Protein AF-0000000069709196 (afdb_homodimer)

Sequence (776 aa):
MPSKRAMETSPFSAMDVLERASEREGVVHMEVGEPDIEPPKAATEAAIASLRAGNVGYTSSRGKADLREAIARYYERTYGVDVPPDRIIVAPGSSPALLVTMLTTVDPGEEVVLTDPYYAPYPNFVRQAEGRVTTVTLDPENGFVPRVADFEEKVDQHTAAMMLNSPQNPTGAVMDGRTIEELVTLAERTDTRIISDEIYHGLAYDATEHSVLEYTDEAFVLDGVSKRYGMTGWRLGWAVVPPGEVRAFNNLVQNVLICAPNFVQDGARAALETEPSWLEDARDTYRERRDLLLDAARRWGLDMGYTPSGAYYLLLDVSDLPGDAFEVADVFLEEANVAMTPGPDFGSMAEDTLRASYATSTADIELAIDRLDELLVEFGPEAHLSRSMPSKRAMETSPFSAMDVLERASEREGVVHMEVGEPDIEPPKAATEAAIASLRAGNVGYTSSRGKADLREAIARYYERTYGVDVPPDRIIVAPGSSPALLVTMLTTVDPGEEVVLTDPYYAPYPNFVRQAEGRVTTVTLDPENGFVPRVADFEEKVDQHTAAMMLNSPQNPTGAVMDGRTIEELVTLAERTDTRIISDEIYHGLAYDATEHSVLEYTDEAFVLDGVSKRYGMTGWRLGWAVVPPGEVRAFNNLVQNVLICAPNFVQDGARAALETEPSWLEDARDTYRERRDLLLDAARRWGLDMGYTPSGAYYLLLDVSDLPGDAFEVADVFLEEANVAMTPGPDFGSMAEDTLRASYATSTADIELAIDRLDELLVEFGPEAHLSRS

Solvent-accessible surface area (backbone atoms only — not comparable to full-atom values): 38062 Å² total; per-residue (Å²): 124,66,10,67,59,24,70,67,35,66,64,60,59,37,56,56,44,46,55,59,45,67,77,46,82,84,50,36,71,15,32,56,95,50,52,74,50,75,47,52,67,59,15,57,50,37,21,47,52,30,53,74,70,62,43,35,46,74,50,48,37,46,34,52,68,70,37,29,45,46,52,25,49,45,41,31,73,74,64,69,29,89,49,62,42,83,30,36,36,33,24,57,13,37,45,45,37,49,43,53,47,35,41,26,48,33,41,72,70,31,32,35,36,35,48,20,50,28,49,56,47,54,64,49,45,40,38,66,27,43,32,37,82,44,72,34,80,38,44,43,88,64,43,43,41,77,53,65,71,57,46,60,76,73,55,38,75,72,24,38,30,36,55,44,54,38,29,19,53,56,54,2,20,58,52,48,62,66,58,50,44,51,47,51,52,52,23,64,75,26,67,25,39,43,38,34,42,34,42,31,49,82,31,48,65,78,56,68,85,61,64,68,61,72,72,40,68,68,37,38,36,34,29,49,42,25,52,61,40,22,29,47,6,57,28,43,13,24,28,38,38,21,76,94,43,33,66,42,48,46,24,48,37,42,53,41,51,41,33,26,36,30,24,54,44,44,12,50,35,38,46,68,66,47,62,73,70,71,43,51,62,56,32,51,49,42,48,52,40,46,51,55,52,51,53,48,28,50,75,70,68,19,52,60,73,58,72,55,28,14,53,48,32,39,56,31,40,43,69,88,44,82,63,55,26,61,54,41,32,48,46,37,31,74,76,46,31,30,36,38,16,46,16,55,60,25,29,79,74,23,38,44,14,32,35,38,26,48,38,47,53,66,69,46,50,51,49,44,49,54,35,45,52,58,54,51,60,67,53,34,86,69,58,69,64,65,82,105,124,68,10,66,58,23,70,67,36,67,65,59,61,36,55,55,46,47,56,58,44,68,76,45,81,83,51,36,72,15,32,58,94,48,53,74,48,75,47,52,67,59,14,57,50,38,21,46,52,30,52,72,71,63,44,35,47,73,51,49,37,46,34,52,67,70,37,30,45,46,52,23,49,45,42,30,74,75,65,69,29,87,52,61,40,84,30,36,36,32,23,56,13,40,44,46,36,48,45,52,48,36,42,27,47,33,40,71,71,30,32,35,37,35,47,20,49,28,51,55,48,54,64,49,45,38,37,65,27,43,32,36,82,45,70,33,81,38,45,43,88,60,42,43,40,77,55,63,70,57,45,61,74,73,56,39,76,69,25,39,31,37,55,44,56,38,29,19,54,55,53,2,19,58,53,48,62,67,57,50,44,51,47,50,51,51,24,62,76,26,66,26,38,42,38,34,41,36,43,32,50,82,32,49,64,78,54,69,83,61,63,66,63,73,69,42,69,67,37,36,36,33,28,49,44,25,54,61,40,23,30,46,7,58,28,42,12,24,30,39,38,22,77,92,42,34,66,43,48,47,25,46,37,42,53,42,52,41,34,26,37,30,24,54,45,44,12,50,36,38,46,68,66,46,62,73,71,71,44,51,61,57,31,53,50,41,47,51,41,46,52,54,51,51,52,49,27,49,75,71,67,18,52,60,75,57,71,55,31,14,54,47,32,40,54,31,41,43,68,87,44,82,62,55,26,61,52,40,32,47,47,36,31,75,76,46,29,30,36,38,16,46,15,54,61,25,30,79,73,23,37,43,13,33,34,37,26,48,39,47,54,66,68,46,51,52,49,43,49,53,34,44,52,58,52,51,61,66,54,36,83,70,56,68,63,68,82,102

InterPro domains:
  IPR004838 Aminotransferases, class-I, pyridoxal-phosphate-binding site [PS00105] (224-237)
  IPR004839 Aminotransferase, class I/classII, large domain [PF00155] (27-372)
  IPR015421 Pyridoxal phosphate-dependent transferase, major domain [G3DSA:3.40.640.10] (2-380)
  IPR015424 Pyridoxal phosphate-dependent transferase [SSF53383] (4-376)
  IPR050596 Aspartate/prephenate aminotransferase-like [PTHR46383] (3-376)

Nearest PDB structures (foldseek):
  1b5o-assembly1_B  TM=9.373E-01  e=1.428E-39  Thermus thermophilus HB8
  1b5p-assembly1_B  TM=9.359E-01  e=1.913E-39  Thermus thermophilus HB8
  1bkg-assembly1_B  TM=9.452E-01  e=4.087E-39  Thermus thermophilus HB8
  5bj3-assembly1_B  TM=9.460E-01  e=1.016E-37  Thermus aquaticus
  1gc3-assembly2_D  TM=9.481E-01  e=3.892E-37  Thermus thermophilus HB8

Radius of gyration: 27.08 Å; Cα contacts (8 Å, |Δi|>4): 1773; chains: 2; bounding box: 53×91×59 Å

Secondary structure (DSSP, 8-state):
---HHHHT----HHHHHHHHHHTSSS-EE-SS----SPPPHHHHHHHHHHHHTT--S---TT--HHHHHHHHHHHHHHH-----GGGEEEESSHHHHHHHHHHHH--TT-EEEEEES--TTHHHHHHHTT-EEEEEEPPGGGTTPPPHHHHHTT--TTEEEEEEESS-TTT-----HHHHHHHHHHHHHHTPEEEEE-TTTT-BSSS----GGGT-SSSEEEEESTTTTT-GGG--EEEE--GGGHHHHHHHHHHHT----HHHHHHHHHHHTS-GGGGHHHHHHHHHHHHHHHHHHHHHT---S----BTTEEEEE-TTSSS-HHHHHHHHHHHH-EE-EEGGGG-GGGTTEEEEE--S-HHHHHHHHHHHHHHHHHHSGGGGSTT-/---HHHHT----HHHHHHHHHHTSSS-EE-SS----SPPPHHHHHHHHHHHHTT--S---TT--HHHHHHHHHHHHHHH-----GGGEEEESSHHHHHHHHHHHH--TT-EEEEEES--TTHHHHHHHTT-EEEEEEPPGGGTTPPPHHHHHTT--TTEEEEEEESS-TTT-----HHHHHHHHHHHHHHTPEEEEE-TTTT-BSSS----GGGT-SSSEEEEESTTTTT-GGG--EEEE--GGGHHHHHHHHHHHT----HHHHHHHHHHHTS-GGGGHHHHHHHHHHHHHHHHHHHHHT---S----BTTEEEEE-TTSSS-HHHHHHHHHHHH-EE-EEGGGG-GGGTTEEEEE--S-HHHHHHHHHHHHHHHHHHSGGGGSTT-

pLDDT: mean 94.49, std 9.87, range [25.19, 98.94]

Structure (mmCIF, N/CA/C/O backbone):
data_AF-0000000069709196-model_v1
#
loop_
_entity.id
_entity.type
_entity.pdbx_description
1 polymer Aminotransferase
#
loop_
_atom_site.group_PDB
_atom_site.id
_atom_site.type_symbol
_atom_site.label_atom_id
_atom_site.label_alt_id
_atom_site.label_comp_id
_atom_site.label_asym_id
_atom_site.label_entity_id
_atom_site.label_seq_id
_atom_site.pdbx_PDB_ins_code
_atom_site.Cartn_x
_atom_site.Cartn_y
_atom_site.Cartn_z
_atom_site.occupancy
_atom_site.B_iso_or_equiv
_atom_site.auth_seq_id
_atom_site.auth_comp_id
_atom_site.auth_asym_id
_atom_site.auth_atom_id
_atom_site.pdbx_PDB_model_num
ATOM 1 N N . MET A 1 1 ? 14.969 6.633 -18.297 1 84.81 1 MET A N 1
ATOM 2 C CA . MET A 1 1 ? 14.516 7.727 -17.438 1 84.81 1 MET A CA 1
ATOM 3 C C . MET A 1 1 ? 13.188 7.387 -16.781 1 84.81 1 MET A C 1
ATOM 5 O O . MET A 1 1 ? 12.383 6.641 -17.344 1 84.81 1 MET A O 1
ATOM 9 N N . PRO A 1 2 ? 12.992 7.941 -15.539 1 88.94 2 PRO A N 1
ATOM 10 C CA . PRO A 1 2 ? 11.688 7.715 -14.914 1 88.94 2 PRO A CA 1
ATOM 11 C C . PRO A 1 2 ? 10.531 8.297 -15.727 1 88.94 2 PRO A C 1
ATOM 13 O O . PRO A 1 2 ? 10.758 9.133 -16.609 1 88.94 2 PRO A O 1
ATOM 16 N N . SER A 1 3 ? 9.391 7.809 -15.508 1 92.44 3 SER A N 1
ATOM 17 C CA . SER A 1 3 ? 8.188 8.344 -16.141 1 92.44 3 SER A CA 1
ATOM 18 C C . SER A 1 3 ? 8.016 9.828 -15.82 1 92.44 3 SER A C 1
ATOM 20 O O . SER A 1 3 ? 8.586 10.328 -14.852 1 92.44 3 SER A O 1
ATOM 22 N N . LYS A 1 4 ? 7.23 10.508 -16.641 1 90.56 4 LYS A N 1
ATOM 23 C CA . LYS A 1 4 ? 6.961 11.93 -16.438 1 90.56 4 LYS A CA 1
ATOM 24 C C . LYS A 1 4 ? 6.277 12.18 -15.102 1 90.56 4 LYS A C 1
ATOM 26 O O . LYS A 1 4 ? 6.645 13.109 -14.375 1 90.56 4 LYS A O 1
ATOM 31 N N . ARG A 1 5 ? 5.301 11.359 -14.734 1 89.62 5 ARG A N 1
ATOM 32 C CA . ARG A 1 5 ? 4.59 11.555 -13.477 1 89.62 5 ARG A CA 1
ATOM 33 C C . ARG A 1 5 ? 5.531 11.383 -12.281 1 89.62 5 ARG A C 1
ATOM 35 O O . ARG A 1 5 ? 5.422 12.117 -11.297 1 89.62 5 ARG A O 1
ATOM 42 N N . ALA A 1 6 ? 6.434 10.438 -12.398 1 89.94 6 ALA A N 1
ATOM 43 C CA . ALA A 1 6 ? 7.391 10.227 -11.32 1 89.94 6 ALA A CA 1
ATOM 44 C C . ALA A 1 6 ? 8.328 11.422 -11.172 1 89.94 6 ALA A C 1
ATOM 46 O O . ALA A 1 6 ? 8.617 11.859 -10.055 1 89.94 6 ALA A O 1
ATOM 47 N N . MET A 1 7 ? 8.742 11.953 -12.281 1 88.94 7 MET A N 1
ATOM 48 C CA . MET A 1 7 ? 9.648 13.094 -12.281 1 88.94 7 MET A CA 1
ATOM 49 C C . MET A 1 7 ? 8.953 14.344 -11.742 1 88.94 7 MET A C 1
ATOM 51 O O . MET A 1 7 ? 9.594 15.219 -11.164 1 88.94 7 MET A O 1
ATOM 55 N N . GLU A 1 8 ? 7.656 14.352 -11.891 1 89.38 8 GLU A N 1
ATOM 56 C CA . GLU A 1 8 ? 6.883 15.523 -11.477 1 89.38 8 GLU A CA 1
ATOM 57 C C . GLU A 1 8 ? 6.352 15.359 -10.055 1 89.38 8 GLU A C 1
ATOM 59 O O . GLU A 1 8 ? 5.699 16.266 -9.523 1 89.38 8 GLU A O 1
ATOM 64 N N . THR A 1 9 ? 6.641 14.227 -9.492 1 87.81 9 THR A N 1
ATOM 65 C CA . THR A 1 9 ? 6.234 14.023 -8.109 1 87.81 9 THR A CA 1
ATOM 66 C C . THR A 1 9 ? 7.223 14.688 -7.152 1 87.81 9 THR A C 1
ATOM 68 O O . THR A 1 9 ? 8.383 14.297 -7.078 1 87.81 9 THR A O 1
ATOM 71 N N . SER A 1 10 ? 6.754 15.695 -6.477 1 83.75 10 SER A N 1
ATOM 72 C CA . SER A 1 10 ? 7.586 16.422 -5.516 1 83.75 10 SER A CA 1
ATOM 73 C C . SER A 1 10 ? 7.73 15.641 -4.215 1 83.75 10 SER A C 1
ATOM 75 O O . SER A 1 10 ? 6.797 14.953 -3.787 1 83.75 10 SER A O 1
ATOM 77 N N . PRO A 1 11 ? 8.914 15.766 -3.676 1 82.12 11 PRO A N 1
ATOM 78 C CA . PRO A 1 11 ? 9.031 15.18 -2.338 1 82.12 11 PRO A CA 1
ATOM 79 C C . PRO A 1 11 ? 8.18 15.906 -1.3 1 82.12 11 PRO A C 1
ATOM 81 O O . PRO A 1 11 ? 7.766 17.047 -1.522 1 82.12 11 PRO A O 1
ATOM 84 N N . PHE A 1 12 ? 7.895 15.258 -0.327 1 77.19 12 PHE A N 1
ATOM 85 C CA . PHE A 1 12 ? 7.219 15.867 0.816 1 77.19 12 PHE A CA 1
ATOM 86 C C . PHE A 1 12 ? 8.219 16.594 1.709 1 77.19 12 PHE A C 1
ATOM 88 O O . PHE A 1 12 ? 9.008 15.953 2.414 1 77.19 12 PHE A O 1
ATOM 95 N N . SER A 1 13 ? 8.281 17.922 1.716 1 77.5 13 SER A N 1
ATOM 96 C CA . SER A 1 13 ? 9.273 18.734 2.412 1 77.5 13 SER A CA 1
ATOM 97 C C . SER A 1 13 ? 9.391 18.328 3.877 1 77.5 13 SER A C 1
ATOM 99 O O . SER A 1 13 ? 10.477 18.375 4.457 1 77.5 13 SER A O 1
ATOM 101 N N . ALA A 1 14 ? 8.227 17.984 4.422 1 74.5 14 ALA A N 1
ATOM 102 C CA . ALA A 1 14 ? 8.25 17.531 5.812 1 74.5 14 ALA A CA 1
ATOM 103 C C . ALA A 1 14 ? 9.25 16.391 6 1 74.5 14 ALA A C 1
ATOM 105 O O . ALA A 1 14 ? 9.945 16.328 7.012 1 74.5 14 ALA A O 1
ATOM 106 N N . MET A 1 15 ? 9.398 15.641 5.023 1 70.56 15 MET A N 1
ATOM 107 C CA . MET A 1 15 ? 10.289 14.492 5.113 1 70.56 15 MET A CA 1
ATOM 108 C C . MET A 1 15 ? 11.75 14.914 4.957 1 70.56 15 MET A C 1
ATOM 110 O O . MET A 1 15 ? 12.633 14.367 5.617 1 70.56 15 MET A O 1
ATOM 114 N N . ASP A 1 16 ? 11.953 15.891 4.156 1 74.12 16 ASP A N 1
ATOM 115 C CA . ASP A 1 16 ? 13.289 16.453 4.004 1 74.12 16 ASP A CA 1
ATOM 116 C C . ASP A 1 16 ? 13.75 17.125 5.289 1 74.12 16 ASP A C 1
ATOM 118 O O . ASP A 1 16 ? 14.891 16.969 5.715 1 74.12 16 ASP A O 1
ATOM 122 N N . VAL A 1 17 ? 12.859 17.812 5.891 1 78.06 17 VAL A N 1
ATOM 123 C CA . VAL A 1 17 ? 13.164 18.5 7.145 1 78.06 17 VAL A CA 1
ATOM 124 C C . VAL A 1 17 ? 13.422 17.469 8.242 1 78.06 17 VAL A C 1
ATOM 126 O O . VAL A 1 17 ? 14.336 17.625 9.055 1 78.06 17 VAL A O 1
ATOM 129 N N . LEU A 1 18 ? 12.578 16.422 8.133 1 75.69 18 LEU A N 1
ATOM 130 C CA . LEU A 1 18 ? 12.742 15.352 9.117 1 75.69 18 LEU A CA 1
ATOM 131 C C . LEU A 1 18 ? 14.125 14.719 9 1 75.69 18 LEU A C 1
ATOM 133 O O . LEU A 1 18 ? 14.781 14.453 10.008 1 75.69 18 LEU A O 1
ATOM 137 N N . GLU A 1 19 ? 14.547 14.523 7.84 1 72.44 19 GLU A N 1
ATOM 138 C CA . GLU A 1 19 ? 15.859 13.93 7.617 1 72.44 19 GLU A CA 1
ATOM 139 C C . GLU A 1 19 ? 16.969 14.828 8.148 1 72.44 19 GLU A C 1
ATOM 141 O O . GLU A 1 19 ? 17.875 14.367 8.844 1 72.44 19 GLU A O 1
ATOM 146 N N . ARG A 1 20 ? 16.859 16.047 7.906 1 78.75 20 ARG A N 1
ATOM 147 C CA . ARG A 1 20 ? 17.859 17.016 8.367 1 78.75 20 ARG A CA 1
ATOM 148 C C . ARG A 1 20 ? 17.828 17.156 9.883 1 78.75 20 ARG A C 1
ATOM 150 O O . ARG A 1 20 ? 18.859 17.25 10.531 1 78.75 20 ARG A O 1
ATOM 157 N N . ALA A 1 21 ? 16.672 17.156 10.391 1 83.06 21 ALA A N 1
ATOM 158 C CA . ALA A 1 21 ? 16.469 17.328 11.828 1 83.06 21 ALA A CA 1
ATOM 159 C C . ALA A 1 21 ? 16.984 16.109 12.594 1 83.06 21 ALA A C 1
ATOM 161 O O . ALA A 1 21 ? 17.5 16.234 13.703 1 83.06 21 ALA A O 1
ATOM 162 N N . SER A 1 22 ? 16.812 14.961 11.992 1 77.69 22 SER A N 1
ATOM 163 C CA . SER A 1 22 ? 17.203 13.719 12.648 1 77.69 22 SER A CA 1
ATOM 164 C C . SER A 1 22 ? 18.719 13.617 12.773 1 77.69 22 SER A C 1
ATOM 166 O O . SER A 1 22 ? 19.234 12.859 13.602 1 77.69 22 SER A O 1
ATOM 168 N N . GLU A 1 23 ? 19.422 14.328 12.023 1 79.19 23 GLU A N 1
ATOM 169 C CA . GLU A 1 23 ? 20.875 14.336 12.07 1 79.19 23 GLU A CA 1
ATOM 170 C C . GLU A 1 23 ? 21.391 15.258 13.172 1 79.19 23 GLU A C 1
ATOM 172 O O . GLU A 1 23 ? 22.578 15.25 13.484 1 79.19 23 GLU A O 1
ATOM 177 N N . ARG A 1 24 ? 20.469 15.93 13.82 1 86.56 24 ARG A N 1
ATOM 178 C CA . ARG A 1 24 ? 20.844 16.906 14.844 1 86.56 24 ARG A CA 1
ATOM 179 C C . ARG A 1 24 ? 20.359 16.453 16.219 1 86.56 24 ARG A C 1
ATOM 181 O O . ARG A 1 24 ? 19.344 15.773 16.344 1 86.56 24 ARG A O 1
ATOM 188 N N . GLU A 1 25 ? 21.109 16.844 17.156 1 88.25 25 GLU A N 1
ATOM 189 C CA . GLU A 1 25 ? 20.734 16.531 18.531 1 88.25 25 GLU A CA 1
ATOM 190 C C . GLU A 1 25 ? 19.938 17.656 19.156 1 88.25 25 GLU A C 1
ATOM 192 O O . GLU A 1 25 ? 20.172 18.828 18.875 1 88.25 25 GLU A O 1
ATOM 197 N N . GLY A 1 26 ? 18.969 17.281 19.906 1 92.75 26 GLY A N 1
ATOM 198 C CA . GLY A 1 26 ? 18.25 18.25 20.719 1 92.75 26 GLY A CA 1
ATOM 199 C C . GLY A 1 26 ? 17.203 19.016 19.938 1 92.75 26 GLY A C 1
ATOM 200 O O . GLY A 1 26 ? 16.734 20.078 20.375 1 92.75 26 GLY A O 1
ATOM 201 N N . VAL A 1 27 ? 16.844 18.531 18.781 1 96.38 27 VAL A N 1
ATOM 202 C CA . VAL A 1 27 ? 15.859 19.219 17.953 1 96.38 27 VAL A CA 1
ATOM 203 C C . VAL A 1 27 ? 14.461 18.938 18.5 1 96.38 27 VAL A C 1
ATOM 205 O O . VAL A 1 27 ? 14.141 17.812 18.891 1 96.38 27 VAL A O 1
ATOM 208 N N . VAL A 1 28 ? 13.68 20.031 18.656 1 97.19 28 VAL A N 1
ATOM 209 C CA . VAL A 1 28 ? 12.242 19.859 18.891 1 97.19 28 VAL A CA 1
ATOM 210 C C . VAL A 1 28 ? 11.531 19.625 17.562 1 97.19 28 VAL A C 1
ATOM 212 O O . VAL A 1 28 ? 11.578 20.469 16.672 1 97.19 28 VAL A O 1
ATOM 215 N N . HIS A 1 29 ? 10.898 18.484 17.422 1 95.06 29 HIS A N 1
ATOM 216 C CA . HIS A 1 29 ? 10.273 18.078 16.172 1 95.06 29 HIS A CA 1
ATOM 217 C C . HIS A 1 29 ? 8.828 18.547 16.094 1 95.06 29 HIS A C 1
ATOM 219 O O . HIS A 1 29 ? 7.969 18.062 16.828 1 95.06 29 HIS A O 1
ATOM 225 N N . MET A 1 30 ? 8.578 19.469 15.227 1 96.69 30 MET A N 1
ATOM 226 C CA . MET A 1 30 ? 7.227 19.969 14.977 1 96.69 30 MET A CA 1
ATOM 227 C C . MET A 1 30 ? 6.906 19.938 13.484 1 96.69 30 MET A C 1
ATOM 229 O O . MET A 1 30 ? 6.016 20.656 13.023 1 96.69 30 MET A O 1
ATOM 233 N N . GLU A 1 31 ? 7.77 19.125 12.734 1 93.31 31 GLU A N 1
ATOM 234 C CA . GLU A 1 31 ? 7.633 19.109 11.281 1 93.31 31 GLU A CA 1
ATOM 235 C C . GLU A 1 31 ? 6.738 17.969 10.82 1 93.31 31 GLU A C 1
ATOM 237 O O . GLU A 1 31 ? 6.262 17.969 9.68 1 93.31 31 GLU A O 1
ATOM 242 N N . VAL A 1 32 ? 6.453 16.969 11.648 1 87.5 32 VAL A N 1
ATOM 243 C CA . VAL A 1 32 ? 5.723 15.789 11.203 1 87.5 32 VAL A CA 1
ATOM 244 C C . VAL A 1 32 ? 4.367 15.719 11.906 1 87.5 32 VAL A C 1
ATOM 246 O O . VAL A 1 32 ? 4.262 16.047 13.086 1 87.5 32 VAL A O 1
ATOM 249 N N . GLY A 1 33 ? 3.412 15.305 11.156 1 90.31 33 GLY A N 1
ATOM 250 C CA . GLY A 1 33 ? 2.072 15.117 11.688 1 90.31 33 GLY A CA 1
ATOM 251 C C . GLY A 1 33 ? 1.843 13.727 12.25 1 90.31 33 GLY A C 1
ATOM 252 O O . GLY A 1 33 ? 1.016 12.977 11.734 1 90.31 33 GLY A O 1
ATOM 253 N N . GLU A 1 34 ? 2.504 13.406 13.32 1 92 34 GLU A N 1
ATOM 254 C CA . GLU A 1 34 ? 2.355 12.141 14.023 1 92 34 GLU A CA 1
ATOM 255 C C . GLU A 1 34 ? 1.969 12.359 15.484 1 92 34 GLU A C 1
ATOM 257 O O . GLU A 1 34 ? 2.641 13.102 16.203 1 92 34 GLU A O 1
ATOM 262 N N . PRO A 1 35 ? 0.883 11.719 15.883 1 94.31 35 PRO A N 1
ATOM 263 C CA . PRO A 1 35 ? 0.46 11.875 17.281 1 94.31 35 PRO A CA 1
ATOM 264 C C . PRO A 1 35 ? 1.521 11.414 18.281 1 94.31 35 PRO A C 1
ATOM 266 O O . PRO A 1 35 ? 2.238 10.445 18.016 1 94.31 35 PRO A O 1
ATOM 269 N N . ASP A 1 36 ? 1.606 12.078 19.375 1 92.06 36 ASP A N 1
ATOM 270 C CA . ASP A 1 36 ? 2.545 11.68 20.422 1 92.06 36 ASP A CA 1
ATOM 271 C C . ASP A 1 36 ? 1.845 10.875 21.516 1 92.06 36 ASP A C 1
ATOM 273 O O . ASP A 1 36 ? 2.158 11.008 22.703 1 92.06 36 ASP A O 1
ATOM 277 N N . ILE A 1 37 ? 0.809 10.188 21.188 1 91.75 37 ILE A N 1
ATOM 278 C CA . ILE A 1 37 ? 0.108 9.305 22.125 1 91.75 37 ILE A CA 1
ATOM 279 C C . ILE A 1 37 ? 0.445 7.848 21.797 1 91.75 37 ILE A C 1
ATOM 281 O O . ILE A 1 37 ? 0.726 7.508 20.641 1 91.75 37 ILE A O 1
ATOM 285 N N . GLU A 1 38 ? 0.431 7.035 22.844 1 93 38 GLU A N 1
ATOM 286 C CA . GLU A 1 38 ? 0.596 5.598 22.625 1 93 38 GLU A CA 1
ATOM 287 C C . GLU A 1 38 ? -0.723 4.945 22.234 1 93 38 GLU A C 1
ATOM 289 O O . GLU A 1 38 ? -1.787 5.328 22.719 1 93 38 GLU A O 1
ATOM 294 N N . PRO A 1 39 ? -0.665 3.996 21.359 1 96.44 39 PRO A N 1
ATOM 295 C CA . PRO A 1 39 ? -1.899 3.275 21.031 1 96.44 39 PRO A CA 1
ATOM 296 C C . PRO A 1 39 ? -2.564 2.666 22.266 1 96.44 39 PRO A C 1
ATOM 298 O O . PRO A 1 39 ? -1.895 2.404 23.266 1 96.44 39 PRO A O 1
ATOM 301 N N . PRO A 1 40 ? -3.883 2.424 22.172 1 96.62 40 PRO A N 1
ATOM 302 C CA . PRO A 1 40 ? -4.508 1.669 23.266 1 96.62 40 PRO A CA 1
ATOM 303 C C . PRO A 1 40 ? -3.812 0.338 23.531 1 96.62 40 PRO A C 1
ATOM 305 O O . PRO A 1 40 ? -3.465 -0.384 22.594 1 96.62 40 PRO A O 1
ATOM 308 N N . LYS A 1 41 ? -3.617 0.039 24.812 1 96.44 41 LYS A N 1
ATOM 309 C CA . LYS A 1 41 ? -2.969 -1.21 25.188 1 96.44 41 LYS A CA 1
ATOM 310 C C . LYS A 1 41 ? -3.686 -2.412 24.578 1 96.44 41 LYS A C 1
ATOM 312 O O . LYS A 1 41 ? -3.047 -3.387 24.188 1 96.44 41 LYS A O 1
ATOM 317 N N . ALA A 1 42 ? -5.008 -2.307 24.516 1 97.62 42 ALA A N 1
ATOM 318 C CA . ALA A 1 42 ? -5.824 -3.393 23.984 1 97.62 42 ALA A CA 1
ATOM 319 C C . ALA A 1 42 ? -5.461 -3.676 22.531 1 97.62 42 ALA A C 1
ATOM 321 O O . ALA A 1 42 ? -5.512 -4.824 22.078 1 97.62 42 ALA A O 1
ATOM 322 N N . ALA A 1 43 ? -5.129 -2.684 21.734 1 98.38 43 ALA A N 1
ATOM 323 C CA . ALA A 1 43 ? -4.738 -2.861 20.328 1 98.38 43 ALA A CA 1
ATOM 324 C C . ALA A 1 43 ? -3.443 -3.662 20.219 1 98.38 43 ALA A C 1
ATOM 326 O O . ALA A 1 43 ? -3.359 -4.613 19.453 1 98.38 43 ALA A O 1
ATOM 327 N N . THR A 1 44 ? -2.404 -3.262 21.031 1 98.56 44 THR A N 1
ATOM 328 C CA . THR A 1 44 ? -1.112 -3.939 21.031 1 98.56 44 THR A CA 1
ATOM 329 C C . THR A 1 44 ? -1.264 -5.395 21.453 1 98.56 44 THR A C 1
ATOM 331 O O . THR A 1 44 ? -0.732 -6.297 20.797 1 98.56 44 THR A O 1
ATOM 334 N N . GLU A 1 45 ? -2.043 -5.625 22.469 1 98.56 45 GLU A N 1
ATOM 335 C CA . GLU A 1 45 ? -2.225 -6.98 22.984 1 98.56 45 GLU A CA 1
ATOM 336 C C . GLU A 1 45 ? -2.996 -7.848 22 1 98.56 45 GLU A C 1
ATOM 338 O O . GLU A 1 45 ? -2.713 -9.039 21.859 1 98.56 45 GLU A O 1
ATOM 343 N N . ALA A 1 46 ? -3.988 -7.273 21.328 1 98.88 46 ALA A N 1
ATOM 344 C CA . ALA A 1 46 ? -4.754 -8.016 20.328 1 98.88 46 ALA A CA 1
ATOM 345 C C . ALA A 1 46 ? -3.871 -8.438 19.172 1 98.88 46 ALA A C 1
ATOM 347 O O . ALA A 1 46 ? -3.992 -9.555 18.656 1 98.88 46 ALA A O 1
ATOM 348 N N . ALA A 1 47 ? -3.018 -7.574 18.719 1 98.88 47 ALA A N 1
ATOM 349 C CA . ALA A 1 47 ? -2.102 -7.902 17.641 1 98.88 47 ALA A CA 1
ATOM 350 C C . ALA A 1 47 ? -1.134 -9.008 18.047 1 98.88 47 ALA A C 1
ATOM 352 O O . ALA A 1 47 ? -0.874 -9.938 17.281 1 98.88 47 ALA A O 1
ATOM 353 N N . ILE A 1 48 ? -0.593 -8.898 19.297 1 98.88 48 ILE A N 1
ATOM 354 C CA . ILE A 1 48 ? 0.35 -9.891 19.797 1 98.88 48 ILE A CA 1
ATOM 355 C C . ILE A 1 48 ? -0.34 -11.242 19.922 1 98.88 48 ILE A C 1
ATOM 357 O O . ILE A 1 48 ? 0.215 -12.266 19.5 1 98.88 48 ILE A O 1
ATOM 361 N N . ALA A 1 49 ? -1.567 -11.242 20.453 1 98.81 49 ALA A N 1
ATOM 362 C CA . ALA A 1 49 ? -2.328 -12.484 20.562 1 98.81 49 ALA A CA 1
ATOM 363 C C . ALA A 1 49 ? -2.576 -13.102 19.188 1 98.81 49 ALA A C 1
ATOM 365 O O . ALA A 1 49 ? -2.516 -14.328 19.031 1 98.81 49 ALA A O 1
ATOM 366 N N . SER A 1 50 ? -2.869 -12.281 18.25 1 98.75 50 SER A N 1
ATOM 367 C CA . SER A 1 50 ? -3.117 -12.742 16.875 1 98.75 50 SER A CA 1
ATOM 368 C C . SER A 1 50 ? -1.862 -13.359 16.266 1 98.75 50 SER A C 1
ATOM 370 O O . SER A 1 50 ? -1.929 -14.414 15.633 1 98.75 50 SER A O 1
ATOM 372 N N . LEU A 1 51 ? -0.718 -12.711 16.438 1 98.5 51 LEU A N 1
ATOM 373 C CA . LEU A 1 51 ? 0.561 -13.242 15.984 1 98.5 51 LEU A CA 1
ATOM 374 C C . LEU A 1 51 ? 0.831 -14.609 16.609 1 98.5 51 LEU A C 1
ATOM 376 O O . LEU A 1 51 ? 1.225 -15.547 15.914 1 98.5 51 LEU A O 1
ATOM 380 N N . ARG A 1 52 ? 0.564 -14.734 17.859 1 97.88 52 ARG A N 1
ATOM 381 C CA . ARG A 1 52 ? 0.822 -15.969 18.578 1 97.88 52 ARG A CA 1
ATOM 382 C C . ARG A 1 52 ? -0.129 -17.078 18.141 1 97.88 52 ARG A C 1
ATOM 384 O O . ARG A 1 52 ? 0.238 -18.25 18.125 1 97.88 52 ARG A O 1
ATOM 391 N N . ALA A 1 53 ? -1.295 -16.656 17.703 1 97.81 53 ALA A N 1
ATOM 392 C CA . ALA A 1 53 ? -2.301 -17.625 17.25 1 97.81 53 ALA A CA 1
ATOM 393 C C . ALA A 1 53 ? -2.027 -18.062 15.82 1 97.81 53 ALA A C 1
ATOM 395 O O . ALA A 1 53 ? -2.73 -18.938 15.289 1 97.81 53 ALA A O 1
ATOM 396 N N . GLY A 1 54 ? -1.062 -17.484 15.125 1 96.88 54 GLY A N 1
ATOM 397 C CA . GLY A 1 54 ? -0.687 -17.891 13.781 1 96.88 54 GLY A CA 1
ATOM 398 C C . GLY A 1 54 ? -1.492 -17.203 12.703 1 96.88 54 GLY A C 1
ATOM 399 O O . GLY A 1 54 ? -1.608 -17.703 11.586 1 96.88 54 GLY A O 1
ATOM 400 N N . ASN A 1 55 ? -2.156 -16.047 13.008 1 97.06 55 ASN A N 1
ATOM 401 C CA . ASN A 1 55 ? -2.889 -15.273 12.016 1 97.06 55 ASN A CA 1
ATOM 402 C C . ASN A 1 55 ? -1.951 -14.406 11.18 1 97.06 55 ASN A C 1
ATOM 404 O O . ASN A 1 55 ? -1.979 -13.18 11.273 1 97.06 55 ASN A O 1
ATOM 408 N N . VAL A 1 56 ? -1.158 -15.055 10.281 1 96.94 56 VAL A N 1
ATOM 409 C CA . VAL A 1 56 ? -0.056 -14.391 9.594 1 96.94 56 VAL A CA 1
ATOM 410 C C . VAL A 1 56 ? -0.201 -14.578 8.086 1 96.94 56 VAL A C 1
ATOM 412 O O . VAL A 1 56 ? 0.655 -14.141 7.312 1 96.94 56 VAL A O 1
ATOM 415 N N . GLY A 1 57 ? -1.272 -15.234 7.605 1 95.56 57 GLY A N 1
ATOM 416 C CA . GLY A 1 57 ? -1.526 -15.43 6.188 1 95.56 57 GLY A CA 1
ATOM 417 C C . GLY A 1 57 ? -2.355 -14.312 5.57 1 95.56 57 GLY A C 1
ATOM 418 O O . GLY A 1 57 ? -2.73 -13.359 6.254 1 95.56 57 GLY A O 1
ATOM 419 N N . TYR A 1 58 ? -2.609 -14.406 4.289 1 93.5 58 TYR A N 1
ATOM 420 C CA . TYR A 1 58 ? -3.461 -13.445 3.598 1 93.5 58 TYR A CA 1
ATOM 421 C C . TYR A 1 58 ? -4.84 -13.375 4.246 1 93.5 58 TYR A C 1
ATOM 423 O O . TYR A 1 58 ? -5.305 -14.344 4.84 1 93.5 58 TYR A O 1
ATOM 431 N N . THR A 1 59 ? -5.449 -12.281 4.172 1 93.69 59 THR A N 1
ATOM 432 C CA . THR A 1 59 ? -6.863 -12.094 4.477 1 93.69 59 THR A CA 1
ATOM 433 C C . THR A 1 59 ? -7.648 -11.75 3.217 1 93.69 59 THR A C 1
ATOM 435 O O . THR A 1 59 ? -7.09 -11.711 2.121 1 93.69 59 THR A O 1
ATOM 438 N N . SER A 1 60 ? -8.914 -11.602 3.377 1 91.75 60 SER A N 1
ATOM 439 C CA . SER A 1 60 ? -9.695 -11.047 2.275 1 91.75 60 SER A CA 1
ATOM 440 C C . SER A 1 60 ? -9.141 -9.695 1.832 1 91.75 60 SER A C 1
ATOM 442 O O . SER A 1 60 ? -8.688 -8.906 2.66 1 91.75 60 SER A O 1
ATOM 444 N N . SER A 1 61 ? -9.203 -9.469 0.558 1 93.19 61 SER A N 1
ATOM 445 C CA . SER A 1 61 ? -8.758 -8.18 0.037 1 93.19 61 SER A CA 1
ATOM 446 C C . SER A 1 61 ? -9.586 -7.031 0.62 1 93.19 61 SER A C 1
ATOM 448 O O . SER A 1 61 ? -9.117 -5.895 0.677 1 93.19 61 SER A O 1
ATOM 450 N N . ARG A 1 62 ? -10.797 -7.324 1.058 1 95.19 62 ARG A N 1
ATOM 451 C CA . ARG A 1 62 ? -11.656 -6.309 1.647 1 95.19 62 ARG A CA 1
ATOM 452 C C . ARG A 1 62 ? -11.273 -6.031 3.096 1 95.19 62 ARG A C 1
ATOM 454 O O . ARG A 1 62 ? -11.656 -5.008 3.662 1 95.19 62 ARG A O 1
ATOM 461 N N . GLY A 1 63 ? -10.531 -6.902 3.689 1 96.88 63 GLY A N 1
ATOM 462 C CA . GLY A 1 63 ? -10.273 -6.898 5.121 1 96.88 63 GLY A CA 1
ATOM 463 C C . GLY A 1 63 ? -11.062 -7.953 5.875 1 96.88 63 GLY A C 1
ATOM 464 O O . GLY A 1 63 ? -12.008 -8.531 5.34 1 96.88 63 GLY A O 1
ATOM 465 N N . LYS A 1 64 ? -10.641 -8.25 7.047 1 97.62 64 LYS A N 1
ATOM 466 C CA . LYS A 1 64 ? -11.32 -9.219 7.895 1 97.62 64 LYS A CA 1
ATOM 467 C C . LYS A 1 64 ? -12.75 -8.789 8.195 1 97.62 64 LYS A C 1
ATOM 469 O O . LYS A 1 64 ? -13.016 -7.605 8.406 1 97.62 64 LYS A O 1
ATOM 474 N N . ALA A 1 65 ? -13.664 -9.75 8.195 1 97.12 65 ALA A N 1
ATOM 475 C CA . ALA A 1 65 ? -15.086 -9.469 8.367 1 97.12 65 ALA A CA 1
ATOM 476 C C . ALA A 1 65 ? -15.344 -8.773 9.703 1 97.12 65 ALA A C 1
ATOM 478 O O . ALA A 1 65 ? -16.125 -7.82 9.766 1 97.12 65 ALA A O 1
ATOM 479 N N . ASP A 1 66 ? -14.719 -9.234 10.758 1 98.38 66 ASP A N 1
ATOM 480 C CA . ASP A 1 66 ? -14.953 -8.672 12.086 1 98.38 66 ASP A CA 1
ATOM 481 C C . ASP A 1 66 ? -14.438 -7.238 12.172 1 98.38 66 ASP A C 1
ATOM 483 O O . ASP A 1 66 ? -15.031 -6.402 12.852 1 98.38 66 ASP A O 1
ATOM 487 N N . LEU A 1 67 ? -13.328 -6.906 11.484 1 98.81 67 LEU A N 1
ATOM 488 C CA . LEU A 1 67 ? -12.859 -5.523 11.445 1 98.81 67 LEU A CA 1
ATOM 489 C C . LEU A 1 67 ? -13.836 -4.641 10.68 1 98.81 67 LEU A C 1
ATOM 491 O O . LEU A 1 67 ? -14.164 -3.535 11.125 1 98.81 67 LEU A O 1
ATOM 495 N N . ARG A 1 68 ? -14.289 -5.07 9.508 1 98.81 68 ARG A N 1
ATOM 496 C CA . ARG A 1 68 ? -15.234 -4.289 8.719 1 98.81 68 ARG A CA 1
ATOM 497 C C . ARG A 1 68 ? -16.516 -4.031 9.5 1 98.81 68 ARG A C 1
ATOM 499 O O . ARG A 1 68 ? -17.094 -2.943 9.422 1 98.81 68 ARG A O 1
ATOM 506 N N . GLU A 1 69 ? -16.953 -5.02 10.289 1 98.81 69 GLU A N 1
ATOM 507 C CA . GLU A 1 69 ? -18.109 -4.836 11.156 1 98.81 69 GLU A CA 1
ATOM 508 C C . GLU A 1 69 ? -17.828 -3.803 12.242 1 98.81 69 GLU A C 1
ATOM 510 O O . GLU A 1 69 ? -18.688 -2.982 12.562 1 98.81 69 GLU A O 1
ATOM 515 N N . ALA A 1 70 ? -16.656 -3.869 12.844 1 98.81 70 ALA A N 1
ATOM 516 C CA . ALA A 1 70 ? -16.281 -2.904 13.875 1 98.81 70 ALA A CA 1
ATOM 517 C C . ALA A 1 70 ? -16.25 -1.486 13.312 1 98.81 70 ALA A C 1
ATOM 519 O O . ALA A 1 70 ? -16.656 -0.536 13.977 1 98.81 70 ALA A O 1
ATOM 520 N N . ILE A 1 71 ? -15.781 -1.346 12.07 1 98.88 71 ILE A N 1
ATOM 521 C CA . ILE A 1 71 ? -15.75 -0.043 11.414 1 98.88 71 ILE A CA 1
ATOM 522 C C . ILE A 1 71 ? -17.172 0.447 11.164 1 98.88 71 ILE A C 1
ATOM 524 O O . ILE A 1 71 ? -17.484 1.617 11.398 1 98.88 71 ILE A O 1
ATOM 528 N N . ALA A 1 72 ? -18 -0.474 10.68 1 98.88 72 ALA A N 1
ATOM 529 C CA . ALA A 1 72 ? -19.406 -0.124 10.477 1 98.88 72 ALA A CA 1
ATOM 530 C C . ALA A 1 72 ? -20.047 0.368 11.773 1 98.88 72 ALA A C 1
ATOM 532 O O . ALA A 1 72 ? -20.734 1.386 11.781 1 98.88 72 ALA A O 1
ATOM 533 N N . ARG A 1 73 ? -19.797 -0.314 12.883 1 98.38 73 ARG A N 1
ATOM 534 C CA . ARG A 1 73 ? -20.328 0.062 14.188 1 98.38 73 ARG A CA 1
ATOM 535 C C . ARG A 1 73 ? -19.781 1.413 14.641 1 98.38 73 ARG A C 1
ATOM 537 O O . ARG A 1 73 ? -20.5 2.195 15.273 1 98.38 73 ARG A O 1
ATOM 544 N N . TYR A 1 74 ? -18.578 1.657 14.352 1 97.56 74 TYR A N 1
ATOM 545 C CA . TYR A 1 74 ? -17.984 2.949 14.664 1 97.56 74 TYR A CA 1
ATOM 546 C C . TYR A 1 74 ? -18.766 4.086 14.008 1 97.56 74 TYR A C 1
ATOM 548 O O . TYR A 1 74 ? -19.094 5.074 14.664 1 97.56 74 TYR A O 1
ATOM 556 N N . TYR A 1 75 ? -19.078 3.969 12.664 1 98.44 75 TYR A N 1
ATOM 557 C CA . TYR A 1 75 ? -19.797 5.012 11.961 1 98.44 75 TYR A CA 1
ATOM 558 C C . TYR A 1 75 ? -21.219 5.16 12.516 1 98.44 75 TYR A C 1
ATOM 560 O O . TYR A 1 75 ? -21.75 6.27 12.602 1 98.44 75 TYR A O 1
ATOM 568 N N . GLU A 1 76 ? -21.812 4.039 12.891 1 98.31 76 GLU A N 1
ATOM 569 C CA . GLU A 1 76 ? -23.141 4.074 13.5 1 98.31 76 GLU A CA 1
ATOM 570 C C . GLU A 1 76 ? -23.109 4.793 14.844 1 98.31 76 GLU A C 1
ATOM 572 O O . GLU A 1 76 ? -23.922 5.688 15.094 1 98.31 76 GLU A O 1
ATOM 577 N N . ARG A 1 77 ? -22.188 4.441 15.695 1 96.44 77 ARG A N 1
ATOM 578 C CA . ARG A 1 77 ? -22.078 4.984 17.047 1 96.44 77 ARG A CA 1
ATOM 579 C C . ARG A 1 77 ? -21.719 6.465 17.016 1 96.44 77 ARG A C 1
ATOM 581 O O . ARG A 1 77 ? -22.219 7.254 17.812 1 96.44 77 ARG A O 1
ATOM 588 N N . THR A 1 78 ? -20.875 6.855 16.141 1 95.88 78 THR A N 1
ATOM 589 C CA . THR A 1 78 ? -20.281 8.188 16.156 1 95.88 78 THR A CA 1
ATOM 590 C C . THR A 1 78 ? -21.156 9.18 15.383 1 95.88 78 THR A C 1
ATOM 592 O O . THR A 1 78 ? -21.297 10.336 15.781 1 95.88 78 THR A O 1
ATOM 595 N N . TYR A 1 79 ? -21.766 8.688 14.219 1 97.62 79 TYR A N 1
ATOM 596 C CA . TYR A 1 79 ? -22.422 9.641 13.32 1 97.62 79 TYR A CA 1
ATOM 597 C C . TYR A 1 79 ? -23.875 9.25 13.078 1 97.62 79 TYR A C 1
ATOM 599 O O . TYR A 1 79 ? -24.609 9.969 12.398 1 97.62 79 TYR A O 1
ATOM 607 N N . GLY A 1 80 ? -24.266 8.094 13.57 1 97.81 80 GLY A N 1
ATOM 608 C CA . GLY A 1 80 ? -25.609 7.617 13.344 1 97.81 80 GLY A CA 1
ATOM 609 C C . GLY A 1 80 ? -25.859 7.164 11.914 1 97.81 80 GLY A C 1
ATOM 610 O O . GLY A 1 80 ? -26.984 7.246 11.414 1 97.81 80 GLY A O 1
ATOM 611 N N . VAL A 1 81 ? -24.797 6.762 11.25 1 98.12 81 VAL A N 1
ATOM 612 C CA . VAL A 1 81 ? -24.891 6.355 9.852 1 98.12 81 VAL A CA 1
ATOM 613 C C . VAL A 1 81 ? -24.781 4.836 9.742 1 98.12 81 VAL A C 1
ATOM 615 O O . VAL A 1 81 ? -23.953 4.223 10.43 1 98.12 81 VAL A O 1
ATOM 618 N N . ASP A 1 82 ? -25.609 4.234 8.961 1 98.12 82 ASP A N 1
ATOM 619 C CA . ASP A 1 82 ? -25.547 2.801 8.688 1 98.12 82 ASP A CA 1
ATOM 620 C C . ASP A 1 82 ? -24.703 2.514 7.445 1 98.12 82 ASP A C 1
ATOM 622 O O . ASP A 1 82 ? -25.172 2.654 6.316 1 98.12 82 ASP A O 1
ATOM 626 N N . VAL A 1 83 ? -23.516 2.125 7.613 1 98.5 83 VAL A N 1
ATOM 627 C CA . VAL A 1 83 ? -22.625 1.747 6.527 1 98.5 83 VAL A CA 1
ATOM 628 C C . VAL A 1 83 ? -22.516 0.225 6.449 1 98.5 83 VAL A C 1
ATOM 630 O O . VAL A 1 83 ? -21.906 -0.408 7.312 1 98.5 83 VAL A O 1
ATOM 633 N N . PRO A 1 84 ? -23.109 -0.416 5.449 1 98.56 84 PRO A N 1
ATOM 634 C CA . PRO A 1 84 ? -22.906 -1.856 5.289 1 98.56 84 PRO A CA 1
ATOM 635 C C . PRO A 1 84 ? -21.422 -2.23 5.223 1 98.56 84 PRO A C 1
ATOM 637 O O . PRO A 1 84 ? -20.641 -1.571 4.527 1 98.56 84 PRO A O 1
ATOM 640 N N . PRO A 1 85 ? -21 -3.281 5.938 1 98.5 85 PRO A N 1
ATOM 641 C CA . PRO A 1 85 ? -19.594 -3.695 5.938 1 98.5 85 PRO A CA 1
ATOM 642 C C . PRO A 1 85 ? -19.062 -3.963 4.535 1 98.5 85 PRO A C 1
ATOM 644 O O . PRO A 1 85 ? -17.859 -3.805 4.285 1 98.5 85 PRO A O 1
ATOM 647 N N . ASP A 1 86 ? -19.922 -4.309 3.611 1 96.81 86 ASP A N 1
ATOM 648 C CA . ASP A 1 86 ? -19.5 -4.629 2.248 1 96.81 86 ASP A CA 1
ATOM 649 C C . ASP A 1 86 ? -18.953 -3.395 1.537 1 96.81 86 ASP A C 1
ATOM 651 O O . ASP A 1 86 ? -18.25 -3.51 0.529 1 96.81 86 ASP A O 1
ATOM 655 N N . ARG A 1 87 ? -19.266 -2.182 2.023 1 98.56 87 ARG A N 1
ATOM 656 C CA . ARG A 1 87 ? -18.781 -0.938 1.432 1 98.56 87 ARG A CA 1
ATOM 657 C C . ARG A 1 87 ? -17.438 -0.543 2.012 1 98.56 87 ARG A C 1
ATOM 659 O O . ARG A 1 87 ? -16.812 0.418 1.554 1 98.56 87 ARG A O 1
ATOM 666 N N . ILE A 1 88 ? -17.016 -1.3 3.041 1 98.88 88 ILE A N 1
ATOM 667 C CA . ILE A 1 88 ? -15.781 -0.972 3.738 1 98.88 88 ILE A CA 1
ATOM 668 C C . ILE A 1 88 ? -14.648 -1.845 3.211 1 98.88 88 ILE A C 1
ATOM 670 O O . ILE A 1 88 ? -14.719 -3.074 3.275 1 98.88 88 ILE A O 1
ATOM 674 N N . ILE A 1 89 ? -13.625 -1.219 2.666 1 98.75 89 ILE A N 1
ATOM 675 C CA . ILE A 1 89 ? -12.438 -1.912 2.18 1 98.75 89 ILE A CA 1
ATOM 676 C C . ILE A 1 89 ? -11.211 -1.433 2.951 1 98.75 89 ILE A C 1
ATOM 678 O O . ILE A 1 89 ? -10.883 -0.244 2.936 1 98.75 89 ILE A O 1
ATOM 682 N N . VAL A 1 90 ? -10.547 -2.377 3.617 1 98.81 90 VAL A N 1
ATOM 683 C CA . VAL A 1 90 ? -9.391 -2.09 4.457 1 98.81 90 VAL A CA 1
ATOM 684 C C . VAL A 1 90 ? -8.117 -2.115 3.609 1 98.81 90 VAL A C 1
ATOM 686 O O . VAL A 1 90 ? -8 -2.914 2.678 1 98.81 90 VAL A O 1
ATOM 689 N N . ALA A 1 91 ? -7.203 -1.218 3.883 1 98.56 91 ALA A N 1
ATOM 690 C CA . ALA A 1 91 ? -5.957 -1.08 3.131 1 98.56 91 ALA A CA 1
ATOM 691 C C . ALA A 1 91 ? -4.766 -0.918 4.07 1 98.56 91 ALA A C 1
ATOM 693 O O . ALA A 1 91 ? -4.938 -0.613 5.254 1 98.56 91 ALA A O 1
ATOM 694 N N . PRO A 1 92 ? -3.553 -1.138 3.6 1 98.44 92 PRO A N 1
ATOM 695 C CA . PRO A 1 92 ? -2.357 -0.895 4.414 1 98.44 92 PRO A CA 1
ATOM 696 C C . PRO A 1 92 ? -2.057 0.592 4.586 1 98.44 92 PRO A C 1
ATOM 698 O O . PRO A 1 92 ? -0.946 1.039 4.289 1 98.44 92 PRO A O 1
ATOM 701 N N . GLY A 1 93 ? -2.982 1.286 5.098 1 98.12 93 GLY A N 1
ATOM 702 C CA . GLY A 1 93 ? -2.932 2.725 5.309 1 98.12 93 GLY A CA 1
ATOM 703 C C . GLY A 1 93 ? -3.982 3.48 4.512 1 98.12 93 GLY A C 1
ATOM 704 O O . GLY A 1 93 ? -4.5 2.971 3.518 1 98.12 93 GLY A O 1
ATOM 705 N N . SER A 1 94 ? -4.242 4.703 4.926 1 98.25 94 SER A N 1
ATOM 706 C CA . SER A 1 94 ? -5.219 5.52 4.211 1 98.25 94 SER A CA 1
ATOM 707 C C . SER A 1 94 ? -4.645 6.047 2.9 1 98.25 94 SER A C 1
ATOM 709 O O . SER A 1 94 ? -5.387 6.301 1.947 1 98.25 94 SER A O 1
ATOM 711 N N . SER A 1 95 ? -3.322 6.184 2.789 1 98.12 95 SER A N 1
ATOM 712 C CA . SER A 1 95 ? -2.697 6.711 1.58 1 98.12 95 SER A CA 1
ATOM 713 C C . SER A 1 95 ? -2.863 5.746 0.409 1 98.12 95 SER A C 1
ATOM 715 O O . SER A 1 95 ? -3.283 6.152 -0.678 1 98.12 95 SER A O 1
ATOM 717 N N . PRO A 1 96 ? -2.582 4.43 0.636 1 98.69 96 PRO A N 1
ATOM 718 C CA . PRO A 1 96 ? -2.881 3.5 -0.456 1 98.69 96 PRO A CA 1
ATOM 719 C C . PRO A 1 96 ? -4.363 3.482 -0.826 1 98.69 96 PRO A C 1
ATOM 721 O O . PRO A 1 96 ? -4.707 3.359 -2.004 1 98.69 96 PRO A O 1
ATOM 724 N N . ALA A 1 97 ? -5.246 3.584 0.153 1 98.81 97 ALA A N 1
ATOM 725 C CA . ALA A 1 97 ? -6.676 3.676 -0.137 1 98.81 97 ALA A CA 1
ATOM 726 C C . ALA A 1 97 ? -6.984 4.898 -0.997 1 98.81 97 ALA A C 1
ATOM 728 O O . ALA A 1 97 ? -7.809 4.832 -1.91 1 98.81 97 ALA A O 1
ATOM 729 N N . LEU A 1 98 ? -6.32 6.004 -0.693 1 98.88 98 LEU A N 1
ATOM 730 C CA . LEU A 1 98 ? -6.504 7.227 -1.469 1 98.88 98 LEU A CA 1
ATOM 731 C C . LEU A 1 98 ? -6.004 7.039 -2.898 1 98.88 98 LEU A C 1
ATOM 733 O O . LEU A 1 98 ? -6.629 7.523 -3.846 1 98.88 98 LEU A O 1
ATOM 737 N N . LEU A 1 99 ? -4.879 6.398 -3.051 1 98.69 99 LEU A N 1
ATOM 738 C CA . LEU A 1 99 ? -4.367 6.133 -4.391 1 98.69 99 LEU A CA 1
ATOM 739 C C . LEU A 1 99 ? -5.375 5.332 -5.211 1 98.69 99 LEU A C 1
ATOM 741 O O . LEU A 1 99 ? -5.684 5.699 -6.348 1 98.69 99 LEU A O 1
ATOM 745 N N . VAL A 1 100 ? -5.887 4.219 -4.629 1 98.62 100 VAL A N 1
ATOM 746 C CA . VAL A 1 100 ? -6.855 3.387 -5.332 1 98.62 100 VAL A CA 1
ATOM 747 C C . VAL A 1 100 ? -8.117 4.195 -5.613 1 98.62 100 VAL A C 1
ATOM 749 O O . VAL A 1 100 ? -8.742 4.043 -6.672 1 98.62 100 VAL A O 1
ATOM 752 N N . THR A 1 101 ? -8.516 5.09 -4.68 1 98.81 101 THR A N 1
ATOM 753 C CA . THR A 1 101 ? -9.664 5.961 -4.898 1 98.81 101 THR A CA 1
ATOM 754 C C . THR A 1 101 ? -9.445 6.848 -6.121 1 98.81 101 THR A C 1
ATOM 756 O O . THR A 1 101 ? -10.328 6.984 -6.965 1 98.81 101 THR A O 1
ATOM 759 N N . MET A 1 102 ? -8.266 7.43 -6.234 1 98.44 102 MET A N 1
ATOM 760 C CA . MET A 1 102 ? -7.941 8.289 -7.371 1 98.44 102 MET A CA 1
ATOM 761 C C . MET A 1 102 ? -7.965 7.496 -8.672 1 98.44 102 MET A C 1
ATOM 763 O O . MET A 1 102 ? -8.539 7.945 -9.664 1 98.44 102 MET A O 1
ATOM 767 N N . LEU A 1 103 ? -7.391 6.273 -8.648 1 98 103 LEU A N 1
ATOM 768 C CA . LEU A 1 103 ? -7.316 5.426 -9.836 1 98 103 LEU A CA 1
ATOM 769 C C . LEU A 1 103 ? -8.703 4.934 -10.234 1 98 103 LEU A C 1
ATOM 771 O O . LEU A 1 103 ? -8.961 4.699 -11.422 1 98 103 LEU A O 1
ATOM 775 N N . THR A 1 104 ? -9.609 4.805 -9.281 1 97.88 104 THR A N 1
ATOM 776 C CA . THR A 1 104 ? -10.969 4.336 -9.523 1 97.88 104 THR A CA 1
ATOM 777 C C . THR A 1 104 ? -11.852 5.473 -10.039 1 97.88 104 THR A C 1
ATOM 779 O O . THR A 1 104 ? -12.82 5.234 -10.766 1 97.88 104 THR A O 1
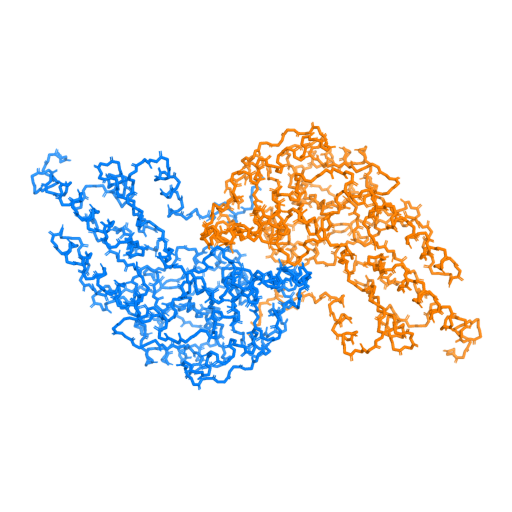ATOM 782 N N . THR A 1 105 ? -11.484 6.734 -9.734 1 97.38 105 THR A N 1
ATOM 783 C CA . THR A 1 105 ? -12.422 7.84 -9.898 1 97.38 105 THR A CA 1
ATOM 784 C C . THR A 1 105 ? -12.016 8.719 -11.078 1 97.38 105 THR A C 1
ATOM 786 O O . THR A 1 105 ? -12.875 9.305 -11.742 1 97.38 105 THR A O 1
ATOM 789 N N . VAL A 1 106 ? -10.727 8.797 -11.398 1 97.5 106 VAL A N 1
ATOM 790 C CA . VAL A 1 106 ? -10.227 9.844 -12.281 1 97.5 106 VAL A CA 1
ATOM 791 C C . VAL A 1 106 ? -9.68 9.219 -13.562 1 97.5 106 VAL A C 1
ATOM 793 O O . VAL A 1 106 ? -8.797 8.359 -13.508 1 97.5 106 VAL A O 1
ATOM 796 N N . ASP A 1 107 ? -10.18 9.586 -14.688 1 96.5 107 ASP A N 1
ATOM 797 C CA . ASP A 1 107 ? -9.586 9.258 -15.984 1 96.5 107 ASP A CA 1
ATOM 798 C C . ASP A 1 107 ? -8.539 10.297 -16.391 1 96.5 107 ASP A C 1
ATOM 800 O O . ASP A 1 107 ? -8.578 11.438 -15.914 1 96.5 107 ASP A O 1
ATOM 804 N N . PRO A 1 108 ? -7.602 9.898 -17.219 1 95.12 108 PRO A N 1
ATOM 805 C CA . PRO A 1 108 ? -6.594 10.852 -17.672 1 95.12 108 PRO A CA 1
ATOM 806 C C . PRO A 1 108 ? -7.203 12.141 -18.219 1 95.12 108 PRO A C 1
ATOM 808 O O . PRO A 1 108 ? -8.148 12.094 -19.016 1 95.12 108 PRO A O 1
ATOM 811 N N . GLY A 1 109 ? -6.691 13.273 -17.703 1 95.75 109 GLY A N 1
ATOM 812 C CA . GLY A 1 109 ? -7.125 14.57 -18.203 1 95.75 109 GLY A CA 1
ATOM 813 C C . GLY A 1 109 ? -8.273 15.156 -17.391 1 95.75 109 GLY A C 1
ATOM 814 O O . GLY A 1 109 ? -8.555 16.359 -17.5 1 95.75 109 GLY A O 1
ATOM 815 N N . GLU A 1 110 ? -8.945 14.398 -16.562 1 97.44 110 GLU A N 1
ATOM 816 C CA . GLU A 1 110 ? -10.07 14.898 -15.781 1 97.44 110 GLU A CA 1
ATOM 817 C C . GLU A 1 110 ? -9.594 15.742 -14.602 1 97.44 110 GLU A C 1
ATOM 819 O O . GLU A 1 110 ? -8.453 15.594 -14.148 1 97.44 110 GLU A O 1
ATOM 824 N N . GLU A 1 111 ? -10.477 16.547 -14.164 1 98.06 111 GLU A N 1
ATOM 825 C CA . GLU A 1 111 ? -10.117 17.547 -13.172 1 98.06 111 GLU A CA 1
ATOM 826 C C . GLU A 1 111 ? -10.523 17.109 -11.766 1 98.06 111 GLU A C 1
ATOM 828 O O . GLU A 1 111 ? -11.609 16.562 -11.57 1 98.06 111 GLU A O 1
ATOM 833 N N . VAL A 1 112 ? -9.625 17.312 -10.844 1 98.75 112 VAL A N 1
ATOM 834 C CA . VAL A 1 112 ? -9.883 17.141 -9.422 1 98.75 112 VAL A CA 1
ATOM 835 C C . VAL A 1 112 ? -9.719 18.484 -8.703 1 98.75 112 VAL A C 1
ATOM 837 O O . VAL A 1 112 ? -8.688 19.141 -8.836 1 98.75 112 VAL A O 1
ATOM 840 N N . VAL A 1 113 ? -10.742 18.891 -7.977 1 98.88 113 VAL A N 1
ATOM 841 C CA . VAL A 1 113 ? -10.727 20.156 -7.258 1 98.88 113 VAL A CA 1
ATOM 842 C C . VAL A 1 113 ? -10.258 19.938 -5.824 1 98.88 113 VAL A C 1
ATOM 844 O O . VAL A 1 113 ? -10.867 19.172 -5.078 1 98.88 113 VAL A O 1
ATOM 847 N N . LEU A 1 114 ? -9.172 20.547 -5.457 1 98.69 114 LEU A N 1
ATOM 848 C CA . LEU A 1 114 ? -8.617 20.547 -4.105 1 98.69 114 LEU A CA 1
ATOM 849 C C . LEU A 1 114 ? -8.82 21.906 -3.439 1 98.69 114 LEU A C 1
ATOM 851 O O . LEU A 1 114 ? -9.164 22.891 -4.105 1 98.69 114 LEU A O 1
ATOM 855 N N . THR A 1 115 ? -8.664 21.922 -2.174 1 98.62 115 THR A N 1
ATOM 856 C CA . THR A 1 115 ? -8.555 23.203 -1.483 1 98.62 115 THR A CA 1
ATOM 857 C C . THR A 1 115 ? -7.125 23.734 -1.548 1 98.62 115 THR A C 1
ATOM 859 O O . THR A 1 115 ? -6.203 23 -1.902 1 98.62 115 THR A O 1
ATOM 862 N N . ASP A 1 116 ? -7 24.953 -1.299 1 98.44 116 ASP A N 1
ATOM 863 C CA . ASP A 1 116 ? -5.719 25.625 -1.121 1 98.44 116 ASP A CA 1
ATOM 864 C C . ASP A 1 116 ? -5.723 26.5 0.136 1 98.44 116 ASP A C 1
ATOM 866 O O . ASP A 1 116 ? -6.332 27.562 0.158 1 98.44 116 ASP A O 1
ATOM 870 N N . PRO A 1 117 ? -5.086 26.125 1.195 1 98.06 117 PRO A N 1
ATOM 871 C CA . PRO A 1 117 ? -4.086 25.062 1.261 1 98.06 117 PRO A CA 1
ATOM 872 C C . PRO A 1 117 ? -4.711 23.672 1.251 1 98.06 117 PRO A C 1
ATOM 874 O O . PRO A 1 117 ? -5.926 23.531 1.408 1 98.06 117 PRO A O 1
ATOM 877 N N . TYR A 1 118 ? -3.912 22.656 0.912 1 98.12 118 TYR A N 1
ATOM 878 C CA . TYR A 1 118 ? -4.258 21.234 0.904 1 98.12 118 TYR A CA 1
ATOM 879 C C . TYR A 1 118 ? -3.143 20.391 1.521 1 98.12 118 TYR A C 1
ATOM 881 O O . TYR A 1 118 ? -2.043 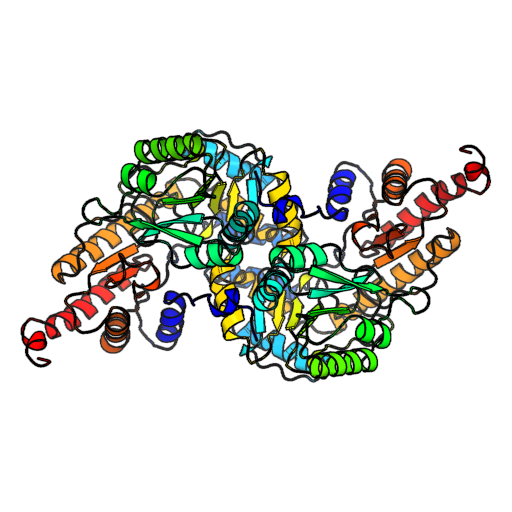20.891 1.76 1 98.12 118 TYR A O 1
ATOM 889 N N . TYR A 1 119 ? -3.449 19.188 1.931 1 97.19 119 TYR A N 1
ATOM 890 C CA . TYR A 1 119 ? -2.426 18.219 2.307 1 97.19 119 TYR A CA 1
ATOM 891 C C . TYR A 1 119 ? -1.426 18.016 1.176 1 97.19 119 TYR A C 1
ATOM 893 O O . TYR A 1 119 ? -1.813 17.75 0.036 1 97.19 119 TYR A O 1
ATOM 901 N N . ALA A 1 120 ? -0.213 18.094 1.412 1 95.38 120 ALA A N 1
ATOM 902 C CA . ALA A 1 120 ? 0.886 18.234 0.461 1 95.38 120 ALA A CA 1
ATOM 903 C C . ALA A 1 120 ? 0.854 17.141 -0.593 1 95.38 120 ALA A C 1
ATOM 905 O O . ALA A 1 120 ? 1.061 17.406 -1.78 1 95.38 120 ALA A O 1
ATOM 906 N N . PRO A 1 121 ? 0.472 15.891 -0.282 1 95.5 121 PRO A N 1
ATOM 907 C CA . PRO A 1 121 ? 0.544 14.805 -1.261 1 95.5 121 PRO A CA 1
ATOM 908 C C . PRO A 1 121 ? -0.641 14.797 -2.223 1 95.5 121 PRO A C 1
ATOM 910 O O . PRO A 1 121 ? -0.621 14.078 -3.229 1 95.5 121 PRO A O 1
ATOM 913 N N . TYR A 1 122 ? -1.699 15.539 -1.98 1 98.06 122 TYR A N 1
ATOM 914 C CA . TYR A 1 122 ? -2.932 15.422 -2.752 1 98.06 122 TYR A CA 1
ATOM 915 C C . TYR A 1 122 ? -2.666 15.625 -4.238 1 98.06 122 TYR A C 1
ATOM 917 O O . TYR A 1 122 ? -3.08 14.805 -5.066 1 98.06 122 TYR A O 1
ATOM 925 N N . PRO A 1 123 ? -1.888 16.719 -4.641 1 97.56 123 PRO A N 1
ATOM 926 C CA . PRO A 1 123 ? -1.639 16.875 -6.074 1 97.56 123 PRO A CA 1
ATOM 927 C C . PRO A 1 123 ? -0.909 15.68 -6.684 1 97.56 123 PRO A C 1
ATOM 929 O O . PRO A 1 123 ? -1.139 15.344 -7.848 1 97.56 123 PRO A O 1
ATOM 932 N N . ASN A 1 124 ? -0.054 15.102 -5.91 1 96.69 124 ASN A N 1
ATOM 933 C CA . ASN A 1 124 ? 0.706 13.961 -6.398 1 96.69 124 ASN A CA 1
ATOM 934 C C . ASN A 1 124 ? -0.193 12.75 -6.633 1 96.69 124 ASN A C 1
ATOM 936 O O . ASN A 1 124 ? 0.021 11.984 -7.578 1 96.69 124 ASN A O 1
ATOM 940 N N . PHE A 1 125 ? -1.212 12.516 -5.777 1 98 125 PHE A N 1
ATOM 941 C CA . PHE A 1 125 ? -2.186 11.461 -6.016 1 98 125 PHE A CA 1
ATOM 942 C C . PHE A 1 125 ? -2.928 11.688 -7.328 1 98 125 PHE A C 1
ATOM 944 O O . PHE A 1 125 ? -3.111 10.766 -8.117 1 98 125 PHE A O 1
ATOM 951 N N . VAL A 1 126 ? -3.365 12.938 -7.566 1 98 126 VAL A N 1
ATOM 952 C CA . VAL A 1 126 ? -4.086 13.297 -8.781 1 98 126 VAL A CA 1
ATOM 953 C C . VAL A 1 126 ? -3.207 13.016 -10 1 98 126 VAL A C 1
ATOM 955 O O . VAL A 1 126 ? -3.676 12.477 -11 1 98 126 VAL A O 1
ATOM 958 N N . ARG A 1 127 ? -1.939 13.328 -9.867 1 96.19 127 ARG A N 1
ATOM 959 C CA . ARG A 1 127 ? -0.983 13.148 -10.953 1 96.19 127 ARG A CA 1
ATOM 960 C C . ARG A 1 127 ? -0.798 11.672 -11.289 1 96.19 127 ARG A C 1
ATOM 962 O O . ARG A 1 127 ? -0.632 11.312 -12.453 1 96.19 127 ARG A O 1
ATOM 969 N N . GLN A 1 128 ? -0.824 10.781 -10.312 1 96.81 128 GLN A N 1
ATOM 970 C CA . GLN A 1 128 ? -0.653 9.359 -10.562 1 96.81 128 GLN A CA 1
ATOM 971 C C . GLN A 1 128 ? -1.805 8.805 -11.391 1 96.81 128 GLN A C 1
ATOM 973 O O . GLN A 1 128 ? -1.648 7.793 -12.086 1 96.81 128 GLN A O 1
ATOM 978 N N . ALA A 1 129 ? -2.959 9.461 -11.359 1 96.69 129 ALA A N 1
ATOM 979 C CA . ALA A 1 129 ? -4.094 9.078 -12.195 1 96.69 129 ALA A CA 1
ATOM 980 C C . ALA A 1 129 ? -4.121 9.883 -13.492 1 96.69 129 ALA A C 1
ATOM 982 O O . ALA A 1 129 ? -5.098 9.828 -14.242 1 96.69 129 ALA A O 1
ATOM 983 N N . GLU A 1 130 ? -3.049 10.742 -13.695 1 96.19 130 GLU A N 1
ATOM 984 C CA . GLU A 1 130 ? -2.947 11.602 -14.875 1 96.19 130 GLU A CA 1
ATOM 985 C C . GLU A 1 130 ? -4.066 12.641 -14.898 1 96.19 130 GLU A C 1
ATOM 987 O O . GLU A 1 130 ? -4.559 13 -15.969 1 96.19 130 GLU A O 1
ATOM 992 N N . GLY A 1 131 ? -4.582 12.984 -13.727 1 96.81 131 GLY A N 1
ATOM 993 C CA . GLY A 1 131 ? -5.59 14.031 -13.609 1 96.81 131 GLY A CA 1
ATOM 994 C C . GLY A 1 131 ? -4.996 15.43 -13.586 1 96.81 131 GLY A C 1
ATOM 995 O O . GLY A 1 131 ? -3.775 15.586 -13.586 1 96.81 131 GLY A O 1
ATOM 996 N N . ARG A 1 132 ? -5.875 16.406 -13.594 1 97.5 132 ARG A N 1
ATOM 997 C CA . ARG A 1 132 ? -5.5 17.812 -13.5 1 97.5 132 ARG A CA 1
ATOM 998 C C . ARG A 1 132 ? -5.996 18.422 -12.195 1 97.5 132 ARG A C 1
ATOM 1000 O O . ARG A 1 132 ? -7.125 18.156 -11.766 1 97.5 132 ARG A O 1
ATOM 1007 N N . VAL A 1 133 ? -5.211 19.281 -11.57 1 97.75 133 VAL A N 1
ATOM 1008 C CA . VAL A 1 133 ? -5.539 19.875 -10.281 1 97.75 133 VAL A CA 1
ATOM 1009 C C . VAL A 1 133 ? -6.109 21.281 -10.492 1 97.75 133 VAL A C 1
ATOM 1011 O O . VAL A 1 133 ? -5.543 22.078 -11.242 1 97.75 133 VAL A O 1
ATOM 1014 N N . THR A 1 134 ? -7.199 21.531 -10 1 98 134 THR A N 1
ATOM 1015 C CA . THR A 1 134 ? -7.762 22.859 -9.781 1 98 134 THR A CA 1
ATOM 1016 C C . THR A 1 134 ? -8 23.125 -8.297 1 98 134 THR A C 1
ATOM 1018 O O . THR A 1 134 ? -8.234 22.188 -7.535 1 98 134 THR A O 1
ATOM 1021 N N . THR A 1 135 ? -7.91 24.406 -7.84 1 98.31 135 THR A N 1
ATOM 1022 C CA . THR A 1 135 ? -8 24.641 -6.402 1 98.31 135 THR A CA 1
ATOM 1023 C C . THR A 1 135 ? -9.07 25.688 -6.086 1 98.31 135 THR A C 1
ATOM 1025 O O . THR A 1 135 ? -9.383 26.531 -6.926 1 98.31 135 THR A O 1
ATOM 1028 N N . VAL A 1 136 ? -9.633 25.531 -4.941 1 98.31 136 VAL A N 1
ATOM 1029 C CA . VAL A 1 136 ? -10.469 26.531 -4.281 1 98.31 136 VAL A CA 1
ATOM 1030 C C . VAL A 1 136 ? -9.727 27.125 -3.09 1 98.31 136 VAL A C 1
ATOM 1032 O O . VAL A 1 136 ? -9.258 26.391 -2.213 1 98.31 136 VAL A O 1
ATOM 1035 N N . THR A 1 137 ? -9.656 28.406 -3.041 1 97.56 137 THR A N 1
ATOM 1036 C CA . THR A 1 137 ? -8.883 29.078 -2.004 1 97.56 137 THR A CA 1
ATOM 1037 C C . THR A 1 137 ? -9.641 29.078 -0.679 1 97.56 137 THR A C 1
ATOM 1039 O O . THR A 1 137 ? -10.836 29.375 -0.642 1 97.56 137 THR A O 1
ATOM 1042 N N . LEU A 1 138 ? -8.945 28.703 0.366 1 97.44 138 LEU A N 1
ATOM 1043 C CA . LEU A 1 138 ? -9.445 28.875 1.729 1 97.44 138 LEU A CA 1
ATOM 1044 C C . LEU A 1 138 ? -8.859 30.125 2.373 1 97.44 138 LEU A C 1
ATOM 1046 O O . LEU A 1 138 ? -7.645 30.328 2.338 1 97.44 138 LEU A O 1
ATOM 1050 N N . ASP A 1 139 ? -9.695 30.891 2.979 1 95.56 139 ASP A N 1
ATOM 1051 C CA . ASP A 1 139 ? -9.305 32.188 3.539 1 95.56 139 ASP A CA 1
ATOM 1052 C C . ASP A 1 139 ? -9.094 32.094 5.047 1 95.56 139 ASP A C 1
ATOM 1054 O O . ASP A 1 139 ? -9.984 31.656 5.781 1 95.56 139 ASP A O 1
ATOM 1058 N N . PRO A 1 140 ? -7.93 32.531 5.516 1 95.31 140 PRO A N 1
ATOM 1059 C CA . PRO A 1 140 ? -7.715 32.531 6.965 1 95.31 140 PRO A CA 1
ATOM 1060 C C . PRO A 1 140 ? -8.727 33.375 7.715 1 95.31 140 PRO A C 1
ATOM 1062 O O . PRO A 1 140 ? -9.047 33.094 8.867 1 95.31 140 PRO A O 1
ATOM 1065 N N . GLU A 1 141 ? -9.234 34.375 7.129 1 94.5 141 GLU A N 1
ATOM 1066 C CA . GLU A 1 141 ? -10.195 35.281 7.766 1 94.5 141 GLU A CA 1
ATOM 1067 C C . GLU A 1 141 ? -11.477 34.562 8.141 1 94.5 141 GLU A C 1
ATOM 1069 O O . GLU A 1 141 ? -12.18 34.969 9.062 1 94.5 141 GLU A O 1
ATOM 1074 N N . ASN A 1 142 ? -11.695 33.5 7.41 1 94.19 142 ASN A N 1
ATOM 1075 C CA . ASN A 1 142 ? -12.859 32.688 7.73 1 94.19 142 ASN A CA 1
ATOM 1076 C C . ASN A 1 142 ? -12.453 31.375 8.383 1 94.19 142 ASN A C 1
ATOM 1078 O O . ASN A 1 142 ? -13.156 30.359 8.25 1 94.19 142 ASN A O 1
ATOM 1082 N N . GLY A 1 143 ? -11.219 31.328 8.938 1 95.38 143 GLY A N 1
ATOM 1083 C CA . GLY A 1 143 ? -10.727 30.156 9.656 1 95.38 143 GLY A CA 1
ATOM 1084 C C . GLY A 1 143 ? -10.344 29.016 8.734 1 95.38 143 GLY A C 1
ATOM 1085 O O . GLY A 1 143 ? -10.344 27.859 9.156 1 95.38 143 GLY A O 1
ATOM 1086 N N . PHE A 1 144 ? -10.211 29.297 7.434 1 97.38 144 PHE A N 1
ATOM 1087 C CA . PHE A 1 144 ? -9.852 28.328 6.402 1 97.38 144 PHE A CA 1
ATOM 1088 C C . PHE A 1 144 ? -10.984 27.328 6.172 1 97.38 144 PHE A C 1
ATOM 1090 O O . PHE A 1 144 ? -10.758 26.25 5.633 1 97.38 144 PHE A O 1
ATOM 1097 N N . VAL A 1 145 ? -12.195 27.625 6.57 1 95.56 145 VAL A N 1
ATOM 1098 C CA . VAL A 1 145 ? -13.359 26.797 6.273 1 95.56 145 VAL A CA 1
ATOM 1099 C C . VAL A 1 145 ? -13.828 27.062 4.844 1 95.56 145 VAL A C 1
ATOM 1101 O O . VAL A 1 145 ? -13.883 28.219 4.406 1 95.56 145 VAL A O 1
ATOM 1104 N N . PRO A 1 146 ? -14.141 26.094 4.148 1 96.5 146 PRO A N 1
ATOM 1105 C CA . PRO A 1 146 ? -14.57 26.266 2.762 1 96.5 146 PRO A CA 1
ATOM 1106 C C . PRO A 1 146 ? -15.875 27.062 2.645 1 96.5 146 PRO A C 1
ATOM 1108 O O . PRO A 1 146 ? -16.781 26.906 3.471 1 96.5 146 PRO A O 1
ATOM 1111 N N . ARG A 1 147 ? -15.945 27.891 1.643 1 96.12 147 ARG A N 1
ATOM 1112 C CA . ARG A 1 147 ? -17.188 28.516 1.209 1 96.12 147 ARG A CA 1
ATOM 1113 C C . ARG A 1 147 ? -17.766 27.812 -0.013 1 96.12 147 ARG A C 1
ATOM 1115 O O . ARG A 1 147 ? -17.094 27.672 -1.035 1 96.12 147 ARG A O 1
ATOM 1122 N N . VAL A 1 148 ? -18.953 27.391 0.066 1 97.31 148 VAL A N 1
ATOM 1123 C CA . VAL A 1 148 ? -19.594 26.609 -0.988 1 97.31 148 VAL A CA 1
ATOM 1124 C C . VAL A 1 148 ? -19.578 27.406 -2.297 1 97.31 148 VAL A C 1
ATOM 1126 O O . VAL A 1 148 ? -19.391 26.828 -3.371 1 97.31 148 VAL A O 1
ATOM 1129 N N . ALA A 1 149 ? -19.734 28.703 -2.215 1 97.31 149 ALA A N 1
ATOM 1130 C CA . ALA A 1 149 ? -19.766 29.562 -3.393 1 97.31 149 ALA A CA 1
ATOM 1131 C C . ALA A 1 149 ? -18.453 29.469 -4.172 1 97.31 149 ALA A C 1
ATOM 1133 O O . ALA A 1 149 ? -18.453 29.562 -5.402 1 97.31 149 ALA A O 1
ATOM 1134 N N . ASP A 1 150 ? -17.359 29.344 -3.492 1 97.56 150 ASP A N 1
ATOM 1135 C CA . ASP A 1 150 ? -16.062 29.219 -4.148 1 97.56 150 ASP A CA 1
ATOM 1136 C C . ASP A 1 150 ? -15.945 27.906 -4.902 1 97.56 150 ASP A C 1
ATOM 1138 O O . ASP A 1 150 ? -15.328 27.844 -5.969 1 97.56 150 ASP A O 1
ATOM 1142 N N . PHE A 1 151 ? -16.531 26.797 -4.387 1 98.12 151 PHE A N 1
ATOM 1143 C CA . PHE A 1 151 ? -16.594 25.516 -5.082 1 98.12 151 PHE A CA 1
ATOM 1144 C C . PHE A 1 151 ? -17.484 25.609 -6.312 1 98.12 151 PHE A C 1
ATOM 1146 O O . PHE A 1 151 ? -17.188 25 -7.348 1 98.12 151 PHE A O 1
ATOM 1153 N N . GLU A 1 152 ? -18.594 26.344 -6.184 1 98 152 GLU A N 1
ATOM 1154 C CA . GLU A 1 152 ? -19.531 26.484 -7.297 1 98 152 GLU A CA 1
ATOM 1155 C C . GLU A 1 152 ? -18.844 27.109 -8.516 1 98 152 GLU A C 1
ATOM 1157 O O . GLU A 1 152 ? -19.219 26.828 -9.648 1 98 152 GLU A O 1
ATOM 1162 N N . GLU A 1 153 ? -17.844 27.875 -8.273 1 97.75 153 GLU A N 1
ATOM 1163 C CA . GLU A 1 153 ? -17.125 28.531 -9.359 1 97.75 153 GLU A CA 1
ATOM 1164 C C . GLU A 1 153 ? -16.188 27.578 -10.07 1 97.75 153 GLU A C 1
ATOM 1166 O O . GLU A 1 153 ? -15.797 27.812 -11.219 1 97.75 153 GLU A O 1
ATOM 1171 N N . LYS A 1 154 ? -15.773 26.484 -9.43 1 97.81 154 LYS A N 1
ATOM 1172 C CA . LYS A 1 154 ? -14.711 25.625 -9.953 1 97.81 154 LYS A CA 1
ATOM 1173 C C . LYS A 1 154 ? -15.25 24.25 -10.336 1 97.81 154 LYS A C 1
ATOM 1175 O O . LYS A 1 154 ? -14.68 23.578 -11.188 1 97.81 154 LYS A O 1
ATOM 1180 N N . VAL A 1 155 ? -16.359 23.844 -9.703 1 98 155 VAL A N 1
ATOM 1181 C CA . VAL A 1 155 ? -16.906 22.516 -9.898 1 98 155 VAL A CA 1
ATOM 1182 C C . VAL A 1 155 ? -18.031 22.562 -10.93 1 98 155 VAL A C 1
ATOM 1184 O O . VAL A 1 155 ? -18.969 23.359 -10.805 1 98 155 VAL A O 1
ATOM 1187 N N . ASP A 1 156 ? -17.938 21.75 -11.961 1 95.94 156 ASP A N 1
ATOM 1188 C CA . ASP A 1 156 ? -18.984 21.641 -12.984 1 95.94 156 ASP A CA 1
ATOM 1189 C C . ASP A 1 156 ? -19.094 20.203 -13.484 1 95.94 156 ASP A C 1
ATOM 1191 O O . ASP A 1 156 ? -18.641 19.266 -12.828 1 95.94 156 ASP A O 1
ATOM 1195 N N . GLN A 1 157 ? -19.75 20.016 -14.609 1 93.38 157 GLN A N 1
ATOM 1196 C CA . GLN A 1 157 ? -20.078 18.672 -15.094 1 93.38 157 GLN A CA 1
ATOM 1197 C C . GLN A 1 157 ? -18.828 17.953 -15.594 1 93.38 157 GLN A C 1
ATOM 1199 O O . GLN A 1 157 ? -18.844 16.75 -15.812 1 93.38 157 GLN A O 1
ATOM 1204 N N . HIS A 1 158 ? -17.766 18.734 -15.68 1 93.81 158 HIS A N 1
ATOM 1205 C CA . HIS A 1 158 ? -16.531 18.125 -16.188 1 93.81 158 HIS A CA 1
ATOM 1206 C C . HIS A 1 158 ? -15.586 17.781 -15.039 1 93.81 158 HIS A C 1
ATOM 1208 O O . HIS A 1 158 ? -14.539 17.172 -15.258 1 93.81 158 HIS A O 1
ATOM 1214 N N . THR A 1 159 ? -15.938 18.125 -13.852 1 97.56 159 THR A N 1
ATOM 1215 C CA . THR A 1 159 ? -15.141 17.812 -12.664 1 97.56 159 THR A CA 1
ATOM 1216 C C . THR A 1 159 ? -15.328 16.359 -12.25 1 97.56 159 THR A C 1
ATOM 1218 O O . THR A 1 159 ? -16.453 15.922 -12 1 97.56 159 THR A O 1
ATOM 1221 N N . ALA A 1 160 ? -14.188 15.633 -12.203 1 97.88 160 ALA A N 1
ATOM 1222 C CA . ALA A 1 160 ? -14.266 14.219 -11.828 1 97.88 160 ALA A CA 1
ATOM 1223 C C . ALA A 1 160 ? -14.531 14.062 -10.336 1 97.88 160 ALA A C 1
ATOM 1225 O O . ALA A 1 160 ? -15.336 13.227 -9.93 1 97.88 160 ALA A O 1
ATOM 1226 N N . ALA A 1 161 ? -13.82 14.898 -9.531 1 98.62 161 ALA A N 1
ATOM 1227 C CA . ALA A 1 161 ? -13.953 14.758 -8.086 1 98.62 161 ALA A CA 1
ATOM 1228 C C . ALA A 1 161 ? -13.57 16.047 -7.367 1 98.62 161 ALA A C 1
ATOM 1230 O O . ALA A 1 161 ? -12.859 16.891 -7.926 1 98.62 161 ALA A O 1
ATOM 1231 N N . MET A 1 162 ? -14.094 16.234 -6.219 1 98.62 162 MET A N 1
ATOM 1232 C CA . MET A 1 162 ? -13.609 17.234 -5.277 1 98.62 162 MET A CA 1
ATOM 1233 C C . MET A 1 162 ? -13.172 16.594 -3.969 1 98.62 162 MET A C 1
ATOM 1235 O O . MET A 1 162 ? -13.797 15.641 -3.5 1 98.62 162 MET A O 1
ATOM 1239 N N . MET A 1 163 ? -12.07 17.016 -3.426 1 98.56 163 MET A N 1
ATOM 1240 C CA . MET A 1 163 ? -11.492 16.516 -2.184 1 98.56 163 MET A CA 1
ATOM 1241 C C . MET A 1 163 ? -11.914 17.375 -0.996 1 98.56 163 MET A C 1
ATOM 1243 O O . MET A 1 163 ? -11.82 18.594 -1.048 1 98.56 163 MET A O 1
ATOM 1247 N N . LEU A 1 164 ? -12.438 16.75 -0 1 98.56 164 LEU A N 1
ATOM 1248 C CA . LEU A 1 164 ? -12.719 17.391 1.282 1 98.56 164 LEU A CA 1
ATOM 1249 C C . LEU A 1 164 ? -11.812 16.828 2.377 1 98.56 164 LEU A C 1
ATOM 1251 O O . LEU A 1 164 ? -11.492 15.641 2.381 1 98.56 164 LEU A O 1
ATOM 1255 N N . ASN A 1 165 ? -11.336 17.641 3.199 1 98.69 165 ASN A N 1
ATOM 1256 C CA . ASN A 1 165 ? -10.469 17.266 4.316 1 98.69 165 ASN A CA 1
ATOM 1257 C C . ASN A 1 165 ? -10.844 18.031 5.586 1 98.69 165 ASN A C 1
ATOM 1259 O O . ASN A 1 165 ? -10.664 19.25 5.664 1 98.69 165 ASN A O 1
ATOM 1263 N N . SER A 1 166 ? -11.414 17.344 6.57 1 98.31 166 SER A N 1
ATOM 1264 C CA . SER A 1 166 ? -11.922 17.922 7.816 1 98.31 166 SER A CA 1
ATOM 1265 C C . SER A 1 166 ? -11.836 16.922 8.961 1 98.31 166 SER A C 1
ATOM 1267 O O . SER A 1 166 ? -12.492 15.875 8.93 1 98.31 166 SER A O 1
ATOM 1269 N N . PRO A 1 167 ? -11.117 17.234 10.023 1 97.94 167 PRO A N 1
ATOM 1270 C CA . PRO A 1 167 ? -10.211 18.375 10.188 1 97.94 167 PRO A CA 1
ATOM 1271 C C . PRO A 1 167 ? -9.141 18.438 9.102 1 97.94 167 PRO A C 1
ATOM 1273 O O . PRO A 1 167 ? -8.75 17.406 8.547 1 97.94 167 PRO A O 1
ATOM 1276 N N . GLN A 1 168 ? -8.703 19.641 8.805 1 98.06 168 GLN A N 1
ATOM 1277 C CA . GLN A 1 168 ? -7.93 19.891 7.59 1 98.06 168 GLN A CA 1
ATOM 1278 C C . GLN A 1 168 ? -6.441 20 7.895 1 98.06 168 GLN A C 1
ATOM 1280 O O . GLN A 1 168 ? -6.043 20.656 8.859 1 98.06 168 GLN A O 1
ATOM 1285 N N . ASN A 1 169 ? -5.602 19.266 7.301 1 97.56 169 ASN A N 1
ATOM 1286 C CA . ASN A 1 169 ? -4.16 19.469 7.203 1 97.56 169 ASN A CA 1
ATOM 1287 C C . ASN A 1 169 ? -3.797 20.359 6.02 1 97.56 169 ASN A C 1
ATOM 1289 O O . ASN A 1 169 ? -4.066 20 4.867 1 97.56 169 ASN A O 1
ATOM 1293 N N . PRO A 1 170 ? -3.367 21.531 6.262 1 97.69 170 PRO A N 1
ATOM 1294 C CA . PRO A 1 170 ? -2.518 21.891 7.398 1 97.69 170 PRO A CA 1
ATOM 1295 C C . PRO A 1 170 ? -3.18 22.891 8.336 1 97.69 170 PRO A C 1
ATOM 1297 O O . PRO A 1 170 ? -2.529 23.422 9.242 1 97.69 170 PRO A O 1
ATOM 1300 N N . THR A 1 171 ? -4.449 23.203 8.219 1 98.12 171 THR A N 1
ATOM 1301 C CA . THR A 1 171 ? -4.992 24.391 8.859 1 98.12 171 THR A CA 1
ATOM 1302 C C . THR A 1 171 ? -5.656 24.047 10.188 1 98.12 171 THR A C 1
ATOM 1304 O O . THR A 1 171 ? -5.859 24.906 11.039 1 98.12 171 THR A O 1
ATOM 1307 N N . GLY A 1 172 ? -6.113 22.797 10.273 1 97.81 172 GLY A N 1
ATOM 1308 C CA . GLY A 1 172 ? -6.848 22.391 11.453 1 97.81 172 GLY A CA 1
ATOM 1309 C C . GLY A 1 172 ? -8.312 22.781 11.414 1 97.81 172 GLY A C 1
ATOM 1310 O O . GLY A 1 172 ? -9.047 22.547 12.375 1 97.81 172 GLY A O 1
ATOM 1311 N N . ALA A 1 173 ? -8.789 23.328 10.32 1 97.69 173 ALA A N 1
ATOM 1312 C CA . ALA A 1 173 ? -10.18 23.75 10.188 1 97.69 173 ALA A CA 1
ATOM 1313 C C . ALA A 1 173 ? -11.117 22.547 10.203 1 97.69 173 ALA A C 1
ATOM 1315 O O . ALA A 1 173 ? -10.773 21.484 9.695 1 97.69 173 ALA A O 1
ATOM 1316 N N . VAL A 1 174 ? -12.297 22.688 10.773 1 98 174 VAL A N 1
ATOM 1317 C CA . VAL A 1 174 ? -13.336 21.656 10.812 1 98 174 VAL A CA 1
ATOM 1318 C C . VAL A 1 174 ? -14.602 22.188 10.148 1 98 174 VAL A C 1
ATOM 1320 O O . VAL A 1 174 ? -15.117 23.234 10.508 1 98 174 VAL A O 1
ATOM 1323 N N . MET A 1 175 ? -15.039 21.5 9.141 1 97.62 175 MET A N 1
ATOM 1324 C CA . MET A 1 175 ? -16.266 21.859 8.453 1 97.62 175 MET A CA 1
ATOM 1325 C C . MET A 1 175 ? -17.5 21.516 9.289 1 97.62 175 MET A C 1
ATOM 1327 O O . MET A 1 175 ? -17.547 20.453 9.914 1 97.62 175 MET A O 1
ATOM 1331 N N . ASP A 1 176 ? -18.469 22.391 9.266 1 97.12 176 ASP A N 1
ATOM 1332 C CA . ASP A 1 176 ? -19.719 22.062 9.938 1 97.12 176 ASP A CA 1
ATOM 1333 C C . ASP A 1 176 ? -20.641 21.266 9.016 1 97.12 176 ASP A C 1
ATOM 1335 O O . ASP A 1 176 ? -20.344 21.078 7.836 1 97.12 176 ASP A O 1
ATOM 1339 N N . GLY A 1 177 ? -21.672 20.766 9.562 1 98 177 GLY A N 1
ATOM 1340 C CA . GLY A 1 177 ? -22.609 19.906 8.828 1 98 177 GLY A CA 1
ATOM 1341 C C . GLY A 1 177 ? -23.266 20.625 7.66 1 98 177 GLY A C 1
ATOM 1342 O O . GLY A 1 177 ? -23.438 20.031 6.59 1 98 177 GLY A O 1
ATOM 1343 N N . ARG A 1 178 ? -23.609 21.859 7.844 1 97.88 178 ARG A N 1
ATOM 1344 C CA . ARG A 1 178 ? -24.281 22.625 6.797 1 97.88 178 ARG A CA 1
ATOM 1345 C C . ARG A 1 178 ? -23.391 22.781 5.57 1 97.88 178 ARG A C 1
ATOM 1347 O O . ARG A 1 178 ? -23.844 22.609 4.438 1 97.88 178 ARG A O 1
ATOM 1354 N N . THR A 1 179 ? -22.141 23.109 5.801 1 97.94 179 THR A N 1
ATOM 1355 C CA . THR A 1 179 ? -21.188 23.25 4.707 1 97.94 179 THR A CA 1
ATOM 1356 C C . THR A 1 179 ? -21.062 21.938 3.938 1 97.94 179 THR A C 1
ATOM 1358 O O . THR A 1 179 ? -21.109 21.938 2.705 1 97.94 179 THR A O 1
ATOM 1361 N N . ILE A 1 180 ? -20.938 20.797 4.602 1 98.69 180 ILE A N 1
ATOM 1362 C CA . ILE A 1 180 ? -20.812 19.5 3.971 1 98.69 180 ILE A CA 1
ATOM 1363 C C . ILE A 1 180 ? -22.062 19.188 3.162 1 98.69 180 ILE A C 1
ATOM 1365 O O . ILE A 1 180 ? -21.984 18.734 2.016 1 98.69 180 ILE A O 1
ATOM 1369 N N . GLU A 1 181 ? -23.203 19.453 3.77 1 98.69 181 GLU A N 1
ATOM 1370 C CA . GLU A 1 181 ? -24.469 19.203 3.094 1 98.69 181 GLU A CA 1
ATOM 1371 C C . GLU A 1 181 ? -24.562 19.984 1.789 1 98.69 181 GLU A C 1
ATOM 1373 O O . GLU A 1 181 ? -25 19.453 0.767 1 98.69 181 GLU A O 1
ATOM 1378 N N . GLU A 1 182 ? -24.188 21.234 1.825 1 98.69 182 GLU A N 1
ATOM 1379 C CA . GLU A 1 182 ? -24.25 22.078 0.64 1 98.69 182 GLU A CA 1
ATOM 1380 C C . GLU A 1 182 ? -23.266 21.609 -0.428 1 98.69 182 GLU A C 1
ATOM 1382 O O . GLU A 1 182 ? -23.562 21.672 -1.623 1 98.69 182 GLU A O 1
ATOM 1387 N N . LEU A 1 183 ? -22.094 21.156 -0.028 1 98.75 183 LEU A N 1
ATOM 1388 C CA . LEU A 1 183 ? -21.109 20.625 -0.974 1 98.75 183 LEU A CA 1
ATOM 1389 C C . LEU A 1 183 ? -21.609 19.328 -1.598 1 98.75 183 LEU A C 1
ATOM 1391 O O . LEU A 1 183 ? -21.375 19.062 -2.779 1 98.75 183 LEU A O 1
ATOM 1395 N N . VAL A 1 184 ? -22.312 18.5 -0.793 1 98.81 184 VAL A N 1
ATOM 1396 C CA . VAL A 1 184 ? -22.922 17.266 -1.298 1 98.81 184 VAL A CA 1
ATOM 1397 C C . VAL A 1 184 ? -23.969 17.609 -2.354 1 98.81 184 VAL A C 1
ATOM 1399 O O . VAL A 1 184 ? -24.047 16.969 -3.4 1 98.81 184 VAL A O 1
ATOM 1402 N N . THR A 1 185 ? -24.766 18.641 -2.072 1 98.62 185 THR A N 1
ATOM 1403 C CA . THR A 1 185 ? -25.781 19.078 -3.021 1 98.62 185 THR A CA 1
ATOM 1404 C C . THR A 1 185 ? -25.125 19.531 -4.328 1 98.62 185 THR A C 1
ATOM 1406 O O . THR A 1 185 ? -25.625 19.203 -5.414 1 98.62 185 THR A O 1
ATOM 1409 N N . LEU A 1 186 ? -24.062 20.312 -4.238 1 98.62 186 LEU A N 1
ATOM 1410 C CA . LEU A 1 186 ? -23.328 20.75 -5.422 1 98.62 186 LEU A CA 1
ATOM 1411 C C . LEU A 1 186 ? -22.812 19.547 -6.207 1 98.62 186 LEU A C 1
ATOM 1413 O O . LEU A 1 186 ? -22.906 19.531 -7.438 1 98.62 186 LEU A O 1
ATOM 1417 N N . ALA A 1 187 ? -22.25 18.562 -5.496 1 98.38 187 ALA A N 1
ATOM 1418 C CA . ALA A 1 187 ? -21.719 17.375 -6.129 1 98.38 187 ALA A CA 1
ATOM 1419 C C . ALA A 1 187 ? -22.797 16.625 -6.898 1 98.38 187 ALA A C 1
ATOM 1421 O O . ALA A 1 187 ? -22.578 16.156 -8.016 1 98.38 187 ALA A O 1
ATOM 1422 N N . GLU A 1 188 ? -23.969 16.484 -6.316 1 97.5 188 GLU A N 1
ATOM 1423 C CA . GLU A 1 188 ? -25.078 15.805 -6.953 1 97.5 188 GLU A CA 1
ATOM 1424 C C . GLU A 1 188 ? -25.531 16.531 -8.219 1 97.5 188 GLU A C 1
ATOM 1426 O O . GLU A 1 188 ? -25.781 15.906 -9.25 1 97.5 188 GLU A O 1
ATOM 1431 N N . ARG A 1 189 ? -25.562 17.828 -8.109 1 97.19 189 ARG A N 1
ATOM 1432 C CA . ARG A 1 189 ? -26.016 18.641 -9.234 1 97.19 189 ARG A CA 1
ATOM 1433 C C . ARG A 1 189 ? -25.047 18.562 -10.406 1 97.19 189 ARG A C 1
ATOM 1435 O O . ARG A 1 189 ? -25.469 18.609 -11.562 1 97.19 189 ARG A O 1
ATOM 1442 N N . THR A 1 190 ? -23.812 18.375 -10.164 1 97.75 190 THR A N 1
ATOM 1443 C CA . THR A 1 190 ? -22.797 18.438 -11.203 1 97.75 190 THR A CA 1
ATOM 1444 C C . THR A 1 190 ? -22.281 17.047 -11.539 1 97.75 190 THR A C 1
ATOM 1446 O O . THR A 1 190 ? -21.375 16.891 -12.375 1 97.75 190 THR A O 1
ATOM 1449 N N . ASP A 1 191 ? -22.797 16.016 -10.82 1 96.25 191 ASP A N 1
ATOM 1450 C CA . ASP A 1 191 ? -22.328 14.641 -10.992 1 96.25 191 ASP A CA 1
ATOM 1451 C C . ASP A 1 191 ? -20.844 14.516 -10.688 1 96.25 191 ASP A C 1
ATOM 1453 O O . ASP A 1 191 ? -20.094 13.891 -11.445 1 96.25 191 ASP A O 1
ATOM 1457 N N . THR A 1 192 ? -20.391 15.266 -9.711 1 97.81 192 THR A N 1
ATOM 1458 C CA . THR A 1 192 ? -19.016 15.25 -9.234 1 97.81 192 THR A CA 1
ATOM 1459 C C . THR A 1 192 ? -18.859 14.305 -8.039 1 97.81 192 THR A C 1
ATOM 1461 O O . THR A 1 192 ? -19.672 14.344 -7.109 1 97.81 192 THR A O 1
ATOM 1464 N N . ARG A 1 193 ? -17.875 13.461 -8.055 1 97.94 193 ARG A N 1
ATOM 1465 C CA . ARG A 1 193 ? -17.625 12.57 -6.926 1 97.94 193 ARG A CA 1
ATOM 1466 C C . ARG A 1 193 ? -17 13.328 -5.762 1 97.94 193 ARG A C 1
ATOM 1468 O O . ARG A 1 193 ? -16.156 14.211 -5.965 1 97.94 193 ARG A O 1
ATOM 1475 N N . ILE A 1 194 ? -17.406 13.008 -4.535 1 98.75 194 ILE A N 1
ATOM 1476 C CA . ILE A 1 194 ? -16.766 13.539 -3.334 1 98.75 194 ILE A CA 1
ATOM 1477 C C . ILE A 1 194 ? -15.781 12.516 -2.777 1 98.75 194 ILE A C 1
ATOM 1479 O O . ILE A 1 194 ? -16.125 11.344 -2.609 1 98.75 194 ILE A O 1
ATOM 1483 N N . ILE A 1 195 ? -14.578 12.875 -2.576 1 98.88 195 ILE A N 1
ATOM 1484 C CA . ILE A 1 195 ? -13.594 12.125 -1.802 1 98.88 195 ILE A CA 1
ATOM 1485 C C . ILE A 1 195 ? -13.32 12.852 -0.486 1 98.88 195 ILE A C 1
ATOM 1487 O O . ILE A 1 195 ? -12.703 13.922 -0.478 1 98.88 195 ILE A O 1
ATOM 1491 N N . SER A 1 196 ? -13.773 12.312 0.586 1 98.94 196 SER A N 1
ATOM 1492 C CA . SER A 1 196 ? -13.648 12.945 1.897 1 98.94 196 SER A CA 1
ATOM 1493 C C . SER A 1 196 ? -12.555 12.273 2.729 1 98.94 196 SER A C 1
ATOM 1495 O O . SER A 1 196 ? -12.672 11.102 3.092 1 98.94 196 SER A O 1
ATOM 1497 N N . ASP A 1 197 ? -11.484 12.984 2.947 1 98.88 197 ASP A N 1
ATOM 1498 C CA . ASP A 1 197 ? -10.422 12.547 3.846 1 98.88 197 ASP A CA 1
ATOM 1499 C C . ASP A 1 197 ? -10.742 12.906 5.293 1 98.88 197 ASP A C 1
ATOM 1501 O O . ASP A 1 197 ? -10.656 14.078 5.684 1 98.88 197 ASP A O 1
ATOM 1505 N N . GLU A 1 198 ? -11.055 11.914 6.082 1 98.88 198 GLU A N 1
ATOM 1506 C CA . GLU A 1 198 ? -11.523 12.094 7.449 1 98.88 198 GLU A CA 1
ATOM 1507 C C . GLU A 1 198 ? -10.578 11.445 8.453 1 98.88 198 GLU A C 1
ATOM 1509 O O . GLU A 1 198 ? -11.008 10.969 9.5 1 98.88 198 GLU A O 1
ATOM 1514 N N . ILE A 1 199 ? -9.281 11.414 8.109 1 98.62 199 ILE A N 1
ATOM 1515 C CA . ILE A 1 199 ? -8.266 10.664 8.844 1 98.62 199 ILE A CA 1
ATOM 1516 C C . ILE A 1 199 ? -8.078 11.273 10.227 1 98.62 199 ILE A C 1
ATOM 1518 O O . ILE A 1 199 ? -7.59 10.602 11.141 1 98.62 199 ILE A O 1
ATOM 1522 N N . TYR A 1 200 ? -8.523 12.547 10.461 1 98.06 200 TYR A N 1
ATOM 1523 C CA . TYR A 1 200 ? -8.297 13.203 11.742 1 98.06 200 TYR A CA 1
ATOM 1524 C C . TYR A 1 200 ? -9.562 13.188 12.594 1 98.06 200 TYR A C 1
ATOM 1526 O O . TYR A 1 200 ? -9.625 13.852 13.633 1 98.06 200 TYR A O 1
ATOM 1534 N N . HIS A 1 201 ? -10.656 12.469 12.156 1 97.38 201 HIS A N 1
ATOM 1535 C CA . HIS A 1 201 ? -11.844 12.359 12.992 1 97.38 201 HIS A CA 1
ATOM 1536 C C . HIS A 1 201 ? -11.5 11.828 14.375 1 97.38 201 HIS A C 1
ATOM 1538 O O . HIS A 1 201 ? -10.648 10.945 14.516 1 97.38 201 HIS A O 1
ATOM 1544 N N . GLY A 1 202 ? -12.164 12.367 15.352 1 95.31 202 GLY A N 1
ATOM 1545 C CA . GLY A 1 202 ? -11.859 12.086 16.75 1 95.31 202 GLY A CA 1
ATOM 1546 C C . GLY A 1 202 ? -10.93 13.109 17.375 1 95.31 202 GLY A C 1
ATOM 1547 O O . GLY A 1 202 ? -10.781 13.156 18.594 1 95.31 202 GLY A O 1
ATOM 1548 N N . LEU A 1 203 ? -10.383 14.039 16.562 1 96.25 203 LEU A N 1
ATOM 1549 C CA . LEU A 1 203 ? -9.383 14.984 17.062 1 96.25 203 LEU A CA 1
ATOM 1550 C C . LEU A 1 203 ? -9.867 16.422 16.906 1 96.25 203 LEU A C 1
ATOM 1552 O O . LEU A 1 203 ? -9.062 17.344 16.734 1 96.25 203 LEU A O 1
ATOM 1556 N N . ALA A 1 204 ? -11.164 16.656 16.859 1 95 204 ALA A N 1
ATOM 1557 C CA . ALA A 1 204 ? -11.727 18 16.953 1 95 204 ALA A CA 1
ATOM 1558 C C . ALA A 1 204 ? -11.906 18.422 18.406 1 95 204 ALA A C 1
ATOM 1560 O O . ALA A 1 204 ? -12.273 17.594 19.25 1 95 204 ALA A O 1
ATOM 1561 N N . TYR A 1 205 ? -11.617 19.656 18.859 1 88.38 205 TYR A N 1
ATOM 1562 C CA . TYR A 1 205 ? -11.648 20.141 20.234 1 88.38 205 TYR A CA 1
ATOM 1563 C C . TYR A 1 205 ? -12.734 21.203 20.422 1 88.38 205 TYR A C 1
ATOM 1565 O O . TYR A 1 205 ? -13.297 21.328 21.516 1 88.38 205 TYR A O 1
ATOM 1573 N N . ASP A 1 206 ? -13.062 21.984 19.609 1 85.94 206 ASP A N 1
ATOM 1574 C CA . ASP A 1 206 ? -14.031 23.078 19.734 1 85.94 206 ASP A CA 1
ATOM 1575 C C . ASP A 1 206 ? -15.055 23.031 18.594 1 85.94 206 ASP A C 1
ATOM 1577 O O . ASP A 1 206 ? -15.562 24.078 18.172 1 85.94 206 ASP A O 1
ATOM 1581 N N . ALA A 1 207 ? -15.195 21.906 18.078 1 93.56 207 ALA A N 1
ATOM 1582 C CA . ALA A 1 207 ? -16.109 21.75 16.953 1 93.56 207 ALA A CA 1
ATOM 1583 C C . ALA A 1 207 ? -16.703 20.344 16.906 1 93.56 207 ALA A C 1
ATOM 1585 O O . ALA A 1 207 ? -16.141 19.406 17.5 1 93.56 207 ALA A O 1
ATOM 1586 N N . THR A 1 208 ? -17.797 20.25 16.281 1 95.06 208 THR A N 1
ATOM 1587 C CA . THR A 1 208 ? -18.406 18.953 16.031 1 95.06 208 THR A CA 1
ATOM 1588 C C . THR A 1 208 ? -18 18.422 14.664 1 95.06 208 THR A C 1
ATOM 1590 O O . THR A 1 208 ? -18.156 19.109 13.648 1 95.06 208 THR A O 1
ATOM 1593 N N . GLU A 1 209 ? -17.438 17.281 14.672 1 95.75 209 GLU A N 1
ATOM 1594 C CA . GLU A 1 209 ? -17.062 16.641 13.414 1 95.75 209 GLU A CA 1
ATOM 1595 C C . GLU A 1 209 ? -18.281 15.992 12.742 1 95.75 209 GLU A C 1
ATOM 1597 O O . GLU A 1 209 ? -19.156 15.469 13.422 1 95.75 209 GLU A O 1
ATOM 1602 N N . HIS A 1 210 ? -18.328 16.047 11.453 1 98.31 210 HIS A N 1
ATOM 1603 C CA . HIS A 1 210 ? -19.328 15.375 10.641 1 98.31 210 HIS A CA 1
ATOM 1604 C C . HIS A 1 210 ? -18.688 14.555 9.523 1 98.31 210 HIS A C 1
ATOM 1606 O O . HIS A 1 210 ? -17.75 15.008 8.883 1 98.31 210 HIS A O 1
ATOM 1612 N N . SER A 1 211 ? -19.156 13.328 9.367 1 98.81 211 SER A N 1
ATOM 1613 C CA . SER A 1 211 ? -18.781 12.57 8.18 1 98.81 211 SER A CA 1
ATOM 1614 C C . SER A 1 211 ? -19.672 12.93 6.992 1 98.81 211 SER A C 1
ATOM 1616 O O . SER A 1 211 ? -20.875 13.164 7.16 1 98.81 211 SER A O 1
ATOM 1618 N N . VAL A 1 212 ? -19.141 12.938 5.859 1 98.94 212 VAL A N 1
ATOM 1619 C CA . VAL A 1 212 ? -19.906 13.195 4.648 1 98.94 212 VAL A CA 1
ATOM 1620 C C . VAL A 1 212 ? -20.984 12.133 4.488 1 98.94 212 VAL A C 1
ATOM 1622 O O . VAL A 1 212 ? -22.016 12.383 3.863 1 98.94 212 VAL A O 1
ATOM 1625 N N . LEU A 1 213 ? -20.812 10.961 5.145 1 98.88 213 LEU A N 1
ATOM 1626 C CA . LEU A 1 213 ? -21.734 9.836 5.066 1 98.88 213 LEU A CA 1
ATOM 1627 C C . LEU A 1 213 ? -23.062 10.172 5.727 1 98.88 213 LEU A C 1
ATOM 1629 O O . LEU A 1 213 ? -24.062 9.484 5.508 1 98.88 213 LEU A O 1
ATOM 1633 N N . GLU A 1 214 ? -23.094 11.219 6.559 1 98.81 214 GLU A N 1
ATOM 1634 C CA . GLU A 1 214 ? -24.359 11.695 7.133 1 98.81 214 GLU A CA 1
ATOM 1635 C C . GLU A 1 214 ? -25.25 12.297 6.062 1 98.81 214 GLU A C 1
ATOM 1637 O O . GLU A 1 214 ? -26.469 12.406 6.254 1 98.81 214 GLU A O 1
ATOM 1642 N N . TYR A 1 215 ? -24.703 12.625 4.93 1 98.75 215 TYR A N 1
ATOM 1643 C CA . TYR A 1 215 ? -25.438 13.453 3.979 1 98.75 215 TYR A CA 1
ATOM 1644 C C . TYR A 1 215 ? -25.547 12.766 2.627 1 98.75 215 TYR A C 1
ATOM 1646 O O . TYR A 1 215 ? -26.359 13.156 1.79 1 98.75 215 TYR A O 1
ATOM 1654 N N . THR A 1 216 ? -24.719 11.742 2.383 1 98.69 216 THR A N 1
ATOM 1655 C CA . THR A 1 216 ? -24.781 11.023 1.111 1 98.69 216 THR A CA 1
ATOM 1656 C C . THR A 1 216 ? -24.141 9.648 1.229 1 98.69 216 THR A C 1
ATOM 1658 O O . THR A 1 216 ? -23.234 9.445 2.031 1 98.69 216 THR A O 1
ATOM 1661 N N . ASP A 1 217 ? -24.5 8.672 0.419 1 98.12 217 ASP A N 1
ATOM 1662 C CA . ASP A 1 217 ? -23.891 7.352 0.307 1 98.12 217 ASP A CA 1
ATOM 1663 C C . ASP A 1 217 ? -22.938 7.289 -0.892 1 98.12 217 ASP A C 1
ATOM 1665 O O . ASP A 1 217 ? -22.297 6.266 -1.132 1 98.12 217 ASP A O 1
ATOM 1669 N N . GLU A 1 218 ? -22.797 8.43 -1.59 1 98 218 GLU A N 1
ATOM 1670 C CA . GLU A 1 218 ? -22.156 8.383 -2.895 1 98 218 GLU A CA 1
ATOM 1671 C C . GLU A 1 218 ? -20.734 8.938 -2.82 1 98 218 GLU A C 1
ATOM 1673 O O . GLU A 1 218 ? -20.094 9.188 -3.85 1 98 218 GLU A O 1
ATOM 1678 N N . ALA A 1 219 ? -20.234 9.156 -1.585 1 98.75 219 ALA A N 1
ATOM 1679 C CA . ALA A 1 219 ? -18.875 9.672 -1.394 1 98.75 219 ALA A CA 1
ATOM 1680 C C . ALA A 1 219 ? -17.906 8.539 -1.06 1 98.75 219 ALA A C 1
ATOM 1682 O O . ALA A 1 219 ? -18.297 7.52 -0.49 1 98.75 219 ALA A O 1
ATOM 1683 N N . PHE A 1 220 ? -16.672 8.695 -1.517 1 98.88 220 PHE A N 1
ATOM 1684 C CA . PHE A 1 220 ? -15.578 7.934 -0.916 1 98.88 220 PHE A CA 1
ATOM 1685 C C . PHE A 1 220 ? -15.133 8.578 0.394 1 98.88 220 PHE A C 1
ATOM 1687 O O . PHE A 1 220 ? -14.93 9.789 0.459 1 98.88 220 PHE A O 1
ATOM 1694 N N . VAL A 1 221 ? -15.008 7.789 1.434 1 98.94 221 VAL A N 1
ATOM 1695 C CA . VAL A 1 221 ? -14.523 8.289 2.715 1 98.94 221 VAL A CA 1
ATOM 1696 C C . VAL A 1 221 ? -13.242 7.551 3.1 1 98.94 221 VAL A C 1
ATOM 1698 O O . VAL A 1 221 ? -13.195 6.32 3.09 1 98.94 221 VAL A O 1
ATOM 1701 N N . LEU A 1 222 ? -12.203 8.266 3.342 1 98.94 222 LEU A N 1
ATOM 1702 C CA . LEU A 1 222 ? -10.93 7.723 3.812 1 98.94 222 LEU A CA 1
ATOM 1703 C C . LEU A 1 222 ? -10.758 7.961 5.309 1 98.94 222 LEU A C 1
ATOM 1705 O O . LEU A 1 222 ? -11 9.07 5.793 1 98.94 222 LEU A O 1
ATOM 1709 N N . ASP A 1 223 ? -10.422 6.973 6.016 1 98.88 223 ASP A N 1
ATOM 1710 C CA . ASP A 1 223 ? -10.141 7.043 7.449 1 98.88 223 ASP A CA 1
ATOM 1711 C C . ASP A 1 223 ? -9.203 5.918 7.883 1 98.88 223 ASP A C 1
ATOM 1713 O O . ASP A 1 223 ? -8.648 5.207 7.043 1 98.88 223 ASP A O 1
ATOM 1717 N N . GLY A 1 224 ? -8.875 5.844 9.156 1 98.62 224 GLY A N 1
ATOM 1718 C CA . GLY A 1 224 ? -7.953 4.84 9.672 1 98.62 224 GLY A CA 1
ATOM 1719 C C . GLY A 1 224 ? -7.668 4.996 11.156 1 98.62 224 GLY A C 1
ATOM 1720 O O . GLY A 1 224 ? -8.359 5.742 11.852 1 98.62 224 GLY A O 1
ATOM 1721 N N . VAL A 1 225 ? -6.652 4.293 11.609 1 98.31 225 VAL A N 1
ATOM 1722 C CA . VAL A 1 225 ? -6.371 4.262 13.039 1 98.31 225 VAL A CA 1
ATOM 1723 C C . VAL A 1 225 ? -5.074 5.016 13.328 1 98.31 225 VAL A C 1
ATOM 1725 O O . VAL A 1 225 ? -4.66 5.129 14.484 1 98.31 225 VAL A O 1
ATOM 1728 N N . SER A 1 226 ? -4.461 5.562 12.336 1 98 226 SER A N 1
ATOM 1729 C CA . SER A 1 226 ? -3.135 6.16 12.453 1 98 226 SER A CA 1
ATOM 1730 C C . SER A 1 226 ? -3.152 7.363 13.391 1 98 226 SER A C 1
ATOM 1732 O O . SER A 1 226 ? -2.305 7.48 14.273 1 98 226 SER A O 1
ATOM 1734 N N . LYS A 1 227 ? -4.137 8.266 13.172 1 97.44 227 LYS A N 1
ATOM 1735 C CA . LYS A 1 227 ? -4.09 9.555 13.852 1 97.44 227 LYS A CA 1
ATOM 1736 C C . LYS A 1 227 ? -4.887 9.516 15.156 1 97.44 227 LYS A C 1
ATOM 1738 O O . LYS A 1 227 ? -4.352 9.805 16.219 1 97.44 227 LYS A O 1
ATOM 1743 N N . ARG A 1 228 ? -6.055 8.969 15.07 1 95.25 228 ARG A N 1
ATOM 1744 C CA . ARG A 1 228 ? -6.957 8.922 16.219 1 95.25 228 ARG A CA 1
ATOM 1745 C C . ARG A 1 228 ? -6.367 8.086 17.344 1 95.25 228 ARG A C 1
ATOM 1747 O O . ARG A 1 228 ? -6.52 8.422 18.531 1 95.25 228 ARG A O 1
ATOM 1754 N N . TYR A 1 229 ? -5.629 7.035 17.016 1 96.56 229 TYR A N 1
ATOM 1755 C CA . TYR A 1 229 ? -5.211 6.082 18.047 1 96.56 229 TYR A CA 1
ATOM 1756 C C . TYR A 1 229 ? -3.693 6.02 18.156 1 96.56 229 TYR A C 1
ATOM 1758 O O . TYR A 1 229 ? -3.145 5.141 18.812 1 96.56 229 TYR A O 1
ATOM 1766 N N . GLY A 1 230 ? -2.98 6.926 17.438 1 96.5 230 GLY A N 1
ATOM 1767 C CA . GLY A 1 230 ? -1.527 6.918 17.5 1 96.5 230 GLY A CA 1
ATOM 1768 C C . GLY A 1 230 ? -0.912 5.66 16.906 1 96.5 230 GLY A C 1
ATOM 1769 O O . GLY A 1 230 ? 0.083 5.148 17.438 1 96.5 230 GLY A O 1
ATOM 1770 N N . MET A 1 231 ? -1.481 5.156 15.875 1 98.25 231 MET A N 1
ATOM 1771 C CA . MET A 1 231 ? -1.055 3.898 15.273 1 98.25 231 MET A CA 1
ATOM 1772 C C . MET A 1 231 ? -0.496 4.129 13.875 1 98.25 231 MET A C 1
ATOM 1774 O O . MET A 1 231 ? -0.806 3.381 12.945 1 98.25 231 MET A O 1
ATOM 1778 N N . THR A 1 232 ? 0.292 5.188 13.719 1 97.69 232 THR A N 1
ATOM 1779 C CA . THR A 1 232 ? 0.768 5.602 12.398 1 97.69 232 THR A CA 1
ATOM 1780 C C . THR A 1 232 ? 1.637 4.516 11.773 1 97.69 232 THR A C 1
ATOM 1782 O O . THR A 1 232 ? 1.499 4.211 10.586 1 97.69 232 THR A O 1
ATOM 1785 N N . GLY A 1 233 ? 2.512 3.842 12.531 1 97.69 233 GLY A N 1
ATOM 1786 C CA . GLY A 1 233 ? 3.422 2.84 12.008 1 97.69 233 GLY A CA 1
ATOM 1787 C C . GLY A 1 233 ? 2.77 1.484 11.805 1 97.69 233 GLY A C 1
ATOM 1788 O O . GLY A 1 233 ? 3.42 0.535 11.367 1 97.69 233 GLY A O 1
ATOM 1789 N N . TRP A 1 234 ? 1.488 1.351 12.148 1 98.75 234 TRP A N 1
ATOM 1790 C CA . TRP A 1 234 ? 0.755 0.105 11.953 1 98.75 234 TRP A CA 1
ATOM 1791 C C . TRP A 1 234 ? 0.31 -0.04 10.5 1 98.75 234 TRP A C 1
ATOM 1793 O O . TRP A 1 234 ? 0.1 -1.155 10.016 1 98.75 234 TRP A O 1
ATOM 1803 N N . ARG A 1 235 ? 0.15 1.16 9.852 1 98.31 235 ARG A N 1
ATOM 1804 C CA . ARG A 1 235 ? -0.206 1.266 8.438 1 98.31 235 ARG A CA 1
ATOM 1805 C C . ARG A 1 235 ? -1.525 0.556 8.156 1 98.31 235 ARG A C 1
ATOM 1807 O O . ARG A 1 235 ? -1.581 -0.349 7.316 1 98.31 235 ARG A O 1
ATOM 1814 N N . LEU A 1 236 ? -2.588 1.01 8.766 1 98.88 236 LEU A N 1
ATOM 1815 C CA . LEU A 1 236 ? -3.918 0.469 8.508 1 98.88 236 LEU A CA 1
ATOM 1816 C C . LEU A 1 236 ? -4.941 1.59 8.359 1 98.88 236 LEU A C 1
ATOM 1818 O O . LEU A 1 236 ? -5.055 2.453 9.234 1 98.88 236 LEU A O 1
ATOM 1822 N N . GLY A 1 237 ? -5.629 1.617 7.293 1 98.81 237 GLY A N 1
ATOM 1823 C CA . GLY A 1 237 ? -6.738 2.506 6.988 1 98.81 237 GLY A CA 1
ATOM 1824 C C . GLY A 1 237 ? -7.828 1.842 6.172 1 98.81 237 GLY A C 1
ATOM 1825 O O . GLY A 1 237 ? -7.805 0.625 5.969 1 98.81 237 GLY A O 1
ATOM 1826 N N . TRP A 1 238 ? -8.812 2.609 5.809 1 98.94 238 TRP A N 1
ATOM 1827 C CA . TRP A 1 238 ? -9.883 2.029 5.004 1 98.94 238 TRP A CA 1
ATOM 1828 C C . TRP A 1 238 ? -10.555 3.092 4.141 1 98.94 238 TRP A C 1
ATOM 1830 O O . TRP A 1 238 ? -10.328 4.289 4.336 1 98.94 238 TRP A O 1
ATOM 1840 N N . ALA A 1 239 ? -11.273 2.635 3.191 1 98.94 239 ALA A N 1
ATOM 1841 C CA . ALA A 1 239 ? -12.211 3.441 2.408 1 98.94 239 ALA A CA 1
ATOM 1842 C C . ALA A 1 239 ? -13.641 2.924 2.555 1 98.94 239 ALA A C 1
ATOM 1844 O O . ALA A 1 239 ? -13.875 1.714 2.535 1 98.94 239 ALA A O 1
ATOM 1845 N N . VAL A 1 240 ? -14.539 3.795 2.857 1 98.94 240 VAL A N 1
ATOM 1846 C CA . VAL A 1 240 ? -15.938 3.514 2.582 1 98.94 240 VAL A CA 1
ATOM 1847 C C . VAL A 1 240 ? -16.266 3.883 1.137 1 98.94 240 VAL A C 1
ATOM 1849 O O . VAL A 1 240 ? -16.078 5.031 0.724 1 98.94 240 VAL A O 1
ATOM 1852 N N . VAL A 1 241 ? -16.734 2.951 0.419 1 98.81 241 VAL A N 1
ATOM 1853 C CA . VAL A 1 241 ? -16.875 3.076 -1.028 1 98.81 241 VAL A CA 1
ATOM 1854 C C . VAL A 1 241 ? -18.344 3.217 -1.403 1 98.81 241 VAL A C 1
ATOM 1856 O O . VAL A 1 241 ? -19.203 2.541 -0.833 1 98.81 241 VAL A O 1
ATOM 1859 N N . PRO A 1 242 ? -18.703 4.156 -2.365 1 98.5 242 PRO A N 1
ATOM 1860 C CA . PRO A 1 242 ? -20.078 4.188 -2.85 1 98.5 242 PRO A CA 1
ATOM 1861 C C . PRO A 1 242 ? -20.578 2.814 -3.279 1 98.5 242 PRO A C 1
ATOM 1863 O O . PRO A 1 242 ? -19.844 2.037 -3.881 1 98.5 242 PRO A O 1
ATOM 1866 N N . PRO A 1 243 ? -21.828 2.492 -3.029 1 97.31 243 PRO A N 1
ATOM 1867 C CA . PRO A 1 243 ? -22.359 1.148 -3.275 1 97.31 243 PRO A CA 1
ATOM 1868 C C . PRO A 1 243 ? -22.125 0.675 -4.707 1 97.31 243 PRO A C 1
ATOM 1870 O O . PRO A 1 243 ? -21.781 -0.492 -4.93 1 97.31 243 PRO A O 1
ATOM 1873 N N . GLY A 1 244 ? -22.234 1.523 -5.664 1 96.12 244 GLY A N 1
ATOM 1874 C CA . GLY A 1 244 ? -22.125 1.141 -7.066 1 96.12 244 GLY A CA 1
ATOM 1875 C C . GLY A 1 244 ? -20.688 0.948 -7.523 1 96.12 244 GLY A C 1
ATOM 1876 O O . GLY A 1 244 ? -20.453 0.472 -8.633 1 96.12 244 GLY A O 1
ATOM 1877 N N . GLU A 1 245 ? -19.703 1.214 -6.629 1 97 245 GLU A N 1
ATOM 1878 C CA . GLU A 1 245 ? -18.312 1.197 -7.062 1 97 245 GLU A CA 1
ATOM 1879 C C . GLU A 1 245 ? -17.5 0.172 -6.273 1 97 245 GLU A C 1
ATOM 1881 O O . GLU A 1 245 ? -16.297 0.025 -6.492 1 97 245 GLU A O 1
ATOM 1886 N N . VAL A 1 246 ? -18.125 -0.576 -5.398 1 96.88 246 VAL A N 1
ATOM 1887 C CA . VAL A 1 246 ? -17.453 -1.485 -4.477 1 96.88 246 VAL A CA 1
ATOM 1888 C C . VAL A 1 246 ? -16.688 -2.549 -5.266 1 96.88 246 VAL A C 1
ATOM 1890 O O . VAL A 1 246 ? -15.523 -2.826 -4.977 1 96.88 246 VAL A O 1
ATOM 1893 N N . ARG A 1 247 ? -17.297 -3.098 -6.266 1 93.19 247 ARG A N 1
ATOM 1894 C CA . ARG A 1 247 ? -16.672 -4.172 -7.035 1 93.19 247 ARG A CA 1
ATOM 1895 C C . ARG A 1 247 ? -15.43 -3.678 -7.758 1 93.19 247 ARG A C 1
ATOM 1897 O O . ARG A 1 247 ? -14.367 -4.293 -7.668 1 93.19 247 ARG A O 1
ATOM 1904 N N . ALA A 1 248 ? -15.539 -2.566 -8.5 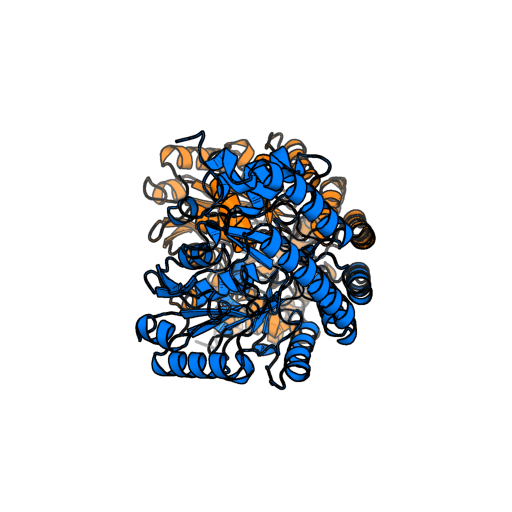1 95.06 248 ALA A N 1
ATOM 1905 C CA . ALA A 1 248 ? -14.414 -2.01 -9.25 1 95.06 248 ALA A CA 1
ATOM 1906 C C . ALA A 1 248 ? -13.273 -1.634 -8.312 1 95.06 248 ALA A C 1
ATOM 1908 O O . ALA A 1 248 ? -12.102 -1.896 -8.609 1 95.06 248 ALA A O 1
ATOM 1909 N N . PHE A 1 249 ? -13.656 -1.028 -7.199 1 97.44 249 PHE A N 1
ATOM 1910 C CA . PHE A 1 249 ? -12.664 -0.625 -6.211 1 97.44 249 PHE A CA 1
ATOM 1911 C C . PHE A 1 249 ? -11.93 -1.839 -5.656 1 97.44 249 PHE A C 1
ATOM 1913 O O . PHE A 1 249 ? -10.695 -1.855 -5.602 1 97.44 249 PHE A O 1
ATOM 1920 N N . ASN A 1 250 ? -12.656 -2.832 -5.266 1 94.5 250 ASN A N 1
ATOM 1921 C CA . ASN A 1 250 ? -12.055 -4.02 -4.672 1 94.5 250 ASN A CA 1
ATOM 1922 C C . ASN A 1 250 ? -11.211 -4.789 -5.688 1 94.5 250 ASN A C 1
ATOM 1924 O O . ASN A 1 250 ? -10.195 -5.387 -5.336 1 94.5 250 ASN A O 1
ATOM 1928 N N . ASN A 1 251 ? -11.664 -4.836 -6.957 1 93.5 251 ASN A N 1
ATOM 1929 C CA . ASN A 1 251 ? -10.852 -5.457 -7.996 1 93.5 251 ASN A CA 1
ATOM 1930 C C . ASN A 1 251 ? -9.461 -4.824 -8.07 1 93.5 251 ASN A C 1
ATOM 1932 O O . ASN A 1 251 ? -8.461 -5.531 -8.211 1 93.5 251 ASN A O 1
ATOM 1936 N N . LEU A 1 252 ? -9.43 -3.545 -7.926 1 95.44 252 LEU A N 1
ATOM 1937 C CA . LEU A 1 252 ? -8.141 -2.863 -7.93 1 95.44 252 LEU A CA 1
ATOM 1938 C C . LEU A 1 252 ? -7.336 -3.219 -6.688 1 95.44 252 LEU A C 1
ATOM 1940 O O . LEU A 1 252 ? -6.145 -3.527 -6.781 1 95.44 252 LEU A O 1
ATOM 1944 N N . VAL A 1 253 ? -7.992 -3.197 -5.531 1 95.44 253 VAL A N 1
ATOM 1945 C CA . VAL A 1 253 ? -7.324 -3.469 -4.262 1 95.44 253 VAL A CA 1
ATOM 1946 C C . VAL A 1 253 ? -6.734 -4.875 -4.277 1 95.44 253 VAL A C 1
ATOM 1948 O O . VAL A 1 253 ? -5.57 -5.07 -3.918 1 95.44 253 VAL A O 1
ATOM 1951 N N . GLN A 1 254 ? -7.469 -5.809 -4.719 1 93.06 254 GLN A N 1
ATOM 1952 C CA . GLN A 1 254 ? -7.023 -7.195 -4.688 1 93.06 254 GLN A CA 1
ATOM 1953 C C . GLN A 1 254 ? -5.824 -7.41 -5.605 1 93.06 254 GLN A C 1
ATOM 1955 O O . GLN A 1 254 ? -4.969 -8.258 -5.332 1 93.06 254 GLN A O 1
ATOM 1960 N N . ASN A 1 255 ? -5.781 -6.625 -6.656 1 93.19 255 ASN A N 1
ATOM 1961 C CA . ASN A 1 255 ? -4.672 -6.746 -7.598 1 93.19 255 ASN A CA 1
ATOM 1962 C C . ASN A 1 255 ? -3.43 -6.016 -7.102 1 93.19 255 ASN A C 1
ATOM 1964 O O . ASN A 1 255 ? -2.338 -6.586 -7.07 1 93.19 255 ASN A O 1
ATOM 1968 N N . VAL A 1 256 ? -3.598 -4.777 -6.562 1 95.5 256 VAL A N 1
ATOM 1969 C CA . VAL A 1 256 ? -2.414 -3.936 -6.422 1 95.5 256 VAL A CA 1
ATOM 1970 C C . VAL A 1 256 ? -1.996 -3.873 -4.953 1 95.5 256 VAL A C 1
ATOM 1972 O O . VAL A 1 256 ? -0.862 -3.504 -4.641 1 95.5 256 VAL A O 1
ATOM 1975 N N . LEU A 1 257 ? -2.98 -4.23 -4.043 1 96.5 257 LEU A N 1
ATOM 1976 C CA . LEU A 1 257 ? -2.648 -4.164 -2.625 1 96.5 257 LEU A CA 1
ATOM 1977 C C . LEU A 1 257 ? -2.748 -5.543 -1.979 1 96.5 257 LEU A C 1
ATOM 1979 O O . LEU A 1 257 ? -2.188 -5.77 -0.905 1 96.5 257 LEU A O 1
ATOM 1983 N N . ILE A 1 258 ? -3.447 -6.477 -2.578 1 94.25 258 ILE A N 1
ATOM 1984 C CA . ILE A 1 258 ? -3.688 -7.836 -2.105 1 94.25 258 ILE A CA 1
ATOM 1985 C C . ILE A 1 258 ? -4.594 -7.805 -0.876 1 94.25 258 ILE A C 1
ATOM 1987 O O . ILE A 1 258 ? -5.773 -8.148 -0.958 1 94.25 258 ILE A O 1
ATOM 1991 N N . CYS A 1 259 ? -4.145 -7.332 0.236 1 95.38 259 CYS A N 1
ATOM 1992 C CA . CYS A 1 259 ? -4.91 -7.199 1.469 1 95.38 259 CYS A CA 1
ATOM 1993 C C . CYS A 1 259 ? -4.125 -6.426 2.52 1 95.38 259 CYS A C 1
ATOM 1995 O O . CYS A 1 259 ? -2.949 -6.117 2.32 1 95.38 259 CYS A O 1
ATOM 1997 N N . ALA A 1 260 ? -4.785 -6.02 3.549 1 98 260 ALA A N 1
ATOM 1998 C CA . ALA A 1 260 ? -4.141 -5.383 4.691 1 98 260 ALA A CA 1
ATOM 1999 C C . ALA A 1 260 ? -3.459 -6.414 5.586 1 98 260 ALA A C 1
ATOM 2001 O O . ALA A 1 260 ? -3.805 -7.598 5.555 1 98 260 ALA A O 1
ATOM 2002 N N . PRO A 1 261 ? -2.449 -6.008 6.355 1 98.5 261 PRO A N 1
ATOM 2003 C CA . PRO A 1 261 ? -1.75 -6.969 7.211 1 98.5 261 PRO A CA 1
ATOM 2004 C C . PRO A 1 261 ? -2.68 -7.66 8.203 1 98.5 261 PRO A C 1
ATOM 2006 O O . PRO A 1 261 ? -3.475 -6.996 8.875 1 98.5 261 PRO A O 1
ATOM 2009 N N . ASN A 1 262 ? -2.545 -8.922 8.375 1 98.38 262 ASN A N 1
ATOM 2010 C CA . ASN A 1 262 ? -3.484 -9.797 9.07 1 98.38 262 ASN A CA 1
ATOM 2011 C C . ASN A 1 262 ? -3.609 -9.43 10.547 1 98.38 262 ASN A C 1
ATOM 2013 O O . ASN A 1 262 ? -4.605 -8.836 10.961 1 98.38 262 ASN A O 1
ATOM 2017 N N . PHE A 1 263 ? -2.619 -9.547 11.367 1 98.88 263 PHE A N 1
ATOM 2018 C CA . PHE A 1 263 ? -2.684 -9.344 12.812 1 98.88 263 PHE A CA 1
ATOM 2019 C C . PHE A 1 263 ? -2.836 -7.867 13.148 1 98.88 263 PHE A C 1
ATOM 2021 O O . PHE A 1 263 ? -3.299 -7.516 14.234 1 98.88 263 PHE A O 1
ATOM 2028 N N . VAL A 1 264 ? -2.455 -6.984 12.234 1 98.94 264 VAL A N 1
ATOM 2029 C CA . VAL A 1 264 ? -2.641 -5.547 12.422 1 98.94 264 VAL A CA 1
ATOM 2030 C C . VAL A 1 264 ? -4.133 -5.219 12.438 1 98.94 264 VAL A C 1
ATOM 2032 O O . VAL A 1 264 ? -4.574 -4.344 13.188 1 98.94 264 VAL A O 1
ATOM 2035 N N . GLN A 1 265 ? -4.883 -5.945 11.594 1 98.94 265 GLN A N 1
ATOM 2036 C CA . GLN A 1 265 ? -6.328 -5.746 11.547 1 98.94 265 GLN A CA 1
ATOM 2037 C C . GLN A 1 265 ? -6.977 -6.078 12.883 1 98.94 265 GLN A C 1
ATOM 2039 O O . GLN A 1 265 ? -7.934 -5.418 13.297 1 98.94 265 GLN A O 1
ATOM 2044 N N . ASP A 1 266 ? -6.441 -7.09 13.57 1 98.94 266 ASP A N 1
ATOM 2045 C CA . ASP A 1 266 ? -6.957 -7.441 14.891 1 98.94 266 ASP A CA 1
ATOM 2046 C C . ASP A 1 266 ? -6.664 -6.336 15.906 1 98.94 266 ASP A C 1
ATOM 2048 O O . ASP A 1 266 ? -7.496 -6.039 16.766 1 98.94 266 ASP A O 1
ATOM 2052 N N . GLY A 1 267 ? -5.473 -5.762 15.812 1 98.88 267 GLY A N 1
ATOM 2053 C CA . GLY A 1 267 ? -5.16 -4.609 16.641 1 98.88 267 GLY A CA 1
ATOM 2054 C C . GLY A 1 267 ? -6.07 -3.424 16.375 1 98.88 267 GLY A C 1
ATOM 2055 O O . GLY A 1 267 ? -6.543 -2.775 17.328 1 98.88 267 GLY A O 1
ATOM 2056 N N . ALA A 1 268 ? -6.348 -3.164 15.125 1 98.88 268 ALA A N 1
ATOM 2057 C CA . ALA A 1 268 ? -7.203 -2.047 14.734 1 98.88 268 ALA A CA 1
ATOM 2058 C C . ALA A 1 268 ? -8.625 -2.242 15.25 1 98.88 268 ALA A C 1
ATOM 2060 O O . ALA A 1 268 ? -9.266 -1.29 15.711 1 98.88 268 ALA A O 1
ATOM 2061 N N . ARG A 1 269 ? -9.125 -3.48 15.117 1 98.88 269 ARG A N 1
ATOM 2062 C CA . ARG A 1 269 ? -10.453 -3.775 15.641 1 98.88 269 ARG A CA 1
ATOM 2063 C C . ARG A 1 269 ? -10.531 -3.451 17.125 1 98.88 269 ARG A C 1
ATOM 2065 O O . ARG A 1 269 ? -11.492 -2.816 17.578 1 98.88 269 ARG A O 1
ATOM 2072 N N . ALA A 1 270 ? -9.5 -3.871 17.891 1 98.69 270 ALA A N 1
ATOM 2073 C CA . ALA A 1 270 ? -9.469 -3.617 19.328 1 98.69 270 ALA A CA 1
ATOM 2074 C C . ALA A 1 270 ? -9.422 -2.119 19.625 1 98.69 270 ALA A C 1
ATOM 2076 O O . ALA A 1 270 ? -10.055 -1.646 20.562 1 98.69 270 ALA A O 1
ATOM 2077 N N . ALA A 1 271 ? -8.695 -1.362 18.828 1 98.12 271 ALA A N 1
ATOM 2078 C CA . ALA A 1 271 ? -8.641 0.089 18.984 1 98.12 271 ALA A CA 1
ATOM 2079 C C . ALA A 1 271 ? -10.016 0.718 18.797 1 98.12 271 ALA A C 1
ATOM 2081 O O . ALA A 1 271 ? -10.438 1.557 19.609 1 98.12 271 ALA A O 1
ATOM 2082 N N . LEU A 1 272 ? -10.727 0.266 17.766 1 97.81 272 LEU A N 1
ATOM 2083 C CA . LEU A 1 272 ? -12.047 0.805 17.453 1 97.81 2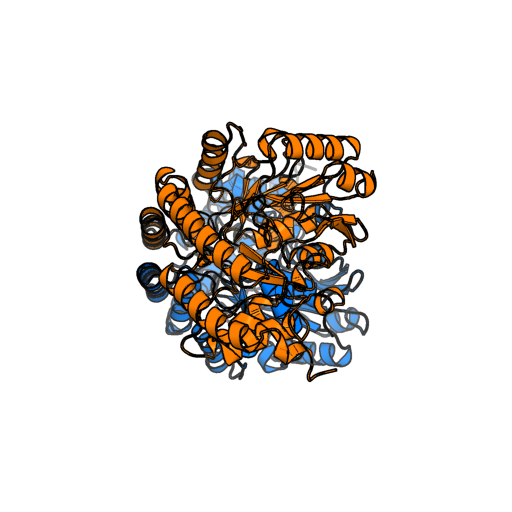72 LEU A CA 1
ATOM 2084 C C . LEU A 1 272 ? -13.047 0.485 18.562 1 97.81 272 LEU A C 1
ATOM 2086 O O . LEU A 1 272 ? -14.055 1.185 18.703 1 97.81 272 LEU A O 1
ATOM 2090 N N . GLU A 1 273 ? -12.758 -0.518 19.297 1 96.62 273 GLU A N 1
ATOM 2091 C CA . GLU A 1 273 ? -13.672 -0.966 20.344 1 96.62 273 GLU A CA 1
ATOM 2092 C C . GLU A 1 273 ? -13.312 -0.339 21.688 1 96.62 273 GLU A C 1
ATOM 2094 O O . GLU A 1 273 ? -14.039 -0.505 22.672 1 96.62 273 GLU A O 1
ATOM 2099 N N . THR A 1 274 ? -12.227 0.361 21.734 1 93.5 274 THR A N 1
ATOM 2100 C CA . THR A 1 274 ? -11.875 1.104 22.938 1 93.5 274 THR A CA 1
ATOM 2101 C C . THR A 1 274 ? -12.914 2.184 23.234 1 93.5 274 THR A C 1
ATOM 2103 O O . THR A 1 274 ? -13.453 2.797 22.312 1 93.5 274 THR A O 1
ATOM 2106 N N . GLU A 1 275 ? -13.133 2.412 24.5 1 90.31 275 GLU A N 1
ATOM 2107 C CA . GLU A 1 275 ? -14.109 3.42 24.906 1 90.31 275 GLU A CA 1
ATOM 2108 C C . GLU A 1 275 ? -13.742 4.797 24.359 1 90.31 275 GLU A C 1
ATOM 2110 O O . GLU A 1 275 ? -12.578 5.199 24.406 1 90.31 275 GLU A O 1
ATOM 2115 N N . PRO A 1 276 ? -14.703 5.48 23.906 1 83.75 276 PRO A N 1
ATOM 2116 C CA . PRO A 1 276 ? -14.461 6.797 23.297 1 83.75 276 PRO A CA 1
ATOM 2117 C C . PRO A 1 276 ? -13.766 7.762 24.25 1 83.75 276 PRO A C 1
ATOM 2119 O O . PRO A 1 276 ? -13.031 8.648 23.812 1 83.75 276 PRO A O 1
ATOM 2122 N N . SER A 1 277 ? -13.953 7.562 25.578 1 88.44 277 SER A N 1
ATOM 2123 C CA . SER A 1 277 ? -13.367 8.453 26.578 1 88.44 277 SER A CA 1
ATOM 2124 C C . SER A 1 277 ? -11.844 8.359 26.562 1 88.44 277 SER A C 1
ATOM 2126 O O . SER A 1 277 ? -11.164 9.242 27.094 1 88.44 277 SER A O 1
ATOM 2128 N N . TRP A 1 278 ? -11.367 7.352 25.875 1 89.06 278 TRP A N 1
ATOM 2129 C CA . TRP A 1 278 ? -9.93 7.141 25.766 1 89.06 278 TRP A CA 1
ATOM 2130 C C . TRP A 1 278 ? -9.25 8.312 25.062 1 89.06 278 TRP A C 1
ATOM 2132 O O . TRP A 1 278 ? -8.109 8.656 25.375 1 89.06 278 TRP A O 1
ATOM 2142 N N . LEU A 1 279 ? -10.031 8.977 24.203 1 89.5 279 LEU A N 1
ATOM 2143 C CA . LEU A 1 279 ? -9.445 10.023 23.359 1 89.5 279 LEU A CA 1
ATOM 2144 C C . LEU A 1 279 ? -9.633 11.398 24.016 1 89.5 279 LEU A C 1
ATOM 2146 O O . LEU A 1 279 ? -8.984 12.367 23.609 1 89.5 279 LEU A O 1
ATOM 2150 N N . GLU A 1 280 ? -10.422 11.484 25.016 1 90.5 280 GLU A N 1
ATOM 2151 C CA . GLU A 1 280 ? -10.805 12.766 25.594 1 90.5 280 GLU A CA 1
ATOM 2152 C C . GLU A 1 280 ? -9.602 13.508 26.156 1 90.5 280 GLU A C 1
ATOM 2154 O O . GLU A 1 280 ? -9.422 14.703 25.922 1 90.5 280 GLU A O 1
ATOM 2159 N N . ASP A 1 281 ? -8.75 12.742 26.844 1 89.75 281 ASP A N 1
ATOM 2160 C CA . ASP A 1 281 ? -7.566 13.352 27.438 1 89.75 281 ASP A CA 1
ATOM 2161 C C . ASP A 1 281 ? -6.613 13.875 26.359 1 89.75 281 ASP A C 1
ATOM 2163 O O . ASP A 1 281 ? -6.012 14.938 26.516 1 89.75 281 ASP A O 1
ATOM 2167 N N . ALA A 1 282 ? -6.48 13.125 25.344 1 90.12 282 ALA A N 1
ATOM 2168 C CA . ALA A 1 282 ? -5.605 13.547 24.25 1 90.12 282 ALA A CA 1
ATOM 2169 C C . ALA A 1 282 ? -6.133 14.82 23.594 1 90.12 282 ALA A C 1
ATOM 2171 O O . ALA A 1 282 ? -5.359 15.734 23.281 1 90.12 282 ALA A O 1
ATOM 2172 N N . ARG A 1 283 ? -7.426 14.93 23.391 1 93.94 283 ARG A N 1
ATOM 2173 C CA . ARG A 1 283 ? -8.039 16.109 22.781 1 93.94 283 ARG A CA 1
ATOM 2174 C C . ARG A 1 283 ? -7.824 17.344 23.641 1 93.94 283 ARG A C 1
ATOM 2176 O O . ARG A 1 283 ? -7.488 18.406 23.125 1 93.94 283 ARG A O 1
ATOM 2183 N N . ASP A 1 284 ? -7.984 17.125 24.906 1 94.75 284 ASP A N 1
ATOM 2184 C CA . ASP A 1 284 ? -7.785 18.25 25.828 1 94.75 284 ASP A CA 1
ATOM 2185 C C . ASP A 1 284 ? -6.332 18.719 25.812 1 94.75 284 ASP A C 1
ATOM 2187 O O . ASP A 1 284 ? -6.062 19.922 25.812 1 94.75 284 ASP A O 1
ATOM 2191 N N . THR A 1 285 ? -5.492 17.797 25.781 1 95.12 285 THR A N 1
ATOM 2192 C CA . THR A 1 285 ? -4.066 18.109 25.75 1 95.12 285 THR A CA 1
ATOM 2193 C C . THR A 1 285 ? -3.705 18.844 24.469 1 95.12 285 THR A C 1
ATOM 2195 O O . THR A 1 285 ? -2.967 19.828 24.5 1 95.12 285 THR A O 1
ATOM 2198 N N . TYR A 1 286 ? -4.23 18.359 23.344 1 96.38 286 TYR A N 1
ATOM 2199 C CA . TYR A 1 286 ? -3.955 19.031 22.062 1 96.38 286 TYR A CA 1
ATOM 2200 C C . TYR A 1 286 ? -4.523 20.438 22.047 1 96.38 286 TYR A C 1
ATOM 2202 O O . TYR A 1 286 ? -3.908 21.359 21.5 1 96.38 286 TYR A O 1
ATOM 2210 N N . ARG A 1 287 ? -5.688 20.625 22.641 1 97.19 287 ARG A N 1
ATOM 2211 C CA . ARG A 1 287 ? -6.281 21.953 22.75 1 97.19 287 ARG A CA 1
ATOM 2212 C C . ARG A 1 287 ? -5.383 22.891 23.547 1 97.19 287 ARG A C 1
ATOM 2214 O O . ARG A 1 287 ? -5.168 24.047 23.156 1 97.19 287 ARG A O 1
ATOM 2221 N N . GLU A 1 288 ? -4.879 22.406 24.641 1 97.56 288 GLU A N 1
ATOM 2222 C CA . GLU A 1 288 ? -3.984 23.203 25.469 1 97.56 288 GLU A CA 1
ATOM 2223 C C . GLU A 1 288 ? -2.703 23.562 24.719 1 97.56 288 GLU A C 1
ATOM 2225 O O . GLU A 1 288 ? -2.236 24.703 24.781 1 97.56 288 GLU A O 1
ATOM 2230 N N . ARG A 1 289 ? -2.152 22.609 24.094 1 98.19 289 ARG A N 1
ATOM 2231 C CA . ARG A 1 289 ? -0.927 22.828 23.328 1 98.19 289 ARG A CA 1
ATOM 2232 C C . ARG A 1 289 ? -1.159 23.797 22.172 1 98.19 289 ARG A C 1
ATOM 2234 O O . ARG A 1 289 ? -0.307 24.641 21.891 1 98.19 289 ARG A O 1
ATOM 2241 N N . ARG A 1 290 ? -2.33 23.672 21.531 1 97.94 290 ARG A N 1
ATOM 2242 C CA . ARG A 1 290 ? -2.744 24.641 20.531 1 97.94 290 ARG A CA 1
ATOM 2243 C C . ARG A 1 290 ? -2.736 26.047 21.078 1 97.94 290 ARG A C 1
ATOM 2245 O O . ARG A 1 290 ? -2.176 26.969 20.469 1 97.94 290 ARG A O 1
ATOM 2252 N N . ASP A 1 291 ? -3.35 26.219 22.203 1 98.12 291 ASP A N 1
ATOM 2253 C CA . ASP A 1 291 ? -3.48 27.547 22.797 1 98.12 291 ASP A CA 1
ATOM 2254 C C . ASP A 1 291 ? -2.115 28.125 23.156 1 98.12 291 ASP A C 1
ATOM 2256 O O . ASP A 1 291 ? -1.873 29.312 22.984 1 98.12 291 ASP A O 1
ATOM 2260 N N . LEU A 1 292 ? -1.216 27.266 23.656 1 98.38 292 LEU A N 1
ATOM 2261 C CA . LEU A 1 292 ? 0.147 27.688 23.953 1 98.38 292 LEU A CA 1
ATOM 2262 C C . LEU A 1 292 ? 0.846 28.203 22.703 1 98.38 292 LEU A C 1
ATOM 2264 O O . LEU A 1 292 ? 1.474 29.266 22.734 1 98.38 292 LEU A O 1
ATOM 2268 N N . LEU A 1 293 ? 0.754 27.469 21.656 1 98.38 293 LEU A N 1
ATOM 2269 C CA . LEU A 1 293 ? 1.435 27.812 20.406 1 98.38 293 LEU A CA 1
ATOM 2270 C C . LEU A 1 293 ? 0.796 29.047 19.766 1 98.38 293 LEU A C 1
ATOM 2272 O O . LEU A 1 293 ? 1.492 29.875 19.188 1 98.38 293 LEU A O 1
ATOM 2276 N N . LEU A 1 294 ? -0.541 29.109 19.844 1 98.06 294 LEU A N 1
ATOM 2277 C CA . LEU A 1 294 ? -1.268 30.25 19.297 1 98.06 294 LEU A CA 1
ATOM 2278 C C . LEU A 1 294 ? -0.881 31.531 20.016 1 98.06 294 LEU A C 1
ATOM 2280 O O . LEU A 1 294 ? -0.689 32.562 19.391 1 98.06 294 LEU A O 1
ATOM 2284 N N . ASP A 1 295 ? -0.797 31.453 21.297 1 98.19 295 ASP A N 1
ATOM 2285 C CA . ASP A 1 295 ? -0.376 32.625 22.078 1 98.19 295 ASP A CA 1
ATOM 2286 C C . ASP A 1 295 ? 1.032 33.062 21.703 1 98.19 295 ASP A C 1
ATOM 2288 O O . ASP A 1 295 ? 1.294 34.25 21.547 1 98.19 295 ASP A O 1
ATOM 2292 N N . ALA A 1 296 ? 1.893 32.156 21.547 1 98.12 296 ALA A N 1
ATOM 2293 C CA . ALA A 1 296 ? 3.258 32.469 21.125 1 98.12 296 ALA A CA 1
ATOM 2294 C C . ALA A 1 296 ? 3.275 33.094 19.734 1 98.12 296 ALA A C 1
ATOM 2296 O O . ALA A 1 296 ? 3.994 34.062 19.484 1 98.12 296 ALA A O 1
ATOM 2297 N N . ALA A 1 297 ? 2.514 32.5 18.828 1 98.19 297 ALA A N 1
ATOM 2298 C CA . ALA A 1 297 ? 2.445 33 17.453 1 98.19 297 ALA A CA 1
ATOM 2299 C C . ALA A 1 297 ? 2.014 34.469 17.422 1 98.19 297 ALA A C 1
ATOM 2301 O O . ALA A 1 297 ? 2.527 35.25 16.641 1 98.19 297 ALA A O 1
ATOM 2302 N N . ARG A 1 298 ? 1.086 34.781 18.266 1 97.12 298 ARG A N 1
ATOM 2303 C CA . ARG A 1 298 ? 0.62 36.156 18.375 1 97.12 298 ARG A CA 1
ATOM 2304 C C . ARG A 1 298 ? 1.73 37.094 18.875 1 97.12 298 ARG A C 1
ATOM 2306 O O . ARG A 1 298 ? 1.945 38.156 18.312 1 97.12 298 ARG A O 1
ATOM 2313 N N . ARG A 1 299 ? 2.42 36.562 19.844 1 96.19 299 ARG A N 1
ATOM 2314 C CA . ARG A 1 299 ? 3.527 37.344 20.391 1 96.19 299 ARG A CA 1
ATOM 2315 C C . ARG A 1 299 ? 4.617 37.562 19.344 1 96.19 299 ARG A C 1
ATOM 2317 O O . ARG A 1 299 ? 5.238 38.625 19.297 1 96.19 299 ARG A O 1
ATOM 2324 N N . TRP A 1 300 ? 4.801 36.562 18.5 1 96.31 300 TRP A N 1
ATOM 2325 C CA . TRP A 1 300 ? 5.84 36.594 17.469 1 96.31 300 TRP A CA 1
ATOM 2326 C C . TRP A 1 300 ? 5.398 37.469 16.281 1 96.31 300 TRP A C 1
ATOM 2328 O O . TRP A 1 300 ? 6.215 37.812 15.438 1 96.31 300 TRP A O 1
ATOM 2338 N N . GLY A 1 301 ? 4.09 37.781 16.234 1 95.88 301 GLY A N 1
ATOM 2339 C CA . GLY A 1 301 ? 3.555 38.438 15.055 1 95.88 301 GLY A CA 1
ATOM 2340 C C . GLY A 1 301 ? 3.418 37.5 13.867 1 95.88 301 GLY A C 1
ATOM 2341 O O . GLY A 1 301 ? 3.414 37.969 12.719 1 95.88 301 GLY A O 1
ATOM 2342 N N . LEU A 1 302 ? 3.363 36.188 14.094 1 97.81 302 LEU A N 1
ATOM 2343 C CA . LEU A 1 302 ? 3.309 35.188 13.039 1 97.81 302 LEU A CA 1
ATOM 2344 C C . LEU A 1 302 ? 1.914 34.562 12.938 1 97.81 302 LEU A C 1
ATOM 2346 O O . LEU A 1 302 ? 1.699 33.625 12.18 1 97.81 302 LEU A O 1
ATOM 2350 N N . ASP A 1 303 ? 0.969 35.062 13.719 1 96.5 303 ASP A N 1
ATOM 2351 C CA . ASP A 1 303 ? -0.405 34.594 13.773 1 96.5 303 ASP A CA 1
ATOM 2352 C C . ASP A 1 303 ? -1.165 34.938 12.492 1 96.5 303 ASP A C 1
ATOM 2354 O O . ASP A 1 303 ? -1.025 36.031 11.969 1 96.5 303 ASP A O 1
ATOM 2358 N N . MET A 1 304 ? -1.925 34.031 12 1 96.5 304 MET A N 1
ATOM 2359 C CA . MET A 1 304 ? -2.682 34.25 10.773 1 96.5 304 MET A CA 1
ATOM 2360 C C . MET A 1 304 ? -4.121 34.656 11.094 1 96.5 304 MET A C 1
ATOM 2362 O O . MET A 1 304 ? -4.945 34.781 10.188 1 96.5 304 MET A O 1
ATOM 2366 N N . GLY A 1 305 ? -4.465 34.719 12.328 1 96.25 305 GLY A N 1
ATOM 2367 C CA . GLY A 1 305 ? -5.746 35.281 12.75 1 96.25 305 GLY A CA 1
ATOM 2368 C C . GLY A 1 305 ? -6.844 34.219 12.805 1 96.25 305 GLY A C 1
ATOM 2369 O O . GLY A 1 305 ? -8.023 34.531 12.641 1 96.25 305 GLY A O 1
ATOM 2370 N N . TYR A 1 306 ? -6.535 32.969 12.898 1 96.81 306 TYR A N 1
ATOM 2371 C CA . TYR A 1 306 ? -7.512 31.891 13.023 1 96.81 306 TYR A CA 1
ATOM 2372 C C . TYR A 1 306 ? -7.137 30.938 14.148 1 96.81 306 TYR A C 1
ATOM 2374 O O . TYR A 1 306 ? -6.039 31.031 14.703 1 96.81 306 TYR A O 1
ATOM 2382 N N . THR A 1 307 ? -8.016 30.125 14.586 1 97.19 307 THR A N 1
ATOM 2383 C CA . THR A 1 307 ? -7.785 29.109 15.602 1 97.19 307 THR A CA 1
ATOM 2384 C C . THR A 1 307 ? -8.109 27.719 15.062 1 97.19 307 THR A C 1
ATOM 2386 O O . THR A 1 307 ? -9.25 27.438 14.688 1 97.19 307 THR A O 1
ATOM 2389 N N . PRO A 1 308 ? -7.098 26.844 14.945 1 97.81 308 PRO A N 1
ATOM 2390 C CA . PRO A 1 308 ? -7.41 25.469 14.547 1 97.81 308 PRO A CA 1
ATOM 2391 C C . PRO A 1 308 ? -8.414 24.797 15.492 1 97.81 308 PRO A C 1
ATOM 2393 O O . PRO A 1 308 ? -8.297 24.922 16.719 1 97.81 308 PRO A O 1
ATOM 2396 N N . SER A 1 309 ? -9.336 24.094 14.938 1 97.25 309 SER A N 1
ATOM 2397 C CA . SER A 1 309 ? -10.375 23.453 15.742 1 97.25 309 SER A CA 1
ATOM 2398 C C . SER A 1 309 ? -10.172 21.938 15.828 1 97.25 309 SER A C 1
ATOM 2400 O O . SER A 1 309 ? -10.875 21.25 16.562 1 97.25 309 SER A O 1
ATOM 2402 N N . GLY A 1 310 ? -9.203 21.406 15.086 1 96.56 310 GLY A N 1
ATOM 2403 C CA . GLY A 1 310 ? -8.93 19.984 15.07 1 96.56 310 GLY A CA 1
ATOM 2404 C C . GLY A 1 310 ? -7.559 19.641 14.523 1 96.56 310 GLY A C 1
ATOM 2405 O O . GLY A 1 310 ? -6.734 20.531 14.297 1 96.56 310 GLY A O 1
ATOM 2406 N N . ALA A 1 311 ? -7.285 18.359 14.414 1 96.44 311 ALA A N 1
ATOM 2407 C CA . ALA A 1 311 ? -5.957 17.859 14.078 1 96.44 311 ALA A CA 1
ATOM 2408 C C . ALA A 1 311 ? -4.922 18.312 15.102 1 96.44 311 ALA A C 1
ATOM 2410 O O . ALA A 1 311 ? -5.125 18.188 16.312 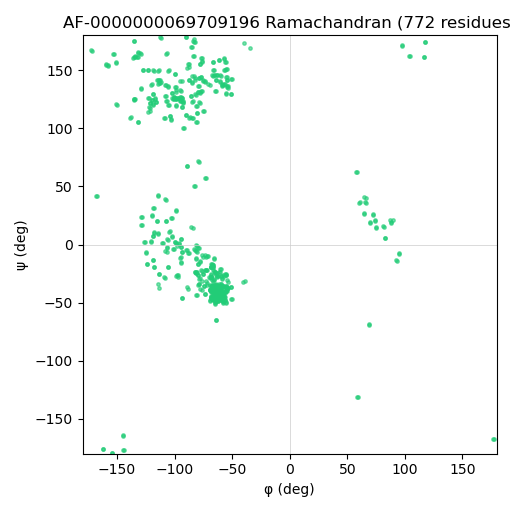1 96.44 311 ALA A O 1
ATOM 2411 N N . TYR A 1 312 ? -3.781 18.859 14.68 1 97.94 312 TYR A N 1
ATOM 2412 C CA . TYR A 1 312 ? -2.768 19.328 15.617 1 97.94 312 TYR A CA 1
ATOM 2413 C C . TYR A 1 312 ? -1.708 20.156 14.898 1 97.94 312 TYR A C 1
ATOM 2415 O O . TYR A 1 312 ? -0.51 19.984 15.133 1 97.94 312 TYR A O 1
ATOM 2423 N N . TYR A 1 313 ? -2.217 21.031 13.961 1 97.94 313 TYR A N 1
ATOM 2424 C CA . TYR A 1 313 ? -1.324 21.891 13.18 1 97.94 313 TYR A CA 1
ATOM 2425 C C . TYR A 1 313 ? -1.681 23.359 13.352 1 97.94 313 TYR A C 1
ATOM 2427 O O . TYR A 1 313 ? -2.848 23.703 13.547 1 97.94 313 TYR A O 1
ATOM 2435 N N . LEU A 1 314 ? -0.702 24.172 13.242 1 98.44 314 LEU A N 1
ATOM 2436 C CA . LEU A 1 314 ? -0.855 25.625 13.172 1 98.44 314 LEU A CA 1
ATOM 2437 C C . LEU A 1 314 ? 0.017 26.203 12.062 1 98.44 314 LEU A C 1
ATOM 2439 O O . LEU A 1 314 ? 1.206 25.891 11.969 1 98.44 314 LEU A O 1
ATOM 2443 N N . LEU A 1 315 ? -0.596 26.938 11.164 1 98.44 315 LEU A N 1
ATOM 2444 C CA . LEU A 1 315 ? 0.179 27.688 10.18 1 98.44 315 LEU A CA 1
ATOM 2445 C C . LEU A 1 315 ? 0.687 29 10.758 1 98.44 315 LEU A C 1
ATOM 2447 O O . LEU A 1 315 ? -0.077 29.75 11.375 1 98.44 315 LEU A O 1
ATOM 2451 N N . LEU A 1 316 ? 1.944 29.234 10.617 1 98.38 316 LEU A N 1
ATOM 2452 C CA . LEU A 1 316 ? 2.594 30.469 11.047 1 98.38 316 LEU A CA 1
ATOM 2453 C C . LEU A 1 316 ? 2.957 31.344 9.852 1 98.38 316 LEU A C 1
ATOM 2455 O O . LEU A 1 316 ? 3.637 30.891 8.93 1 98.38 316 LEU A O 1
ATOM 2459 N N . ASP A 1 317 ? 2.512 32.531 9.797 1 98.12 317 ASP A N 1
ATOM 2460 C CA . ASP A 1 317 ? 2.846 33.5 8.742 1 98.12 317 ASP A CA 1
ATOM 2461 C C . ASP A 1 317 ? 4.258 34.031 8.93 1 98.12 317 ASP A C 1
ATOM 2463 O O . ASP A 1 317 ? 4.52 34.781 9.859 1 98.12 317 ASP A O 1
ATOM 2467 N N . VAL A 1 318 ? 5.102 33.719 8 1 97.75 318 VAL A N 1
ATOM 2468 C CA . VAL A 1 318 ? 6.484 34.156 8.164 1 97.75 318 VAL A CA 1
ATOM 2469 C C . VAL A 1 318 ? 6.848 35.156 7.07 1 97.75 318 VAL A C 1
ATOM 2471 O O . VAL A 1 318 ? 8.023 35.344 6.75 1 97.75 318 VAL A O 1
ATOM 2474 N N . SER A 1 319 ? 5.914 35.75 6.465 1 96.56 319 SER A N 1
ATOM 2475 C CA . SER A 1 319 ? 6.113 36.656 5.332 1 96.56 319 SER A CA 1
ATOM 2476 C C . SER A 1 319 ? 6.918 37.875 5.738 1 96.56 319 SER A C 1
ATOM 2478 O O . SER A 1 319 ? 7.582 38.5 4.902 1 96.56 319 SER A O 1
ATOM 2480 N N . ASP A 1 320 ? 6.859 38.25 7.012 1 94.88 320 ASP A N 1
ATOM 2481 C CA . ASP A 1 320 ? 7.551 39.438 7.465 1 94.88 320 ASP A CA 1
ATOM 2482 C C . ASP A 1 320 ? 8.977 39.125 7.914 1 94.88 320 ASP A C 1
ATOM 2484 O O . ASP A 1 320 ? 9.742 40.031 8.266 1 94.88 320 ASP A O 1
ATOM 2488 N N . LEU A 1 321 ? 9.312 37.875 7.922 1 95.31 321 LEU A N 1
ATOM 2489 C CA . LEU A 1 321 ? 10.68 37.5 8.25 1 95.31 321 LEU A CA 1
ATOM 2490 C C . LEU A 1 321 ? 11.562 37.469 7.008 1 95.31 321 LEU A C 1
ATOM 2492 O O . LEU A 1 321 ? 11.062 37.312 5.891 1 95.31 321 LEU A O 1
ATOM 2496 N N . PRO A 1 322 ? 12.867 37.719 7.219 1 94.38 322 PRO A N 1
ATOM 2497 C CA . PRO A 1 322 ? 13.766 37.688 6.059 1 94.38 322 PRO A CA 1
ATOM 2498 C C . PRO A 1 322 ? 13.836 36.281 5.43 1 94.38 322 PRO A C 1
ATOM 2500 O O . PRO A 1 322 ? 13.953 35.281 6.145 1 94.38 322 PRO A O 1
ATOM 2503 N N . GLY A 1 323 ? 13.695 36.281 4.09 1 95.38 323 GLY A N 1
ATOM 2504 C CA . GLY A 1 323 ? 13.805 35.031 3.357 1 95.38 323 GLY A CA 1
ATOM 2505 C C . GLY A 1 323 ? 12.461 34.406 3.057 1 95.38 323 GLY A C 1
ATOM 2506 O O . GLY A 1 323 ? 11.43 34.844 3.541 1 95.38 323 GLY A O 1
ATOM 2507 N N . ASP A 1 324 ? 12.43 33.344 2.234 1 95.88 324 ASP A N 1
ATOM 2508 C CA . ASP A 1 324 ? 11.211 32.5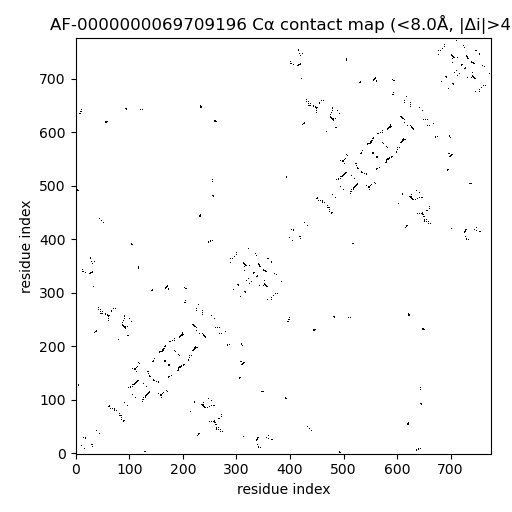94 1.955 1 95.88 324 ASP A CA 1
ATOM 2509 C C . ASP A 1 324 ? 10.953 31.562 3.035 1 95.88 324 ASP A C 1
ATOM 2511 O O . ASP A 1 324 ? 11.727 31.438 3.986 1 95.88 324 ASP A O 1
ATOM 2515 N N . ALA A 1 325 ? 9.906 30.875 2.98 1 96.75 325 ALA A N 1
ATOM 2516 C CA . ALA A 1 325 ? 9.469 29.953 4.016 1 96.75 325 ALA A CA 1
ATOM 2517 C C . ALA A 1 325 ? 10.516 28.859 4.246 1 96.75 325 ALA A C 1
ATOM 2519 O O . ALA A 1 325 ? 10.711 28.406 5.375 1 96.75 325 ALA A O 1
ATOM 2520 N N . PHE A 1 326 ? 11.211 28.391 3.152 1 95 326 PHE A N 1
ATOM 2521 C CA . PHE A 1 326 ? 12.25 27.375 3.279 1 95 326 PHE A CA 1
ATOM 2522 C C . PHE A 1 326 ? 13.438 27.906 4.082 1 95 326 PHE A C 1
ATOM 2524 O O . PHE A 1 326 ? 13.953 27.219 4.965 1 95 326 PHE A O 1
ATOM 2531 N N . GLU A 1 327 ? 13.836 29.047 3.793 1 94.94 327 GLU A N 1
ATOM 2532 C CA . GLU A 1 327 ? 14.953 29.672 4.484 1 94.94 327 GLU A CA 1
ATOM 2533 C C . GLU A 1 327 ? 14.633 29.922 5.957 1 94.94 327 GLU A C 1
ATOM 2535 O O . GLU A 1 327 ? 15.484 29.719 6.824 1 94.94 327 GLU A O 1
ATOM 2540 N N . VAL A 1 328 ? 13.406 30.391 6.172 1 96.31 328 VAL A N 1
ATOM 2541 C CA . VAL A 1 328 ? 13 30.625 7.555 1 96.31 328 VAL A CA 1
ATOM 2542 C C . VAL A 1 328 ? 13 29.297 8.328 1 96.31 328 VAL A C 1
ATOM 2544 O O . VAL A 1 328 ? 13.461 29.25 9.469 1 96.31 328 VAL A O 1
ATOM 2547 N N . ALA A 1 329 ? 12.469 28.219 7.738 1 96.12 329 ALA A N 1
ATOM 2548 C CA . ALA A 1 329 ? 12.484 26.906 8.375 1 96.12 329 ALA A CA 1
ATOM 2549 C C . ALA A 1 329 ? 13.914 26.484 8.703 1 96.12 329 ALA A C 1
ATOM 2551 O O . ALA A 1 329 ? 14.172 25.922 9.773 1 96.12 329 ALA A O 1
ATOM 2552 N N . ASP A 1 330 ? 14.82 26.766 7.785 1 94.5 330 ASP A N 1
ATOM 2553 C CA . ASP A 1 330 ? 16.219 26.438 7.992 1 94.5 330 ASP A CA 1
ATOM 2554 C C . ASP A 1 330 ? 16.797 27.219 9.172 1 94.5 330 ASP A C 1
ATOM 2556 O O . ASP A 1 330 ? 17.547 26.656 9.984 1 94.5 330 ASP A O 1
ATOM 2560 N N . VAL A 1 331 ? 16.516 28.438 9.211 1 95.12 331 VAL A N 1
ATOM 2561 C CA . VAL A 1 331 ? 17 29.297 10.289 1 95.12 331 VAL A CA 1
ATOM 2562 C C . VAL A 1 331 ? 16.453 28.797 11.625 1 95.12 331 VAL A C 1
ATOM 2564 O O . VAL A 1 331 ? 17.188 28.719 12.617 1 95.12 331 VAL A O 1
ATOM 2567 N N . PHE A 1 332 ? 15.125 28.469 11.719 1 97.06 332 PHE A N 1
ATOM 2568 C CA . PHE A 1 332 ? 14.531 27.938 12.938 1 97.06 332 PHE A CA 1
ATOM 2569 C C . PHE A 1 332 ? 15.227 26.656 13.367 1 97.06 332 PHE A C 1
ATOM 2571 O O . PHE A 1 332 ? 15.484 26.438 14.562 1 97.06 332 PHE A O 1
ATOM 2578 N N . LEU A 1 333 ? 15.523 25.781 12.406 1 96.25 333 LEU A N 1
ATOM 2579 C CA . LEU A 1 333 ? 16.172 24.5 12.695 1 96.25 333 LEU A CA 1
ATOM 2580 C C . LEU A 1 333 ? 17.609 24.719 13.141 1 96.25 333 LEU A C 1
ATOM 2582 O O . LEU A 1 333 ? 18.047 24.172 14.164 1 96.25 333 LEU A O 1
ATOM 2586 N N . GLU A 1 334 ? 18.391 25.516 12.422 1 94.56 334 GLU A N 1
ATOM 2587 C CA . GLU A 1 334 ? 19.828 25.656 12.625 1 94.56 334 GLU A CA 1
ATOM 2588 C C . GLU A 1 334 ? 20.125 26.516 13.844 1 94.56 334 GLU A C 1
ATOM 2590 O O . GLU A 1 334 ? 21.078 26.234 14.594 1 94.56 334 GLU A O 1
ATOM 2595 N N . GLU A 1 335 ? 19.344 27.547 14.023 1 95.44 335 GLU A N 1
ATOM 2596 C CA . GLU A 1 335 ? 19.672 28.531 15.055 1 95.44 335 GLU A CA 1
ATOM 2597 C C . GLU A 1 335 ? 18.906 28.266 16.344 1 95.44 335 GLU A C 1
ATOM 2599 O O . GLU A 1 335 ? 19.359 28.625 17.438 1 95.44 335 GLU A O 1
ATOM 2604 N N . ALA A 1 336 ? 17.734 27.656 16.203 1 96.62 336 ALA A N 1
ATOM 2605 C CA . ALA A 1 336 ? 16.906 27.469 17.391 1 96.62 336 ALA A CA 1
ATOM 2606 C C . ALA A 1 336 ? 16.672 25.984 17.672 1 96.62 336 ALA A C 1
ATOM 2608 O O . ALA A 1 336 ? 16.125 25.609 18.719 1 96.62 336 ALA A O 1
ATOM 2609 N N . ASN A 1 337 ? 16.953 25.094 16.766 1 97.19 337 ASN A N 1
ATOM 2610 C CA . ASN A 1 337 ? 16.75 23.656 16.891 1 97.19 337 ASN A CA 1
ATOM 2611 C C . ASN A 1 337 ? 15.266 23.312 16.969 1 97.19 337 ASN A C 1
ATOM 2613 O O . ASN A 1 337 ? 14.852 22.516 17.812 1 97.19 337 ASN A O 1
ATOM 2617 N N . VAL A 1 338 ? 14.539 24 16.188 1 97.88 338 VAL A N 1
ATOM 2618 C CA . VAL A 1 338 ? 13.109 23.734 16.062 1 97.88 338 VAL A CA 1
ATOM 2619 C C . VAL A 1 338 ? 12.773 23.406 14.609 1 97.88 338 VAL A C 1
ATOM 2621 O O . VAL A 1 338 ? 12.977 24.234 13.719 1 97.88 338 VAL A O 1
ATOM 2624 N N . ALA A 1 339 ? 12.289 22.219 14.359 1 97.19 339 ALA A N 1
ATOM 2625 C CA . ALA A 1 339 ? 11.969 21.781 13.008 1 97.19 339 ALA A CA 1
ATOM 2626 C C . ALA A 1 339 ? 10.492 22.016 12.695 1 97.19 339 ALA A C 1
ATOM 2628 O O . ALA A 1 339 ? 9.617 21.594 13.453 1 97.19 339 ALA A O 1
ATOM 2629 N N . MET A 1 340 ? 10.203 22.719 11.656 1 96.56 340 MET A N 1
ATOM 2630 C CA . MET A 1 340 ? 8.859 22.938 11.141 1 96.56 340 MET A CA 1
ATOM 2631 C C . MET A 1 340 ? 8.805 22.719 9.633 1 96.56 340 MET A C 1
ATOM 2633 O O . MET A 1 340 ? 9.844 22.688 8.969 1 96.56 340 MET A O 1
ATOM 2637 N N . THR A 1 341 ? 7.656 22.516 9.109 1 96.06 341 THR A N 1
ATOM 2638 C CA . THR A 1 341 ? 7.496 22.234 7.691 1 96.06 341 THR A CA 1
ATOM 2639 C C . THR A 1 341 ? 7.219 23.516 6.91 1 96.06 341 THR A C 1
ATOM 2641 O O . THR A 1 341 ? 6.281 24.25 7.227 1 96.06 341 THR A O 1
ATOM 2644 N N . PRO A 1 342 ? 8.008 23.797 5.863 1 95.88 342 PRO A N 1
ATOM 2645 C CA . PRO A 1 342 ? 7.707 24.969 5.023 1 95.88 342 PRO A CA 1
ATOM 2646 C C . PRO A 1 342 ? 6.383 24.828 4.273 1 95.88 342 PRO A C 1
ATOM 2648 O O . PRO A 1 342 ? 6.039 23.734 3.82 1 95.88 342 PRO A O 1
ATOM 2651 N N . GLY A 1 343 ? 5.688 25.844 4.074 1 96.19 343 GLY A N 1
ATOM 2652 C CA . GLY A 1 343 ? 4.293 25.875 3.662 1 96.19 343 GLY A CA 1
ATOM 2653 C C . GLY A 1 343 ? 4.105 25.672 2.172 1 96.19 343 GLY A C 1
ATOM 2654 O O . GLY A 1 343 ? 3.023 25.281 1.726 1 96.19 343 GLY A O 1
ATOM 2655 N N . PRO A 1 344 ? 5.086 25.953 1.306 1 93.38 344 PRO A N 1
ATOM 2656 C CA . PRO A 1 344 ? 4.867 25.891 -0.142 1 93.38 344 PRO A CA 1
ATOM 2657 C C . PRO A 1 344 ? 4.328 24.531 -0.601 1 93.38 344 PRO A C 1
ATOM 2659 O O . PRO A 1 344 ? 3.59 24.469 -1.588 1 93.38 344 PRO A O 1
ATOM 2662 N N . ASP A 1 345 ? 4.578 23.469 0.103 1 90.69 345 ASP A N 1
ATOM 2663 C CA . ASP A 1 345 ? 4.102 22.141 -0.266 1 90.69 345 ASP A CA 1
ATOM 2664 C C . ASP A 1 345 ? 2.584 22.047 -0.141 1 90.69 345 ASP A C 1
ATOM 2666 O O . ASP A 1 345 ? 1.964 21.156 -0.71 1 90.69 345 ASP A O 1
ATOM 2670 N N . PHE A 1 346 ? 1.959 22.984 0.641 1 97 346 PHE A N 1
ATOM 2671 C CA . PHE A 1 346 ? 0.539 22.891 0.957 1 97 346 PHE A CA 1
ATOM 2672 C C . PHE A 1 346 ? -0.287 23.75 0.006 1 97 346 PHE A C 1
ATOM 2674 O O . PHE A 1 346 ? -1.51 23.828 0.141 1 97 346 PHE A O 1
ATOM 2681 N N . GLY A 1 347 ? 0.348 24.422 -0.963 1 95.94 347 GLY A N 1
ATOM 2682 C CA . GLY A 1 347 ? -0.374 25.281 -1.897 1 95.94 347 GLY A CA 1
ATOM 2683 C C . GLY A 1 347 ? 0.024 26.734 -1.806 1 95.94 347 GLY A C 1
ATOM 2684 O O . GLY A 1 347 ? 0.797 27.125 -0.925 1 95.94 347 GLY A O 1
ATOM 2685 N N . SER A 1 348 ? -0.485 27.547 -2.691 1 95.81 348 SER A N 1
ATOM 2686 C CA . SER A 1 348 ? -0.089 28.938 -2.828 1 95.81 348 SER A CA 1
ATOM 2687 C C . SER A 1 348 ? -0.529 29.766 -1.621 1 95.81 348 SER A C 1
ATOM 2689 O O . SER A 1 348 ? 0.152 30.719 -1.228 1 95.81 348 SER A O 1
ATOM 2691 N N . MET A 1 349 ? -1.597 29.359 -0.963 1 95.62 349 MET A N 1
ATOM 2692 C CA . MET A 1 349 ? -2.125 30.094 0.179 1 95.62 349 MET A CA 1
ATOM 2693 C C . MET A 1 349 ? -1.265 29.875 1.418 1 95.62 349 MET A C 1
ATOM 2695 O O . MET A 1 349 ? -1.392 30.594 2.406 1 95.62 349 MET A O 1
ATOM 2699 N N . ALA A 1 350 ? -0.331 28.891 1.312 1 97 350 ALA A N 1
ATOM 2700 C CA . ALA A 1 350 ? 0.562 28.625 2.434 1 97 350 ALA A CA 1
ATOM 2701 C C . ALA A 1 350 ? 2.01 28.953 2.076 1 97 350 ALA A C 1
ATOM 2703 O O . ALA A 1 350 ? 2.932 28.625 2.828 1 97 350 ALA A O 1
ATOM 2704 N N . GLU A 1 351 ? 2.234 29.578 0.98 1 96 351 GLU A N 1
ATOM 2705 C CA . GLU A 1 351 ? 3.562 29.797 0.415 1 96 351 GLU A CA 1
ATOM 2706 C C . GLU A 1 351 ? 4.488 30.469 1.422 1 96 351 GLU A C 1
ATOM 2708 O O . GLU A 1 351 ? 5.676 30.156 1.5 1 96 351 GLU A O 1
ATOM 2713 N N . ASP A 1 352 ? 3.973 31.406 2.205 1 97.31 352 ASP A N 1
ATOM 2714 C CA . ASP A 1 352 ? 4.773 32.188 3.15 1 97.31 352 ASP A CA 1
ATOM 2715 C C . ASP A 1 352 ? 4.484 31.766 4.59 1 97.31 352 ASP A C 1
ATOM 2717 O O . ASP A 1 352 ? 4.395 32.625 5.484 1 97.31 352 ASP A O 1
ATOM 2721 N N . THR A 1 353 ? 4.301 30.5 4.766 1 98.19 353 THR A N 1
ATOM 2722 C CA . THR A 1 353 ? 3.986 30 6.102 1 98.19 353 THR A CA 1
ATOM 2723 C C . THR A 1 353 ? 4.914 28.844 6.48 1 98.19 353 THR A C 1
ATOM 2725 O O . THR A 1 353 ? 5.645 28.328 5.633 1 98.19 353 THR A O 1
ATOM 2728 N N . LEU A 1 354 ? 4.965 28.531 7.723 1 97.94 354 LEU A N 1
ATOM 2729 C CA . LEU A 1 354 ? 5.418 27.266 8.281 1 97.94 354 LEU A CA 1
ATOM 2730 C C . LEU A 1 354 ? 4.27 26.516 8.953 1 97.94 354 LEU A C 1
ATOM 2732 O O . LEU A 1 354 ? 3.42 27.141 9.602 1 97.94 354 LEU A O 1
ATOM 2736 N N . ARG A 1 355 ? 4.211 25.266 8.766 1 98.06 355 ARG A N 1
ATOM 2737 C CA . ARG A 1 355 ? 3.291 24.469 9.562 1 98.06 355 ARG A CA 1
ATOM 2738 C C . ARG A 1 355 ? 3.979 23.922 10.805 1 98.06 355 ARG A C 1
ATOM 2740 O O . ARG A 1 355 ? 4.973 23.203 10.703 1 98.06 355 ARG A O 1
ATOM 2747 N N . ALA A 1 356 ? 3.447 24.219 11.906 1 98.06 356 ALA A N 1
ATOM 2748 C CA . ALA A 1 356 ? 3.914 23.703 13.18 1 98.06 356 ALA A CA 1
ATOM 2749 C C . ALA A 1 356 ? 2.957 22.641 13.727 1 98.06 356 ALA A C 1
ATOM 2751 O O . ALA A 1 356 ? 1.778 22.922 13.953 1 98.06 356 ALA A O 1
ATOM 2752 N N . SER A 1 357 ? 3.449 21.484 13.914 1 97.75 357 SER A N 1
ATOM 2753 C CA . SER A 1 357 ? 2.674 20.438 14.562 1 97.75 357 SER A CA 1
ATOM 2754 C C . SER A 1 357 ? 2.801 20.516 16.078 1 97.75 357 SER A C 1
ATOM 2756 O O . SER A 1 357 ? 3.91 20.578 16.609 1 97.75 357 SER A O 1
ATOM 2758 N N . TYR A 1 358 ? 1.699 20.547 16.734 1 97.94 358 TYR A N 1
ATOM 2759 C CA . TYR A 1 358 ? 1.772 20.516 18.188 1 97.94 358 TYR A CA 1
ATOM 2760 C C . TYR A 1 358 ? 1.446 19.141 18.719 1 97.94 358 TYR A C 1
ATOM 2762 O O . TYR A 1 358 ? 0.983 19 19.859 1 97.94 358 TYR A O 1
ATOM 2770 N N . ALA A 1 359 ? 1.631 18.141 17.859 1 95.88 359 ALA A N 1
ATOM 2771 C CA . ALA A 1 359 ? 1.581 16.75 18.281 1 95.88 359 ALA A CA 1
ATOM 2772 C C . ALA A 1 359 ? 2.916 16.297 18.875 1 95.88 359 ALA A C 1
ATOM 2774 O O . ALA A 1 359 ? 3.541 15.359 18.375 1 95.88 359 ALA A O 1
ATOM 2775 N N . THR A 1 360 ? 3.484 17 19.797 1 95.44 360 THR A N 1
ATOM 2776 C CA . THR A 1 360 ? 4.656 16.719 20.609 1 95.44 360 THR A CA 1
ATOM 2777 C C . THR A 1 360 ? 4.402 17.078 22.078 1 95.44 360 THR A C 1
ATOM 2779 O O . THR A 1 360 ? 3.322 17.578 22.406 1 95.44 360 THR A O 1
ATOM 2782 N N . SER A 1 361 ? 5.301 16.812 22.953 1 96 361 SER A N 1
ATOM 2783 C CA . SER A 1 361 ? 5.047 17.031 24.375 1 96 361 SER A CA 1
ATOM 2784 C C . SER A 1 361 ? 4.891 18.5 24.703 1 96 361 SER A C 1
ATOM 2786 O O . SER A 1 361 ? 5.43 19.359 24 1 96 361 SER A O 1
ATOM 2788 N N . THR A 1 362 ? 4.109 18.766 25.719 1 97.62 362 THR A N 1
ATOM 2789 C CA . THR A 1 362 ? 3.953 20.141 26.188 1 97.62 362 THR A CA 1
ATOM 2790 C C . THR A 1 362 ? 5.309 20.75 26.516 1 97.62 362 THR A C 1
ATOM 2792 O O . THR A 1 362 ? 5.57 21.906 26.188 1 97.62 362 THR A O 1
ATOM 2795 N N . ALA A 1 363 ? 6.176 19.969 27.094 1 97.94 363 ALA A N 1
ATOM 2796 C CA . ALA A 1 363 ? 7.516 20.422 27.438 1 97.94 363 ALA A CA 1
ATOM 2797 C C . ALA A 1 363 ? 8.297 20.828 26.188 1 97.94 363 ALA A C 1
ATOM 2799 O O . ALA A 1 363 ? 9 21.844 26.188 1 97.94 363 ALA A O 1
ATOM 2800 N N . ASP A 1 364 ? 8.18 20.031 25.156 1 97.62 364 ASP A N 1
ATOM 2801 C CA . ASP A 1 364 ? 8.867 20.328 23.906 1 97.62 364 ASP A CA 1
ATOM 2802 C C . ASP A 1 364 ? 8.305 21.594 23.266 1 97.62 364 ASP A C 1
ATOM 2804 O O . ASP A 1 364 ? 9.055 22.391 22.688 1 97.62 364 ASP A O 1
ATOM 2808 N N . ILE A 1 365 ? 7.016 21.766 23.344 1 98.19 365 ILE A N 1
ATOM 2809 C CA . ILE A 1 365 ? 6.383 22.953 22.781 1 98.19 365 ILE A CA 1
ATOM 2810 C C . ILE A 1 365 ? 6.867 24.203 23.531 1 98.19 365 ILE A C 1
ATOM 2812 O O . ILE A 1 365 ? 7.211 25.203 22.922 1 98.19 365 ILE A O 1
ATOM 2816 N N . GLU A 1 366 ? 6.906 24.094 24.812 1 98.5 366 GLU A N 1
ATOM 2817 C CA . GLU A 1 366 ? 7.402 25.203 25.625 1 98.5 366 GLU A CA 1
ATOM 2818 C C . GLU A 1 366 ? 8.867 25.5 25.297 1 98.5 366 GLU A C 1
ATOM 2820 O O . GLU A 1 366 ? 9.258 26.672 25.203 1 98.5 366 GLU A O 1
ATOM 2825 N N . LEU A 1 367 ? 9.625 24.438 25.141 1 98.5 367 LEU A N 1
ATOM 2826 C CA . LEU A 1 367 ? 11.023 24.594 24.766 1 98.5 367 LEU A CA 1
ATOM 2827 C C . LEU A 1 367 ? 11.164 25.281 23.406 1 98.5 367 LEU A C 1
ATOM 2829 O O . LEU A 1 367 ? 12 26.172 23.234 1 98.5 367 LEU A O 1
ATOM 2833 N N . ALA A 1 368 ? 10.367 24.875 22.469 1 98.62 368 ALA A N 1
ATOM 2834 C CA . ALA A 1 368 ? 10.367 25.5 21.156 1 98.62 368 ALA A CA 1
ATOM 2835 C C . ALA A 1 368 ? 10.016 26.984 21.25 1 98.62 368 ALA A C 1
ATOM 2837 O O . ALA A 1 368 ? 10.641 27.812 20.594 1 98.62 368 ALA A O 1
ATOM 2838 N N . ILE A 1 369 ? 9.016 27.281 22.047 1 98.44 369 ILE A N 1
ATOM 2839 C CA . ILE A 1 369 ? 8.57 28.656 22.234 1 98.44 369 ILE A CA 1
ATOM 2840 C C . ILE A 1 369 ? 9.703 29.484 22.828 1 98.44 369 ILE A C 1
ATOM 2842 O O . ILE A 1 369 ? 10.008 30.578 22.344 1 98.44 369 ILE A O 1
ATOM 2846 N N . ASP A 1 370 ? 10.359 28.922 23.844 1 98.12 370 ASP A N 1
ATOM 2847 C CA . ASP A 1 370 ? 11.477 29.625 24.484 1 98.12 370 ASP A CA 1
ATOM 2848 C C . ASP A 1 370 ? 12.594 29.922 23.484 1 98.12 370 ASP A C 1
ATOM 2850 O O . ASP A 1 370 ? 13.125 31.031 23.453 1 98.12 370 ASP A O 1
ATOM 2854 N N . ARG A 1 371 ? 12.922 29 22.734 1 97.94 371 ARG A N 1
ATOM 2855 C CA . ARG A 1 371 ? 14.008 29.109 21.766 1 97.94 371 ARG A CA 1
ATOM 2856 C C . ARG A 1 371 ? 13.664 30.125 20.688 1 97.94 371 ARG A C 1
ATOM 2858 O O . ARG A 1 371 ? 14.516 30.922 20.266 1 97.94 371 ARG A O 1
ATOM 2865 N N . LEU A 1 372 ? 12.484 30.078 20.25 1 97.94 372 LEU A N 1
ATOM 2866 C CA . LEU A 1 372 ? 12.07 31 19.188 1 97.94 372 LEU A CA 1
ATOM 2867 C C . LEU A 1 372 ? 11.883 32.406 19.734 1 97.94 372 LEU A C 1
ATOM 2869 O O . LEU A 1 372 ? 12.141 33.406 19.031 1 97.94 372 LEU A O 1
ATOM 2873 N N . ASP A 1 373 ? 11.391 32.531 20.984 1 96.88 373 ASP A N 1
ATOM 2874 C CA . ASP A 1 373 ? 11.383 33.812 21.641 1 96.88 373 ASP A CA 1
ATOM 2875 C C . ASP A 1 373 ? 12.758 34.5 21.578 1 96.88 373 ASP A C 1
ATOM 2877 O O . ASP A 1 373 ? 12.867 35.656 21.219 1 96.88 373 A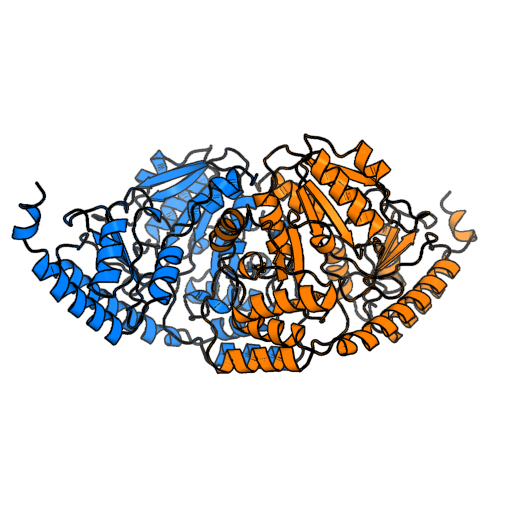SP A O 1
ATOM 2881 N N . GLU A 1 374 ? 13.727 33.688 21.891 1 96.06 374 GLU A N 1
ATOM 2882 C CA . GLU A 1 374 ? 15.102 34.219 21.891 1 96.06 374 GLU A CA 1
ATOM 2883 C C . GLU A 1 374 ? 15.547 34.594 20.484 1 96.06 374 GLU A C 1
ATOM 2885 O O . GLU A 1 374 ? 16.156 35.656 20.297 1 96.06 374 GLU A O 1
ATOM 2890 N N . LEU A 1 375 ? 15.234 33.781 19.562 1 96.06 375 LEU A N 1
ATOM 2891 C CA . LEU A 1 375 ? 15.672 33.969 18.188 1 96.06 375 LEU A CA 1
ATOM 2892 C C . LEU A 1 375 ? 14.977 35.188 17.578 1 96.06 375 LEU A C 1
ATOM 2894 O O . LEU A 1 375 ? 15.617 36 16.891 1 96.06 375 LEU A O 1
ATOM 2898 N N . LEU A 1 376 ? 13.711 35.312 17.781 1 94.62 376 LEU A N 1
ATOM 2899 C CA . LEU A 1 376 ? 12.906 36.312 17.078 1 94.62 376 LEU A CA 1
ATOM 2900 C C . LEU A 1 376 ? 13.039 37.688 17.734 1 94.62 376 LEU A C 1
ATOM 2902 O O . LEU A 1 376 ? 12.742 38.719 17.109 1 94.62 376 LEU A O 1
ATOM 2906 N N . VAL A 1 377 ? 13.367 37.719 18.984 1 86.38 377 VAL A N 1
ATOM 2907 C CA . VAL A 1 377 ? 13.734 39 19.594 1 86.38 377 VAL A CA 1
ATOM 2908 C C . VAL A 1 377 ? 14.961 39.594 18.891 1 86.38 377 VAL A C 1
ATOM 2910 O O . VAL A 1 377 ? 15.047 40.781 18.703 1 86.38 377 VAL A O 1
ATOM 2913 N N . GLU A 1 378 ? 15.82 38.656 18.5 1 75.38 378 GLU A N 1
ATOM 2914 C CA . GLU A 1 378 ? 17.016 39.062 17.797 1 75.38 378 GLU A CA 1
ATOM 2915 C C . GLU A 1 378 ? 16.688 39.594 16.406 1 75.38 378 GLU A C 1
ATOM 2917 O O . GLU A 1 378 ? 17.406 40.438 15.859 1 75.38 378 GLU A O 1
ATOM 2922 N N . PHE A 1 379 ? 15.633 38.969 15.789 1 68.19 379 PHE A N 1
ATOM 2923 C CA . PHE A 1 379 ? 15.188 39.438 14.477 1 68.19 379 PHE A CA 1
ATOM 2924 C C . PHE A 1 379 ? 14.461 40.781 14.602 1 68.19 379 PHE A C 1
ATOM 2926 O O . PHE A 1 379 ? 14.203 41.438 13.602 1 68.19 379 PHE A O 1
ATOM 2933 N N . GLY A 1 380 ? 14.125 41.25 15.68 1 54.59 380 GLY A N 1
ATOM 2934 C CA . GLY A 1 380 ? 13.375 42.469 15.922 1 54.59 380 GLY A CA 1
ATOM 2935 C C . GLY A 1 380 ? 13.68 43.562 14.914 1 54.59 380 GLY A C 1
ATOM 2936 O O . GLY A 1 380 ? 14.602 43.438 14.102 1 54.59 380 GLY A O 1
ATOM 2937 N N . PRO A 1 381 ? 12.766 44.688 14.984 1 46.28 381 PRO A N 1
ATOM 2938 C CA . PRO A 1 381 ? 12.586 45.719 13.938 1 46.28 381 PRO A CA 1
ATOM 2939 C C . PRO A 1 381 ? 13.906 46.125 13.281 1 46.28 381 PRO A C 1
ATOM 2941 O O . PRO A 1 381 ? 13.914 46.594 12.148 1 46.28 381 PRO A O 1
ATOM 2944 N N . GLU A 1 382 ? 14.938 46.094 13.93 1 41.56 382 GLU A N 1
ATOM 2945 C CA . GLU A 1 382 ? 16.156 46.688 13.391 1 41.56 382 GLU A CA 1
ATOM 2946 C C . GLU A 1 382 ? 16.812 45.781 12.367 1 41.56 382 GLU A C 1
ATOM 2948 O O . GLU A 1 382 ? 17.703 46.219 11.633 1 41.56 382 GLU A O 1
ATOM 2953 N N . ALA A 1 383 ? 16.734 44.594 12.391 1 44.03 383 ALA A N 1
ATOM 2954 C CA . ALA A 1 383 ? 17.406 43.688 11.469 1 44.03 383 ALA A CA 1
ATOM 2955 C C . ALA A 1 383 ? 16.734 43.719 10.094 1 44.03 383 ALA A C 1
ATOM 2957 O O . ALA A 1 383 ? 17.234 43.094 9.148 1 44.03 383 ALA A O 1
ATOM 2958 N N . HIS A 1 384 ? 15.555 44.094 9.859 1 38.56 384 HIS A N 1
ATOM 2959 C CA . HIS A 1 384 ? 14.914 44.344 8.57 1 38.56 384 HIS A CA 1
ATOM 2960 C C . HIS A 1 384 ? 15.688 45.375 7.75 1 38.56 384 HIS A C 1
ATOM 2962 O O . HIS A 1 384 ? 15.492 45.469 6.539 1 38.56 384 HIS A O 1
ATOM 2968 N N . LEU A 1 385 ? 16.266 46.5 8.328 1 35.84 385 LEU A N 1
ATOM 2969 C CA . LEU A 1 385 ? 16.891 47.656 7.676 1 35.84 385 LEU A CA 1
ATOM 2970 C C . LEU A 1 385 ? 18.25 47.25 7.094 1 35.84 385 LEU A C 1
ATOM 2972 O O . LEU A 1 385 ? 18.797 47.969 6.25 1 35.84 385 LEU A O 1
ATOM 2976 N N . SER A 1 386 ? 19 46.312 7.672 1 33 386 SER A N 1
ATOM 2977 C CA . SER A 1 386 ? 20.359 46.281 7.125 1 33 386 SER A CA 1
ATOM 2978 C C . SER A 1 386 ? 20.391 45.562 5.789 1 33 386 SER A C 1
ATOM 2980 O O . SER A 1 386 ? 21.422 45.562 5.105 1 33 386 SER A O 1
ATOM 2982 N N . ARG A 1 387 ? 19.578 44.5 5.508 1 32.91 387 ARG A N 1
ATOM 2983 C CA . ARG A 1 387 ? 19.812 43.906 4.188 1 32.91 387 ARG A CA 1
ATOM 2984 C C . ARG A 1 387 ? 19.047 44.688 3.113 1 32.91 387 ARG A C 1
ATOM 2986 O O . ARG A 1 387 ? 18.828 44.156 2.014 1 32.91 387 ARG A O 1
ATOM 2993 N N . SER A 1 388 ? 18.531 45.875 3.332 1 25.55 388 SER A N 1
ATOM 2994 C CA . SER A 1 388 ? 18.391 46.656 2.107 1 25.55 388 SER A CA 1
ATOM 2995 C C . SER A 1 388 ? 19.75 47.031 1.53 1 25.55 388 SER A C 1
ATOM 2997 O O . SER A 1 388 ? 20.672 47.406 2.27 1 25.55 388 SER A O 1
ATOM 2999 N N . MET B 1 1 ? -19.562 7.152 -12.5 1 85.06 1 MET B N 1
ATOM 3000 C CA . MET B 1 1 ? -19.031 5.859 -12.922 1 85.06 1 MET B CA 1
ATOM 3001 C C . MET B 1 1 ? -17.547 5.75 -12.617 1 85.06 1 MET B C 1
ATOM 3003 O O . MET B 1 1 ? -16.828 6.754 -12.609 1 85.06 1 MET B O 1
ATOM 3007 N N . PRO B 1 2 ? -17.094 4.477 -12.32 1 89.5 2 PRO B N 1
ATOM 3008 C CA . PRO B 1 2 ? -15.648 4.32 -12.109 1 89.5 2 PRO B CA 1
ATOM 3009 C C . PRO B 1 2 ? -14.828 4.684 -13.344 1 89.5 2 PRO B C 1
ATOM 3011 O O . PRO B 1 2 ? -15.375 4.77 -14.445 1 89.5 2 PRO B O 1
ATOM 3014 N N . SER B 1 3 ? -13.625 4.977 -13.141 1 92.88 3 SER B N 1
ATOM 3015 C CA . SER B 1 3 ? -12.703 5.25 -14.234 1 92.88 3 SER B CA 1
ATOM 3016 C C . SER B 1 3 ? -12.625 4.07 -15.203 1 92.88 3 SER B C 1
ATOM 3018 O O . SER B 1 3 ? -12.977 2.943 -14.844 1 92.88 3 SER B O 1
ATOM 3020 N N . LYS B 1 4 ? -12.156 4.332 -16.406 1 91.25 4 LYS B N 1
ATOM 3021 C CA . LYS B 1 4 ? -12.016 3.297 -17.438 1 91.25 4 LYS B CA 1
ATOM 3022 C C . LYS B 1 4 ? -11.039 2.209 -16.984 1 91.25 4 LYS B C 1
ATOM 3024 O O . LYS B 1 4 ? -11.32 1.019 -17.141 1 91.25 4 LYS B O 1
ATOM 3029 N N . ARG B 1 5 ? -9.914 2.582 -16.391 1 90.44 5 ARG B N 1
ATOM 3030 C CA . ARG B 1 5 ? -8.93 1.598 -15.953 1 90.44 5 ARG B CA 1
ATOM 3031 C C . ARG B 1 5 ? -9.5 0.7 -14.859 1 90.44 5 ARG B C 1
ATOM 3033 O O . ARG B 1 5 ? -9.234 -0.502 -14.828 1 90.44 5 ARG B O 1
ATOM 3040 N N . ALA B 1 6 ? -10.281 1.297 -13.984 1 90.44 6 ALA B N 1
ATOM 3041 C CA . ALA B 1 6 ? -10.898 0.509 -12.922 1 90.44 6 ALA B CA 1
ATOM 3042 C C . ALA B 1 6 ? -11.906 -0.49 -13.484 1 90.44 6 ALA B C 1
ATOM 3044 O O . ALA B 1 6 ? -11.945 -1.647 -13.062 1 90.44 6 ALA B O 1
ATOM 3045 N N . MET B 1 7 ? -12.656 -0.052 -14.453 1 89.62 7 MET B N 1
ATOM 3046 C CA . MET B 1 7 ? -13.664 -0.909 -15.07 1 89.62 7 MET B CA 1
ATOM 3047 C C . MET B 1 7 ? -13 -2.039 -15.859 1 89.62 7 MET B C 1
ATOM 3049 O O . MET B 1 7 ? -13.578 -3.119 -15.992 1 89.62 7 MET B O 1
ATOM 3053 N N . GLU B 1 8 ? -11.797 -1.784 -16.281 1 89.94 8 GLU B N 1
ATOM 3054 C CA . GLU B 1 8 ? -11.094 -2.76 -17.109 1 89.94 8 GLU B CA 1
ATOM 3055 C C . GLU B 1 8 ? -10.195 -3.656 -16.25 1 89.94 8 GLU B C 1
ATOM 3057 O O . GLU B 1 8 ? -9.547 -4.566 -16.781 1 89.94 8 GLU B O 1
ATOM 3062 N N . THR B 1 9 ? -10.188 -3.373 -14.992 1 88.31 9 THR B N 1
ATOM 3063 C CA . THR B 1 9 ? -9.414 -4.227 -14.094 1 88.31 9 THR B CA 1
ATOM 3064 C C . THR B 1 9 ? -10.188 -5.496 -13.758 1 88.31 9 THR B C 1
ATOM 3066 O O . THR B 1 9 ? -11.242 -5.434 -13.117 1 88.31 9 THR B O 1
ATOM 3069 N N . SER B 1 10 ? -9.688 -6.598 -14.219 1 84.06 10 SER B N 1
ATOM 3070 C CA . SER B 1 10 ? -10.32 -7.887 -13.953 1 84.06 10 SER B CA 1
ATOM 3071 C C . SER B 1 10 ? -10.023 -8.367 -12.539 1 84.06 10 SER B C 1
ATOM 3073 O O . SER B 1 10 ? -8.938 -8.125 -12.008 1 84.06 10 SER B O 1
ATOM 3075 N N . PRO B 1 11 ? -11.039 -9 -11.992 1 82.19 11 PRO B N 1
ATOM 3076 C CA . PRO B 1 11 ? -10.734 -9.641 -10.711 1 82.19 11 PRO B CA 1
ATOM 3077 C C . PRO B 1 11 ? -9.742 -10.797 -10.844 1 82.19 11 PRO B C 1
ATOM 3079 O O . PRO B 1 11 ? -9.547 -11.32 -11.938 1 82.19 11 PRO B O 1
ATOM 3082 N N . PHE B 1 12 ? -9.141 -11.07 -9.844 1 77.12 12 PHE B N 1
ATOM 3083 C CA . PHE B 1 12 ? -8.281 -12.25 -9.773 1 77.12 12 PHE B CA 1
ATOM 3084 C C . PHE B 1 12 ? -9.109 -13.508 -9.523 1 77.12 12 PHE B C 1
ATOM 3086 O O . PHE B 1 12 ? -9.609 -13.719 -8.414 1 77.12 12 PHE B O 1
ATOM 3093 N N . SER B 1 13 ? -9.336 -14.383 -10.508 1 77.69 13 SER B N 1
ATOM 3094 C CA . SER B 1 13 ? -10.211 -15.547 -10.438 1 77.69 13 SER B CA 1
ATOM 3095 C C . SER B 1 13 ? -9.898 -16.391 -9.211 1 77.69 13 SER B C 1
ATOM 3097 O O . SER B 1 13 ? -10.805 -17 -8.617 1 77.69 13 SER B O 1
ATOM 3099 N N . ALA B 1 14 ? -8.602 -16.438 -8.914 1 74.38 14 ALA B N 1
ATOM 3100 C CA . ALA B 1 14 ? -8.219 -17.203 -7.719 1 74.38 14 ALA B CA 1
ATOM 3101 C C . ALA B 1 14 ? -8.992 -16.719 -6.496 1 74.38 14 ALA B C 1
ATOM 3103 O O . ALA B 1 14 ? -9.398 -17.516 -5.652 1 74.38 14 ALA B O 1
ATOM 3104 N N . MET B 1 15 ? -9.312 -15.516 -6.5 1 71 15 MET B N 1
ATOM 3105 C CA . MET B 1 15 ? -10.016 -14.945 -5.355 1 71 15 MET B CA 1
ATOM 3106 C C . MET B 1 15 ? -11.5 -15.289 -5.395 1 71 15 MET B C 1
ATOM 3108 O O . MET B 1 15 ? -12.109 -15.539 -4.355 1 71 15 MET B O 1
ATOM 3112 N N . ASP B 1 16 ? -12.008 -15.344 -6.562 1 74.62 16 ASP B N 1
ATOM 3113 C CA . ASP B 1 16 ? -13.391 -15.766 -6.73 1 74.62 16 ASP B CA 1
ATOM 3114 C C . ASP B 1 16 ? -13.57 -17.234 -6.336 1 74.62 16 ASP B C 1
ATOM 3116 O O . ASP B 1 16 ? -14.539 -17.578 -5.656 1 74.62 16 ASP B O 1
ATOM 3120 N N . VAL B 1 17 ? -12.633 -18.016 -6.711 1 78.56 17 VAL B N 1
ATOM 3121 C CA . VAL B 1 17 ? -12.672 -19.422 -6.371 1 78.56 17 VAL B CA 1
ATOM 3122 C C . VAL B 1 17 ? -12.516 -19.594 -4.863 1 78.56 17 VAL B C 1
ATOM 3124 O O . VAL B 1 17 ? -13.203 -20.422 -4.254 1 78.56 17 VAL B O 1
ATOM 3127 N N . LEU B 1 18 ? -11.617 -18.734 -4.355 1 76.06 18 LEU B N 1
ATOM 3128 C CA . LEU B 1 18 ? -11.391 -18.797 -2.914 1 76.06 18 LEU B CA 1
ATOM 3129 C C . LEU B 1 18 ? -12.672 -18.469 -2.154 1 76.06 18 LEU B C 1
ATOM 3131 O O . LEU B 1 18 ? -13.008 -19.141 -1.174 1 76.06 18 LEU B O 1
ATOM 3135 N N . GLU B 1 19 ? -13.352 -17.516 -2.617 1 72.94 19 GLU B N 1
ATOM 3136 C CA . GLU B 1 19 ? -14.602 -17.125 -1.969 1 72.94 19 GLU B CA 1
ATOM 3137 C C . GLU B 1 19 ? -15.633 -18.25 -2.035 1 72.94 19 GLU B C 1
ATOM 3139 O O . GLU B 1 19 ? -16.266 -18.578 -1.028 1 72.94 19 GLU B O 1
ATOM 3144 N N . ARG B 1 20 ? -15.742 -18.859 -3.117 1 79.12 20 ARG B N 1
ATOM 3145 C CA . ARG B 1 20 ? -16.688 -19.953 -3.301 1 79.12 20 ARG B CA 1
ATOM 3146 C C . ARG B 1 20 ? -16.281 -21.172 -2.49 1 79.12 20 ARG B C 1
ATOM 3148 O O . ARG B 1 20 ? -17.125 -21.844 -1.895 1 79.12 20 ARG B O 1
ATOM 3155 N N . ALA B 1 21 ? -15.031 -21.422 -2.484 1 83.44 21 ALA B N 1
ATOM 3156 C CA . ALA B 1 21 ? -14.492 -22.578 -1.775 1 83.44 21 ALA B CA 1
ATOM 3157 C C . ALA B 1 21 ? -14.648 -22.422 -0.265 1 83.44 21 ALA B C 1
ATOM 3159 O O . ALA B 1 21 ? -14.867 -23.391 0.45 1 83.44 21 ALA B O 1
ATOM 3160 N N . SER B 1 22 ? -14.492 -21.188 0.182 1 78.06 22 SER B N 1
ATOM 3161 C CA . SER B 1 22 ? -14.562 -20.922 1.614 1 78.06 22 SER B CA 1
ATOM 3162 C C . SER B 1 22 ? -15.969 -21.125 2.152 1 78.06 22 SER B C 1
ATOM 3164 O O . SER B 1 22 ? -16.156 -21.312 3.357 1 78.06 22 SER B O 1
ATOM 3166 N N . GLU B 1 23 ? -16.906 -21.109 1.334 1 79.5 23 GLU B N 1
ATOM 3167 C CA . GLU B 1 23 ? -18.297 -21.328 1.725 1 79.5 23 GLU B CA 1
ATOM 3168 C C . GLU B 1 23 ? -18.625 -22.812 1.846 1 79.5 23 GLU B C 1
ATOM 3170 O O . GLU B 1 23 ? -19.688 -23.188 2.336 1 79.5 23 GLU B O 1
ATOM 3175 N N . ARG B 1 24 ? -17.656 -23.625 1.498 1 86.94 24 ARG B N 1
ATOM 3176 C CA . ARG B 1 24 ? -17.859 -25.062 1.498 1 86.94 24 ARG B CA 1
ATOM 3177 C C . ARG B 1 24 ? -17 -25.75 2.561 1 86.94 24 ARG B C 1
ATOM 3179 O O . ARG B 1 24 ? -15.906 -25.266 2.885 1 86.94 24 ARG B O 1
ATOM 3186 N N . GLU B 1 25 ? -17.516 -26.812 3.018 1 88.38 25 GLU B N 1
ATOM 3187 C CA . GLU B 1 25 ? -16.766 -27.578 4 1 88.38 25 GLU B CA 1
ATOM 3188 C C . GLU B 1 25 ? -15.969 -28.703 3.334 1 88.38 25 GLU B C 1
ATOM 3190 O O . GLU B 1 25 ? -16.422 -29.281 2.346 1 88.38 25 GLU B O 1
ATOM 3195 N N . GLY B 1 26 ? -14.812 -28.891 3.822 1 92.94 26 GLY B N 1
ATOM 3196 C CA . GLY B 1 26 ? -14.031 -30.047 3.408 1 92.94 26 GLY B CA 1
ATOM 3197 C C . GLY B 1 26 ? -13.305 -29.828 2.094 1 92.94 26 GLY B C 1
ATOM 3198 O O . GLY B 1 26 ? -12.883 -30.797 1.451 1 92.94 26 GLY B O 1
ATOM 3199 N N . VAL B 1 27 ? -13.211 -28.594 1.668 1 96.44 27 VAL B N 1
ATOM 3200 C CA . VAL B 1 27 ? -12.562 -28.297 0.398 1 96.44 27 VAL B CA 1
ATOM 3201 C C . VAL B 1 27 ? -11.047 -28.359 0.573 1 96.44 27 VAL B C 1
ATOM 3203 O O . VAL B 1 27 ? -10.508 -27.875 1.576 1 96.44 27 VAL B O 1
ATOM 3206 N N . VAL B 1 28 ? -10.375 -29.094 -0.339 1 97.25 28 VAL B N 1
ATOM 3207 C CA . VAL B 1 28 ? -8.922 -28.984 -0.44 1 97.25 28 VAL B CA 1
ATOM 3208 C C . VAL B 1 28 ? -8.555 -27.75 -1.255 1 97.25 28 VAL B C 1
ATOM 3210 O O . VAL B 1 28 ? -8.93 -27.625 -2.424 1 97.25 28 VAL B O 1
ATOM 3213 N N . HIS B 1 29 ? -7.844 -26.828 -0.645 1 95.19 29 HIS B N 1
ATOM 3214 C CA . HIS B 1 29 ? -7.523 -25.547 -1.268 1 95.19 29 HIS B CA 1
ATOM 3215 C C . HIS B 1 29 ? -6.215 -25.625 -2.047 1 95.19 29 HIS B C 1
ATOM 3217 O O . HIS B 1 29 ? -5.141 -25.766 -1.455 1 95.19 29 HIS B O 1
ATOM 3223 N N . MET B 1 30 ? -6.289 -25.547 -3.33 1 96.75 30 MET B N 1
ATOM 3224 C CA . MET B 1 30 ? -5.121 -25.516 -4.203 1 96.75 30 MET B CA 1
ATOM 3225 C C . MET B 1 30 ? -5.199 -24.344 -5.176 1 96.75 30 MET B C 1
ATOM 3227 O O . MET B 1 30 ? -4.547 -24.359 -6.219 1 96.75 30 MET B O 1
ATOM 3231 N N . GLU B 1 31 ? -6.133 -23.359 -4.801 1 93.5 31 GLU B N 1
ATOM 3232 C CA . GLU B 1 31 ? -6.375 -22.25 -5.715 1 93.5 31 GLU B CA 1
ATOM 3233 C C . GLU B 1 31 ? -5.5 -21.047 -5.367 1 93.5 31 GLU B C 1
ATOM 3235 O O . GLU B 1 31 ? -5.34 -20.141 -6.18 1 93.5 31 GLU B O 1
ATOM 3240 N N . VAL B 1 32 ? -4.887 -20.984 -4.188 1 87.62 32 VAL B N 1
ATOM 3241 C CA . VAL B 1 32 ? -4.16 -19.781 -3.76 1 87.62 32 VAL B CA 1
ATOM 3242 C C . VAL B 1 32 ? -2.674 -20.109 -3.629 1 87.62 32 VAL B C 1
ATOM 3244 O O . VAL B 1 32 ? -2.303 -21.188 -3.18 1 87.62 32 VAL B O 1
ATOM 3247 N N . GLY B 1 33 ? -1.899 -19.156 -4.023 1 90.44 33 GLY B N 1
ATOM 3248 C CA . GLY B 1 33 ? -0.455 -19.281 -3.902 1 90.44 33 GLY B CA 1
ATOM 3249 C C . GLY B 1 33 ? 0.076 -18.766 -2.576 1 90.44 33 GLY B C 1
ATOM 3250 O O . GLY B 1 33 ? 0.824 -17.781 -2.541 1 90.44 33 GLY B O 1
ATOM 3251 N N . GLU B 1 34 ? -0.248 -19.422 -1.525 1 92.12 34 GLU B N 1
ATOM 3252 C CA . GLU B 1 34 ? 0.229 -19.109 -0.182 1 92.12 34 GLU B CA 1
ATOM 3253 C C . GLU B 1 34 ? 0.951 -20.297 0.442 1 92.12 34 GLU B C 1
ATOM 3255 O O . GLU B 1 34 ? 0.404 -21.406 0.5 1 92.12 34 GLU B O 1
ATOM 3260 N N . PRO B 1 35 ? 2.18 -20.047 0.894 1 94.5 35 PRO B N 1
ATOM 3261 C CA . PRO B 1 35 ? 2.926 -21.156 1.516 1 94.5 35 PRO B CA 1
ATOM 3262 C C . PRO B 1 35 ? 2.219 -21.719 2.744 1 94.5 35 PRO B C 1
ATOM 3264 O O . PRO B 1 35 ? 1.58 -20.984 3.494 1 94.5 35 PRO B O 1
ATOM 3267 N N . ASP B 1 36 ? 2.348 -22.984 2.938 1 92.5 36 ASP B N 1
ATOM 3268 C CA . ASP B 1 36 ? 1.768 -23.625 4.117 1 92.5 36 ASP B CA 1
ATOM 3269 C C . ASP B 1 36 ? 2.82 -23.828 5.207 1 92.5 36 ASP B C 1
ATOM 3271 O O . ASP B 1 36 ? 2.83 -24.859 5.883 1 92.5 36 ASP B O 1
ATOM 3275 N N . ILE B 1 37 ? 3.799 -23 5.277 1 92 37 ILE B N 1
ATOM 3276 C CA . ILE B 1 37 ? 4.816 -23.031 6.32 1 92 37 ILE B CA 1
ATOM 3277 C C . ILE B 1 37 ? 4.582 -21.891 7.301 1 92 37 ILE B C 1
ATOM 3279 O O . ILE B 1 37 ? 4.043 -20.844 6.93 1 92 37 ILE B O 1
ATOM 3283 N N . GLU B 1 38 ? 4.969 -22.141 8.539 1 93.19 38 GLU B N 1
ATOM 3284 C CA . GLU B 1 38 ? 4.934 -21.078 9.531 1 93.19 38 GLU B CA 1
ATOM 3285 C C . GLU B 1 38 ? 6.172 -20.188 9.438 1 93.19 38 GLU B C 1
ATOM 3287 O O . GLU B 1 38 ? 7.273 -20.672 9.172 1 93.19 38 GLU B O 1
ATOM 3292 N N . PRO B 1 39 ? 6.004 -18.922 9.625 1 96.56 39 PRO B N 1
ATOM 3293 C CA . PRO B 1 39 ? 7.191 -18.062 9.656 1 96.56 39 PRO B CA 1
ATOM 3294 C C . PRO B 1 39 ? 8.219 -18.516 10.688 1 96.56 39 PRO B C 1
ATOM 3296 O O . PRO B 1 39 ? 7.867 -19.172 11.672 1 96.56 39 PRO B O 1
ATOM 3299 N N . PRO B 1 40 ? 9.5 -18.125 10.477 1 96.69 40 PRO B N 1
ATOM 3300 C CA . PRO B 1 40 ? 10.469 -18.375 11.547 1 96.69 40 PRO B CA 1
ATOM 3301 C C . PRO B 1 40 ? 10.023 -17.797 12.891 1 96.69 40 PRO B C 1
ATOM 3303 O O . PRO B 1 40 ? 9.539 -16.672 12.945 1 96.69 40 PRO B O 1
ATOM 3306 N N . LYS B 1 41 ? 10.195 -18.578 13.938 1 96.5 41 LYS B N 1
ATOM 3307 C CA . LYS B 1 41 ? 9.82 -18.125 15.273 1 96.5 41 LYS B CA 1
ATOM 3308 C C . LYS B 1 41 ? 10.5 -16.812 15.625 1 96.5 41 LYS B C 1
ATOM 3310 O O . LYS B 1 41 ? 9.898 -15.945 16.266 1 96.5 41 LYS B O 1
ATOM 3315 N N . ALA B 1 42 ? 11.742 -16.656 15.164 1 97.62 42 ALA B N 1
ATOM 3316 C CA . ALA B 1 42 ? 12.508 -15.453 15.438 1 97.62 42 ALA B CA 1
ATOM 3317 C C . ALA B 1 42 ? 11.82 -14.219 14.852 1 97.62 42 ALA B C 1
ATOM 3319 O O . ALA B 1 42 ? 11.891 -13.133 15.43 1 97.62 42 ALA B O 1
ATOM 3320 N N . ALA B 1 43 ? 11.18 -14.32 13.703 1 98.38 43 ALA B N 1
ATOM 3321 C CA . ALA B 1 43 ? 10.461 -13.211 13.086 1 98.38 43 ALA B CA 1
ATOM 3322 C C . ALA B 1 43 ? 9.289 -12.758 13.953 1 98.38 43 ALA B C 1
ATOM 3324 O O . ALA B 1 43 ? 9.117 -11.57 14.211 1 98.38 43 ALA B O 1
ATOM 3325 N N . THR B 1 44 ? 8.461 -13.75 14.414 1 98.56 44 THR B N 1
ATOM 3326 C CA . THR B 1 44 ? 7.305 -13.461 15.258 1 98.56 44 THR B CA 1
ATOM 3327 C C . THR B 1 44 ? 7.734 -12.812 16.562 1 98.56 44 THR B C 1
ATOM 3329 O O . THR B 1 44 ? 7.16 -11.805 16.984 1 98.56 44 THR B O 1
ATOM 3332 N N . GLU B 1 45 ? 8.766 -13.32 17.156 1 98.56 45 GLU B N 1
ATOM 3333 C CA . GLU B 1 45 ? 9.234 -12.805 18.438 1 98.56 45 GLU B CA 1
ATOM 3334 C C . GLU B 1 45 ? 9.82 -11.406 18.281 1 98.56 45 GLU B C 1
ATOM 3336 O O . GLU B 1 45 ? 9.656 -10.555 19.172 1 98.56 45 GLU B O 1
ATOM 3341 N N . ALA B 1 46 ? 10.539 -11.164 17.203 1 98.88 46 ALA B N 1
ATOM 3342 C CA . ALA B 1 46 ? 11.102 -9.836 16.953 1 98.88 46 ALA B CA 1
ATOM 3343 C C . ALA B 1 46 ? 10 -8.797 16.781 1 98.88 46 ALA B C 1
ATOM 3345 O O . ALA B 1 46 ? 10.117 -7.672 17.266 1 98.88 46 ALA B O 1
ATOM 3346 N N . ALA B 1 47 ? 8.961 -9.141 16.094 1 98.88 47 ALA B N 1
ATOM 3347 C CA . ALA B 1 47 ? 7.84 -8.219 15.906 1 98.88 47 ALA B CA 1
ATOM 3348 C C . ALA B 1 47 ? 7.152 -7.926 17.234 1 98.88 47 ALA B C 1
ATOM 3350 O O . ALA B 1 47 ? 6.812 -6.773 17.516 1 98.88 47 ALA B O 1
ATOM 3351 N N . ILE B 1 48 ? 6.945 -8.992 18.047 1 98.88 48 ILE B N 1
ATOM 3352 C CA . ILE B 1 48 ? 6.293 -8.836 19.344 1 98.88 48 ILE B CA 1
ATOM 3353 C C . ILE B 1 48 ? 7.145 -7.953 20.25 1 98.88 48 ILE B C 1
ATOM 3355 O O . ILE B 1 48 ? 6.629 -7.047 20.906 1 98.88 48 ILE B O 1
ATOM 3359 N N . ALA B 1 49 ? 8.461 -8.195 20.25 1 98.81 49 ALA B N 1
ATOM 3360 C CA . ALA B 1 49 ? 9.367 -7.383 21.062 1 98.81 49 ALA B CA 1
ATOM 3361 C C . ALA B 1 49 ? 9.32 -5.922 20.625 1 98.81 49 ALA B C 1
ATOM 3363 O O . ALA B 1 49 ? 9.367 -5.016 21.453 1 98.81 49 ALA B O 1
ATOM 3364 N N . SER B 1 50 ? 9.266 -5.719 19.344 1 98.75 50 SER B N 1
ATOM 3365 C CA . SER B 1 50 ? 9.203 -4.371 18.797 1 98.75 50 SER B CA 1
ATOM 3366 C C . SER B 1 50 ? 7.914 -3.66 19.203 1 98.75 50 SER B C 1
ATOM 3368 O O . SER B 1 50 ? 7.941 -2.49 19.594 1 98.75 50 SER B O 1
ATOM 3370 N N . LEU B 1 51 ? 6.789 -4.352 19.125 1 98.5 51 LEU B N 1
ATOM 3371 C CA . LEU B 1 51 ? 5.508 -3.816 19.578 1 98.5 51 LEU B CA 1
ATOM 3372 C C . LEU B 1 51 ? 5.574 -3.424 21.047 1 98.5 51 LEU B C 1
ATOM 3374 O O . LEU B 1 51 ? 5.129 -2.338 21.422 1 98.5 51 LEU B O 1
ATOM 3378 N N . ARG B 1 52 ? 6.16 -4.246 21.828 1 97.94 52 ARG B N 1
ATOM 3379 C CA . ARG B 1 52 ? 6.25 -4.008 23.266 1 97.94 52 ARG B CA 1
ATOM 3380 C C . ARG B 1 52 ? 7.176 -2.838 23.578 1 97.94 52 ARG B C 1
ATOM 3382 O O . ARG B 1 52 ? 6.965 -2.109 24.547 1 97.94 52 ARG B O 1
ATOM 3389 N N . ALA B 1 53 ? 8.141 -2.648 22.703 1 97.81 53 ALA B N 1
ATOM 3390 C CA . ALA B 1 53 ? 9.102 -1.565 22.891 1 97.81 53 ALA B CA 1
ATOM 3391 C C . ALA B 1 53 ? 8.523 -0.232 22.422 1 97.81 53 ALA B C 1
ATOM 3393 O O . ALA B 1 53 ? 9.164 0.813 22.578 1 97.81 53 ALA B O 1
ATOM 3394 N N . GLY B 1 54 ? 7.348 -0.211 21.812 1 96.88 54 GLY B N 1
ATOM 3395 C CA . GLY B 1 54 ? 6.691 1.02 21.391 1 96.88 54 GLY B CA 1
ATOM 3396 C C . GLY B 1 54 ? 7.098 1.477 20 1 96.88 54 GLY B C 1
ATOM 3397 O O . GLY B 1 54 ? 6.98 2.658 19.672 1 96.88 54 GLY B O 1
ATOM 3398 N N . ASN B 1 55 ? 7.684 0.573 19.156 1 97.06 55 ASN B N 1
ATOM 3399 C CA . ASN B 1 55 ? 8.039 0.897 17.781 1 97.06 55 ASN B CA 1
ATOM 3400 C C . ASN B 1 55 ? 6.82 0.854 16.875 1 97.06 55 ASN B C 1
ATOM 3402 O O . ASN B 1 55 ? 6.727 -0.01 15.992 1 97.06 55 ASN B O 1
ATOM 3406 N N . VAL B 1 56 ? 5.906 1.848 17.016 1 96.94 56 VAL B N 1
ATOM 3407 C CA . VAL B 1 56 ? 4.59 1.797 16.391 1 96.94 56 VAL B CA 1
ATOM 3408 C C . VAL B 1 56 ? 4.363 3.062 15.562 1 96.94 56 VAL B C 1
ATOM 3410 O O . VAL B 1 56 ? 3.297 3.242 14.977 1 96.94 56 VAL B O 1
ATOM 3413 N N . GLY B 1 57 ? 5.348 3.975 15.484 1 95.44 57 GLY B N 1
ATOM 3414 C CA . GLY B 1 57 ? 5.25 5.195 14.695 1 95.44 57 GLY B CA 1
ATOM 3415 C C . GLY B 1 57 ? 5.75 5.027 13.273 1 95.44 57 GLY B C 1
ATOM 3416 O O . GLY B 1 57 ? 6.168 3.938 12.875 1 95.44 57 GLY B O 1
ATOM 3417 N N . TYR B 1 58 ? 5.668 6.078 12.484 1 93.5 58 TYR B N 1
ATOM 3418 C CA . TYR B 1 58 ? 6.188 6.074 11.125 1 93.5 58 TYR B CA 1
ATOM 3419 C C . TYR B 1 58 ? 7.668 5.707 11.109 1 93.5 58 TYR B C 1
ATOM 3421 O O . TYR B 1 58 ? 8.391 5.965 12.078 1 93.5 58 TYR B O 1
ATOM 3429 N N . THR B 1 59 ? 8.109 5.117 10.094 1 93.62 59 THR B N 1
ATOM 3430 C CA . THR B 1 59 ? 9.523 4.941 9.773 1 93.62 59 THR B CA 1
ATOM 3431 C C . THR B 1 59 ? 9.906 5.754 8.547 1 93.62 59 THR B C 1
ATOM 3433 O O . THR B 1 59 ? 9.086 6.488 7.992 1 93.62 59 THR B O 1
ATOM 3436 N N . SER B 1 60 ? 11.148 5.691 8.211 1 91.69 60 SER B N 1
ATOM 3437 C CA . SER B 1 60 ? 11.547 6.246 6.918 1 91.69 60 SER B CA 1
ATOM 3438 C C . SER B 1 60 ? 10.734 5.637 5.781 1 91.69 60 SER B C 1
ATOM 3440 O O . SER B 1 60 ? 10.406 4.445 5.812 1 91.69 60 SER B O 1
ATOM 3442 N N . SER B 1 61 ? 10.453 6.449 4.809 1 93.12 61 SER B N 1
ATOM 3443 C CA . SER B 1 61 ? 9.734 5.949 3.641 1 93.12 61 SER B CA 1
ATOM 3444 C C . SER B 1 61 ? 10.523 4.859 2.928 1 93.12 61 SER B C 1
ATOM 3446 O O . SER B 1 61 ? 9.953 4.016 2.24 1 93.12 61 SER B O 1
ATOM 3448 N N . ARG B 1 62 ? 11.836 4.859 3.107 1 95.19 62 ARG B N 1
ATOM 3449 C CA . ARG B 1 62 ? 12.688 3.855 2.48 1 95.19 62 ARG B CA 1
ATOM 3450 C C . ARG B 1 62 ? 12.656 2.545 3.258 1 95.19 62 ARG B C 1
ATOM 3452 O O . ARG B 1 62 ? 13.047 1.498 2.736 1 95.19 62 ARG B O 1
ATOM 3459 N N . GLY B 1 63 ? 12.211 2.578 4.465 1 96.88 63 GLY B N 1
ATOM 3460 C CA . GLY B 1 63 ? 12.328 1.472 5.398 1 96.88 63 GLY B CA 1
ATOM 3461 C C . GLY B 1 63 ? 13.398 1.687 6.445 1 96.88 63 GLY B C 1
ATOM 3462 O O . GLY B 1 63 ? 14.25 2.57 6.301 1 96.88 63 GLY B O 1
ATOM 3463 N N . LYS B 1 64 ? 13.344 0.958 7.488 1 97.62 64 LYS B N 1
ATOM 3464 C CA . LYS B 1 64 ? 14.328 1.036 8.562 1 97.62 64 LYS B CA 1
ATOM 3465 C C . LYS B 1 64 ? 15.727 0.702 8.047 1 97.62 64 LYS B C 1
ATOM 3467 O O . LYS B 1 64 ? 15.891 -0.197 7.223 1 97.62 64 LYS B O 1
ATOM 3472 N N . ALA B 1 65 ? 16.719 1.438 8.523 1 97.06 65 ALA B N 1
ATOM 3473 C CA . ALA B 1 65 ? 18.094 1.293 8.055 1 97.06 65 ALA B CA 1
ATOM 3474 C C . ALA B 1 65 ? 18.609 -0.127 8.281 1 97.06 65 ALA B C 1
ATOM 3476 O O . ALA B 1 65 ? 19.25 -0.705 7.406 1 97.06 65 ALA B O 1
ATOM 3477 N N . ASP B 1 66 ? 18.328 -0.692 9.438 1 98.38 66 ASP B N 1
ATOM 3478 C CA . ASP B 1 66 ? 18.828 -2.023 9.766 1 98.38 66 ASP B CA 1
ATOM 3479 C C . ASP B 1 66 ? 18.188 -3.086 8.875 1 98.38 66 ASP B C 1
ATOM 3481 O O . ASP B 1 66 ? 18.828 -4.074 8.516 1 98.38 66 ASP B O 1
ATOM 3485 N N . LEU B 1 67 ? 16.906 -2.928 8.492 1 98.81 67 LEU B N 1
ATOM 3486 C CA . LEU B 1 67 ? 16.281 -3.852 7.559 1 98.81 67 LEU B CA 1
ATOM 3487 C C . LEU B 1 67 ? 16.922 -3.738 6.176 1 98.81 67 LEU B C 1
ATOM 3489 O O . LEU B 1 67 ? 17.203 -4.754 5.539 1 98.81 67 LEU B O 1
ATOM 3493 N N . ARG B 1 68 ? 17.094 -2.521 5.664 1 98.81 68 ARG B N 1
ATOM 3494 C CA . ARG B 1 68 ? 17.703 -2.328 4.352 1 98.81 68 ARG B CA 1
ATOM 3495 C C . ARG B 1 68 ? 19.109 -2.928 4.301 1 98.81 68 ARG B C 1
ATOM 3497 O O . ARG B 1 68 ? 19.5 -3.512 3.291 1 98.81 68 ARG B O 1
ATOM 3504 N N . GLU B 1 69 ? 19.844 -2.82 5.414 1 98.81 69 GLU B N 1
ATOM 3505 C CA . GLU B 1 69 ? 21.156 -3.451 5.512 1 98.81 69 GLU B CA 1
ATOM 3506 C C . GLU B 1 69 ? 21.047 -4.973 5.473 1 98.81 69 GLU B C 1
ATOM 3508 O O . GLU B 1 69 ? 21.859 -5.645 4.832 1 98.81 69 GLU B O 1
ATOM 3513 N N . ALA B 1 70 ? 20.094 -5.52 6.195 1 98.81 70 ALA B N 1
ATOM 3514 C CA . ALA B 1 70 ? 19.875 -6.965 6.199 1 98.81 70 ALA B CA 1
ATOM 3515 C C . ALA B 1 70 ? 19.531 -7.469 4.801 1 98.81 70 ALA B C 1
ATOM 3517 O O . ALA B 1 70 ? 19.984 -8.547 4.391 1 98.81 70 ALA B O 1
ATOM 3518 N N . ILE B 1 71 ? 18.75 -6.691 4.055 1 98.88 71 ILE B N 1
ATOM 3519 C CA . ILE B 1 71 ? 18.391 -7.051 2.688 1 98.88 71 ILE B CA 1
ATOM 3520 C C . ILE B 1 71 ? 19.625 -7.016 1.8 1 98.88 71 ILE B C 1
ATOM 3522 O O . ILE B 1 71 ? 19.844 -7.918 0.986 1 98.88 71 ILE B O 1
ATOM 3526 N N . ALA B 1 72 ? 20.406 -5.949 1.983 1 98.88 72 ALA B N 1
ATOM 3527 C CA . ALA B 1 72 ? 21.656 -5.859 1.235 1 98.88 72 ALA B CA 1
ATOM 3528 C C . ALA B 1 72 ? 22.531 -7.074 1.496 1 98.88 72 ALA B C 1
ATOM 3530 O O . ALA B 1 72 ? 23.078 -7.664 0.561 1 98.88 72 ALA B O 1
ATOM 3531 N N . ARG B 1 73 ? 22.672 -7.496 2.748 1 98.38 73 ARG B N 1
ATOM 3532 C CA . ARG B 1 73 ? 23.484 -8.656 3.123 1 98.38 73 ARG B CA 1
ATOM 3533 C C . ARG B 1 73 ? 22.906 -9.938 2.525 1 98.38 73 ARG B C 1
ATOM 3535 O O . ARG B 1 73 ? 23.656 -10.836 2.148 1 98.38 73 ARG B O 1
ATOM 3542 N N . TYR B 1 74 ? 21.641 -10.016 2.48 1 97.56 74 TYR B N 1
ATOM 3543 C CA . TYR B 1 74 ? 21 -11.164 1.858 1 97.56 74 TYR B CA 1
ATOM 3544 C C . TYR B 1 74 ? 21.438 -11.32 0.408 1 97.56 74 TYR B C 1
ATOM 3546 O O . TYR B 1 74 ? 21.797 -12.422 -0.02 1 97.56 74 TYR B O 1
ATOM 3554 N N . TYR B 1 75 ? 21.406 -10.211 -0.406 1 98.44 75 TYR B N 1
ATOM 3555 C CA . TYR B 1 75 ? 21.797 -10.273 -1.809 1 98.44 75 TYR B CA 1
ATOM 3556 C C . TYR B 1 75 ? 23.281 -10.617 -1.943 1 98.44 75 TYR B C 1
ATOM 3558 O O . TYR B 1 75 ? 23.672 -11.344 -2.857 1 98.44 75 TYR B O 1
ATOM 3566 N N . GLU B 1 76 ? 24.078 -10.094 -1.03 1 98.31 76 GLU B N 1
ATOM 3567 C CA . GLU B 1 76 ? 25.5 -10.414 -1.027 1 98.31 76 GLU B CA 1
ATOM 3568 C C . GLU B 1 76 ? 25.734 -11.898 -0.738 1 98.31 76 GLU B C 1
ATOM 3570 O O . GLU B 1 76 ? 26.469 -12.57 -1.465 1 98.31 76 GLU B O 1
ATOM 3575 N N . ARG B 1 77 ? 25.125 -12.414 0.283 1 96.5 77 ARG B N 1
ATOM 3576 C CA . ARG B 1 77 ? 25.297 -13.789 0.726 1 96.5 77 ARG B CA 1
ATOM 3577 C C . ARG B 1 77 ? 24.766 -14.773 -0.305 1 96.5 77 ARG B C 1
ATOM 3579 O O . ARG B 1 77 ? 25.359 -15.828 -0.543 1 96.5 77 ARG B O 1
ATOM 3586 N N . THR B 1 78 ? 23.688 -14.477 -0.918 1 95.94 78 THR B N 1
ATOM 3587 C CA . THR B 1 78 ? 22.969 -15.43 -1.751 1 95.94 78 THR B CA 1
ATOM 3588 C C . THR B 1 78 ? 23.469 -15.383 -3.189 1 95.94 78 THR B C 1
ATOM 3590 O O . THR B 1 78 ? 23.578 -16.422 -3.848 1 95.94 78 THR B O 1
ATOM 3593 N N . TYR B 1 79 ? 23.828 -14.117 -3.691 1 97.62 79 TYR B N 1
ATOM 3594 C CA . TYR B 1 79 ? 24.109 -13.984 -5.117 1 97.62 79 TYR B CA 1
ATOM 3595 C C . TYR B 1 79 ? 25.484 -13.375 -5.348 1 97.62 79 TYR B C 1
ATOM 3597 O O . TYR B 1 79 ? 25.922 -13.234 -6.492 1 97.62 79 TYR B O 1
ATOM 3605 N N . GLY B 1 80 ? 26.125 -12.945 -4.285 1 97.88 80 GLY B N 1
ATOM 3606 C CA . GLY B 1 80 ? 27.422 -12.305 -4.414 1 97.88 80 GLY B CA 1
ATOM 3607 C C . GLY B 1 80 ? 27.344 -10.914 -5.008 1 97.88 80 GLY B C 1
ATOM 3608 O O . GLY B 1 80 ? 28.281 -10.453 -5.664 1 97.88 80 GLY B O 1
ATOM 3609 N N . VAL B 1 81 ? 26.203 -10.281 -4.84 1 98.12 81 VAL B N 1
ATOM 3610 C CA . VAL B 1 81 ? 25.984 -8.953 -5.418 1 98.12 81 VAL B CA 1
ATOM 3611 C C . VAL B 1 81 ? 26.031 -7.898 -4.316 1 98.12 81 VAL B C 1
ATOM 3613 O O . VAL B 1 81 ? 25.5 -8.109 -3.225 1 98.12 81 VAL B O 1
ATOM 3616 N N . ASP B 1 82 ? 26.688 -6.812 -4.562 1 98.06 82 ASP B N 1
ATOM 3617 C CA . ASP B 1 82 ? 26.734 -5.68 -3.643 1 98.06 82 ASP B CA 1
ATOM 3618 C C . ASP B 1 82 ? 25.641 -4.668 -3.967 1 98.06 82 ASP B C 1
ATOM 3620 O O . ASP B 1 82 ? 25.781 -3.857 -4.883 1 98.06 82 ASP B O 1
ATOM 3624 N N . VAL B 1 83 ? 24.594 -4.684 -3.264 1 98.5 83 VAL B N 1
ATOM 3625 C CA . VAL B 1 83 ? 23.5 -3.73 -3.412 1 98.5 83 VAL B CA 1
ATOM 3626 C C . VAL B 1 83 ? 23.562 -2.693 -2.295 1 98.5 83 VAL B C 1
ATOM 3628 O O . VAL B 1 83 ? 23.281 -3 -1.136 1 98.5 83 VAL B O 1
ATOM 3631 N N . PRO B 1 84 ? 23.953 -1.45 -2.576 1 98.56 84 PRO B N 1
ATOM 3632 C CA . PRO B 1 84 ? 23.875 -0.417 -1.539 1 98.56 84 PRO B CA 1
ATOM 3633 C C . PRO B 1 84 ? 22.484 -0.303 -0.917 1 98.56 84 PRO B C 1
ATOM 3635 O O . PRO B 1 84 ? 21.484 -0.307 -1.635 1 98.56 84 PRO B O 1
ATOM 3638 N N . PRO B 1 85 ? 22.391 -0.209 0.413 1 98.5 85 PRO B N 1
ATOM 3639 C CA . PRO B 1 85 ? 21.094 -0.107 1.085 1 98.5 85 PRO B CA 1
ATOM 3640 C C . PRO B 1 85 ? 20.25 1.056 0.567 1 98.5 85 PRO B C 1
ATOM 3642 O O . PRO B 1 85 ? 19.016 0.997 0.609 1 98.5 85 PRO B O 1
ATOM 3645 N N . ASP B 1 86 ? 20.875 2.076 0.048 1 96.81 86 ASP B N 1
ATOM 3646 C CA . ASP B 1 86 ? 20.172 3.254 -0.437 1 96.81 86 ASP B CA 1
ATOM 3647 C C . ASP B 1 86 ? 19.312 2.916 -1.656 1 96.81 86 ASP B C 1
ATOM 3649 O O . ASP B 1 86 ? 18.391 3.662 -2.006 1 96.81 86 ASP B O 1
ATOM 3653 N N . ARG B 1 87 ? 19.594 1.795 -2.346 1 98.56 87 ARG B N 1
ATOM 3654 C CA . ARG B 1 87 ? 18.828 1.369 -3.514 1 98.56 87 ARG B CA 1
ATOM 3655 C C . ARG B 1 87 ? 17.641 0.514 -3.107 1 98.56 87 ARG B C 1
ATOM 3657 O O . ARG B 1 87 ? 16.797 0.157 -3.947 1 98.56 87 ARG B O 1
ATOM 3664 N N . ILE B 1 88 ? 17.594 0.189 -1.808 1 98.88 88 ILE B N 1
ATOM 3665 C CA . ILE B 1 88 ? 16.547 -0.697 -1.309 1 98.88 88 ILE B CA 1
ATOM 3666 C C . ILE B 1 88 ? 15.43 0.131 -0.683 1 98.88 88 ILE B C 1
ATOM 3668 O O . ILE B 1 88 ? 15.664 0.893 0.259 1 98.88 88 ILE B O 1
ATOM 3672 N N . ILE B 1 89 ? 14.234 0.011 -1.223 1 98.75 89 ILE B N 1
ATOM 3673 C CA . ILE B 1 89 ? 13.055 0.683 -0.689 1 98.75 89 ILE B CA 1
ATOM 3674 C C . ILE B 1 89 ? 12.023 -0.354 -0.261 1 98.75 89 ILE B C 1
ATOM 3676 O O . ILE B 1 89 ? 11.562 -1.158 -1.077 1 98.75 89 ILE B O 1
ATOM 3680 N N . VAL B 1 90 ? 11.664 -0.317 1.026 1 98.81 90 VAL B N 1
ATOM 3681 C CA . VAL B 1 90 ? 10.734 -1.271 1.623 1 98.81 90 VAL B CA 1
ATOM 3682 C C . VAL B 1 90 ? 9.305 -0.773 1.449 1 98.81 90 VAL B C 1
ATOM 3684 O O . VAL B 1 90 ? 9.047 0.432 1.512 1 98.81 90 VAL B O 1
ATOM 3687 N N . ALA B 1 91 ? 8.383 -1.669 1.178 1 98.62 91 ALA B N 1
ATOM 3688 C CA . ALA B 1 91 ? 6.984 -1.344 0.933 1 98.62 91 ALA B CA 1
ATOM 3689 C C . ALA B 1 91 ? 6.059 -2.293 1.693 1 98.62 91 ALA B C 1
ATOM 3691 O O . ALA B 1 91 ? 6.488 -3.359 2.141 1 98.62 91 ALA B O 1
ATOM 3692 N N . PRO B 1 92 ? 4.809 -1.932 1.887 1 98.44 92 PRO B N 1
ATOM 3693 C CA . PRO B 1 92 ? 3.842 -2.84 2.508 1 98.44 92 PRO B CA 1
ATOM 3694 C C . PRO B 1 92 ? 3.418 -3.975 1.578 1 98.44 92 PRO B C 1
ATOM 3696 O O . PRO B 1 92 ? 2.223 -4.168 1.34 1 98.44 92 PRO B O 1
ATOM 3699 N N . GLY B 1 93 ? 4.348 -4.703 1.13 1 98.12 93 GLY B N 1
ATOM 3700 C CA . GLY B 1 93 ? 4.18 -5.805 0.196 1 98.12 93 GLY B CA 1
ATOM 3701 C C . GLY B 1 93 ? 4.891 -5.578 -1.125 1 98.12 93 GLY B C 1
ATOM 3702 O O . GLY B 1 93 ? 5.199 -4.441 -1.485 1 98.12 93 GLY B O 1
ATOM 3703 N N . SER B 1 94 ? 5.102 -6.656 -1.854 1 98.31 94 SER B N 1
ATOM 3704 C CA . SER B 1 94 ? 5.754 -6.539 -3.154 1 98.31 94 SER B CA 1
ATOM 3705 C C . SER B 1 94 ? 4.801 -5.977 -4.203 1 98.31 94 SER B C 1
ATOM 3707 O O . SER B 1 94 ? 5.234 -5.34 -5.168 1 98.31 94 SER B O 1
ATOM 3709 N N . SER B 1 95 ? 3.494 -6.141 -4.023 1 98.12 95 SER B N 1
ATOM 3710 C CA . SER B 1 95 ? 2.52 -5.652 -4.996 1 98.12 95 SER B CA 1
ATOM 3711 C C . SER B 1 95 ? 2.49 -4.129 -5.035 1 98.12 95 SER B C 1
ATOM 3713 O O . SER B 1 95 ? 2.562 -3.529 -6.109 1 98.12 95 SER B O 1
ATOM 3715 N N . PRO B 1 96 ? 2.439 -3.475 -3.836 1 98.69 96 PRO B N 1
ATOM 3716 C CA . PRO B 1 96 ? 2.559 -2.016 -3.885 1 98.69 96 PRO B CA 1
ATOM 3717 C C . PRO B 1 96 ? 3.883 -1.55 -4.484 1 98.69 96 PRO B C 1
ATOM 3719 O O . PRO B 1 96 ? 3.924 -0.547 -5.199 1 98.69 96 PRO B O 1
ATOM 3722 N N . ALA B 1 97 ? 4.969 -2.242 -4.188 1 98.81 97 ALA B N 1
ATOM 3723 C CA . ALA B 1 97 ? 6.254 -1.914 -4.801 1 98.81 97 ALA B CA 1
ATOM 3724 C C . ALA B 1 97 ? 6.18 -2.029 -6.32 1 98.81 97 ALA B C 1
ATOM 3726 O O . ALA B 1 97 ? 6.742 -1.201 -7.043 1 98.81 97 ALA B O 1
ATOM 3727 N N 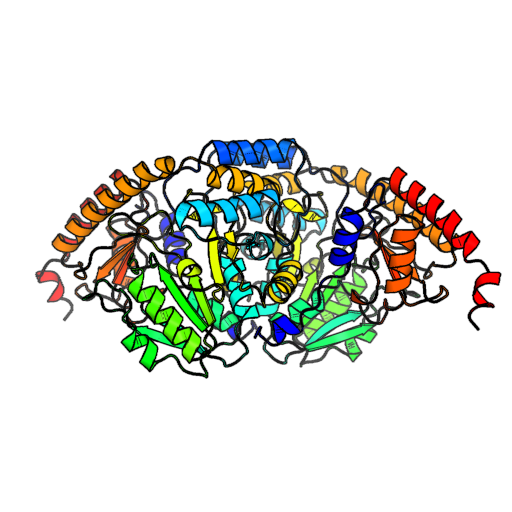. LEU B 1 98 ? 5.488 -3.059 -6.793 1 98.88 98 LEU B N 1
ATOM 3728 C CA . LEU B 1 98 ? 5.316 -3.25 -8.234 1 98.88 98 LEU B CA 1
ATOM 3729 C C . LEU B 1 98 ? 4.492 -2.119 -8.836 1 98.88 98 LEU B C 1
ATOM 3731 O O . LEU B 1 98 ? 4.789 -1.65 -9.938 1 98.88 98 LEU B O 1
ATOM 3735 N N . LEU B 1 99 ? 3.457 -1.713 -8.164 1 98.69 99 LEU B N 1
ATOM 3736 C CA . LEU B 1 99 ? 2.652 -0.598 -8.648 1 98.69 99 LEU B CA 1
ATOM 3737 C C . LEU B 1 99 ? 3.502 0.657 -8.812 1 98.69 99 LEU B C 1
ATOM 3739 O O . LEU B 1 99 ? 3.463 1.308 -9.859 1 98.69 99 LEU B O 1
ATOM 3743 N N . VAL B 1 100 ? 4.273 0.998 -7.75 1 98.62 100 VAL B N 1
ATOM 3744 C CA . VAL B 1 100 ? 5.125 2.184 -7.805 1 98.62 100 VAL B CA 1
ATOM 3745 C C . VAL B 1 100 ? 6.168 2.023 -8.906 1 98.62 100 VAL B C 1
ATOM 3747 O O . VAL B 1 100 ? 6.508 2.99 -9.594 1 98.62 100 VAL B O 1
ATOM 3750 N N . THR B 1 101 ? 6.676 0.787 -9.109 1 98.81 101 THR B N 1
ATOM 3751 C CA . THR B 1 101 ? 7.617 0.524 -10.195 1 98.81 101 THR B CA 1
ATOM 3752 C C . THR B 1 101 ? 6.98 0.834 -11.547 1 98.81 101 THR B C 1
ATOM 3754 O O . THR B 1 101 ? 7.598 1.485 -12.391 1 98.81 101 THR B O 1
ATOM 3757 N N . MET B 1 102 ? 5.758 0.401 -11.75 1 98.44 102 MET B N 1
ATOM 3758 C CA . MET B 1 102 ? 5.047 0.655 -13 1 98.44 102 MET B CA 1
ATOM 3759 C C . MET B 1 102 ? 4.832 2.15 -13.211 1 98.44 102 MET B C 1
ATOM 3761 O O . MET B 1 102 ? 5.07 2.67 -14.297 1 98.44 102 MET B O 1
ATOM 3765 N N . LEU B 1 103 ? 4.434 2.854 -12.133 1 98 103 LEU B N 1
ATOM 3766 C CA . LEU B 1 103 ? 4.16 4.285 -12.195 1 98 103 LEU B CA 1
ATOM 3767 C C . LEU B 1 103 ? 5.441 5.074 -12.43 1 98 103 LEU B C 1
ATOM 3769 O O . LEU B 1 103 ? 5.414 6.145 -13.047 1 98 103 LEU B O 1
ATOM 3773 N N . THR B 1 104 ? 6.57 4.551 -11.992 1 97.88 104 THR B N 1
ATOM 3774 C CA . THR B 1 104 ? 7.867 5.199 -12.141 1 97.88 104 THR B CA 1
ATOM 3775 C C . THR B 1 104 ? 8.445 4.949 -13.523 1 97.88 104 THR B C 1
ATOM 3777 O O . THR B 1 104 ? 9.211 5.766 -14.039 1 97.88 104 THR B O 1
ATOM 3780 N N . THR B 1 105 ? 8.023 3.859 -14.195 1 97.38 105 THR B N 1
ATOM 3781 C CA . THR B 1 105 ? 8.75 3.377 -15.359 1 97.38 105 THR B CA 1
ATOM 3782 C C . THR B 1 105 ? 7.949 3.633 -16.641 1 97.38 105 THR B C 1
ATOM 3784 O O . THR B 1 105 ? 8.531 3.854 -17.703 1 97.38 105 THR B O 1
ATOM 3787 N N . VAL B 1 106 ? 6.621 3.672 -16.562 1 97.5 106 VAL B N 1
ATOM 3788 C CA . VAL B 1 106 ? 5.789 3.592 -17.75 1 97.5 106 VAL B CA 1
ATOM 3789 C C . VAL B 1 106 ? 5.008 4.891 -17.922 1 97.5 106 VAL B C 1
ATOM 3791 O O . VAL B 1 106 ? 4.281 5.309 -17.031 1 97.5 106 VAL B O 1
ATOM 3794 N N . ASP B 1 107 ? 5.156 5.551 -19.031 1 96.5 107 ASP B N 1
ATOM 3795 C CA . ASP B 1 107 ? 4.293 6.664 -19.406 1 96.5 107 ASP B CA 1
ATOM 3796 C C . ASP B 1 107 ? 3.062 6.164 -20.172 1 96.5 107 ASP B C 1
ATOM 3798 O O . ASP B 1 107 ? 3.08 5.074 -20.75 1 96.5 107 ASP B O 1
ATOM 3802 N N . PRO B 1 108 ? 1.995 6.93 -20.141 1 95.12 108 PRO B N 1
ATOM 3803 C CA . PRO B 1 108 ? 0.794 6.523 -20.875 1 95.12 108 PRO B CA 1
ATOM 3804 C C . PRO B 1 108 ? 1.084 6.172 -22.328 1 95.12 108 PRO B C 1
ATOM 3806 O O . PRO B 1 108 ? 1.793 6.91 -23.016 1 95.12 108 PRO B O 1
ATOM 3809 N N . GLY B 1 109 ? 0.597 4.992 -22.734 1 95.81 109 GLY B N 1
ATOM 3810 C CA . GLY B 1 109 ? 0.731 4.562 -24.109 1 95.81 109 GLY B CA 1
ATOM 3811 C C . GLY B 1 109 ? 1.969 3.721 -24.359 1 95.81 109 GLY B C 1
ATOM 3812 O O . GLY B 1 109 ? 2.074 3.051 -25.391 1 95.81 109 GLY B O 1
ATOM 3813 N N . GLU B 1 110 ? 2.91 3.668 -23.453 1 97.44 110 GLU B N 1
ATOM 3814 C CA . GLU B 1 110 ? 4.133 2.893 -23.625 1 97.44 110 GLU B CA 1
ATOM 3815 C C . GLU B 1 110 ? 3.877 1.402 -23.422 1 97.44 110 GLU B C 1
ATOM 3817 O O . GLU B 1 110 ? 2.924 1.019 -22.75 1 97.44 110 GLU B O 1
ATOM 3822 N N . GLU B 1 111 ? 4.746 0.654 -24 1 98.06 111 GLU B N 1
ATOM 3823 C CA . GLU B 1 111 ? 4.547 -0.791 -24.047 1 98.06 111 GLU B CA 1
ATOM 3824 C C . GLU B 1 111 ? 5.344 -1.505 -22.969 1 98.06 111 GLU B C 1
ATOM 3826 O O . GLU B 1 111 ? 6.504 -1.168 -22.719 1 98.06 111 GLU B O 1
ATOM 3831 N N . VAL B 1 112 ? 4.688 -2.43 -22.328 1 98.75 112 VAL B N 1
ATOM 3832 C CA . VAL B 1 112 ? 5.328 -3.357 -21.391 1 98.75 112 VAL B CA 1
ATOM 3833 C C . VAL B 1 112 ? 5.191 -4.785 -21.922 1 98.75 112 VAL B C 1
ATOM 3835 O O . VAL B 1 112 ? 4.086 -5.242 -22.219 1 98.75 112 VAL B O 1
ATOM 3838 N N . VAL B 1 113 ? 6.316 -5.473 -22.047 1 98.88 113 VAL B N 1
ATOM 3839 C CA . VAL B 1 113 ? 6.332 -6.84 -22.547 1 98.88 113 VAL B CA 1
ATOM 3840 C C . VAL B 1 113 ? 6.281 -7.824 -21.391 1 98.88 113 VAL B C 1
ATOM 3842 O O . VAL B 1 113 ? 7.148 -7.809 -20.516 1 98.88 113 VAL B O 1
ATOM 3845 N N . LEU B 1 114 ? 5.25 -8.625 -21.344 1 98.69 114 LEU B N 1
ATOM 3846 C CA . LEU B 1 114 ? 5.07 -9.703 -20.375 1 98.69 114 LEU B CA 1
ATOM 3847 C C . LEU B 1 114 ? 5.277 -11.062 -21.047 1 98.69 114 LEU B C 1
ATOM 3849 O O . LEU B 1 114 ? 5.316 -11.164 -22.266 1 98.69 114 LEU B O 1
ATOM 3853 N N . THR B 1 115 ? 5.441 -12.039 -20.234 1 98.62 115 THR B N 1
ATOM 3854 C CA . THR B 1 115 ? 5.367 -13.406 -20.75 1 98.62 115 THR B CA 1
ATOM 3855 C C . THR B 1 115 ? 3.92 -13.875 -20.812 1 98.62 115 THR B C 1
ATOM 3857 O O . THR B 1 115 ? 3.027 -13.25 -20.234 1 98.62 115 THR B O 1
ATOM 3860 N N . ASP B 1 116 ? 3.73 -14.875 -21.547 1 98.44 116 ASP B N 1
ATOM 3861 C CA . ASP B 1 116 ? 2.467 -15.602 -21.625 1 98.44 116 ASP B CA 1
ATOM 3862 C C . ASP B 1 116 ? 2.691 -17.109 -21.5 1 98.44 116 ASP B C 1
ATOM 3864 O O . ASP B 1 116 ? 3.16 -17.75 -22.453 1 98.44 116 ASP B O 1
ATOM 3868 N N . PRO B 1 117 ? 2.395 -17.734 -20.406 1 98.06 117 PRO B N 1
ATOM 3869 C CA . PRO B 1 117 ? 1.578 -17.203 -19.297 1 98.06 117 PRO B CA 1
ATOM 3870 C C . PRO B 1 117 ? 2.338 -16.203 -18.422 1 98.06 117 PRO B C 1
ATOM 3872 O O . PRO B 1 117 ? 3.561 -16.094 -18.547 1 98.06 117 PRO B O 1
ATOM 3875 N N . TYR B 1 118 ? 1.609 -15.391 -17.672 1 98.12 118 TYR B N 1
ATOM 3876 C CA . TYR B 1 118 ? 2.105 -14.414 -16.688 1 98.12 118 TYR B CA 1
ATOM 3877 C C . TYR B 1 118 ? 1.297 -14.477 -15.406 1 98.12 118 TYR B C 1
ATOM 3879 O O . TYR B 1 118 ? 0.246 -15.117 -15.352 1 98.12 118 TYR B O 1
ATOM 3887 N N . TYR B 1 119 ? 1.831 -13.953 -14.328 1 97.19 119 TYR B N 1
ATOM 3888 C CA . TYR B 1 119 ? 1.062 -13.727 -13.109 1 97.19 119 TYR B CA 1
ATOM 3889 C C . TYR B 1 119 ? -0.166 -12.875 -13.391 1 97.19 119 TYR B C 1
ATOM 3891 O O . TYR B 1 119 ? -0.057 -11.797 -13.977 1 97.19 119 TYR B O 1
ATOM 3899 N N . ALA B 1 120 ? -1.272 -13.234 -12.992 1 95.38 120 ALA B N 1
ATOM 3900 C CA . ALA B 1 120 ? -2.59 -12.758 -13.398 1 95.38 120 ALA B CA 1
ATOM 3901 C C . ALA B 1 120 ? -2.701 -11.242 -13.227 1 95.38 120 ALA B C 1
ATOM 3903 O O . ALA B 1 120 ? -3.242 -10.555 -14.094 1 95.38 120 ALA B O 1
ATOM 3904 N N . PRO B 1 121 ? -2.105 -10.625 -12.203 1 95.5 121 PRO B N 1
ATOM 3905 C CA . PRO B 1 121 ? -2.299 -9.195 -11.969 1 95.5 121 PRO B CA 1
ATOM 3906 C C . PRO B 1 121 ? -1.411 -8.328 -12.852 1 95.5 121 PRO B C 1
ATOM 3908 O O . PRO B 1 121 ? -1.606 -7.109 -12.93 1 95.5 121 PRO B O 1
ATOM 3911 N N . TYR B 1 122 ? -0.424 -8.859 -13.539 1 98.06 122 TYR B N 1
ATOM 3912 C CA . TYR B 1 122 ? 0.575 -8.062 -14.242 1 98.06 122 TYR B CA 1
ATOM 3913 C C . TYR B 1 122 ? -0.086 -7.109 -15.234 1 98.06 122 TYR B C 1
ATOM 3915 O O . TYR B 1 122 ? 0.199 -5.91 -15.234 1 98.06 122 TYR B O 1
ATOM 3923 N N . PRO B 1 123 ? -1.067 -7.609 -16.094 1 97.56 123 PRO B N 1
ATOM 3924 C CA . PRO B 1 123 ? -1.694 -6.672 -17.016 1 97.56 123 PRO B CA 1
ATOM 3925 C C . PRO B 1 123 ? -2.408 -5.523 -16.312 1 97.56 123 PRO B C 1
ATOM 3927 O O . PRO B 1 123 ? -2.445 -4.402 -16.828 1 97.56 123 PRO B O 1
ATOM 3930 N N . ASN B 1 124 ? -2.961 -5.828 -15.188 1 96.75 124 ASN B N 1
ATOM 3931 C CA . ASN B 1 124 ? -3.678 -4.805 -14.43 1 96.75 124 ASN B CA 1
ATOM 3932 C C . ASN B 1 124 ? -2.732 -3.732 -13.898 1 96.75 124 ASN B C 1
ATOM 3934 O O . ASN B 1 124 ? -3.09 -2.555 -13.844 1 96.75 124 ASN B O 1
ATOM 3938 N N . PHE B 1 125 ? -1.502 -4.105 -13.469 1 98 125 PHE B N 1
ATOM 3939 C CA . PHE B 1 125 ? -0.502 -3.119 -13.078 1 98 125 PHE B CA 1
ATOM 3940 C C . PHE B 1 125 ? -0.156 -2.201 -14.242 1 98 125 PHE B C 1
ATOM 3942 O O . PHE B 1 125 ? -0.073 -0.983 -14.078 1 98 125 PHE B O 1
ATOM 3949 N N . VAL B 1 126 ? 0.053 -2.781 -15.43 1 98 126 VAL B N 1
ATOM 3950 C CA . VAL B 1 126 ? 0.385 -2.016 -16.625 1 98 126 VAL B CA 1
ATOM 3951 C C . VAL B 1 126 ? -0.738 -1.029 -16.938 1 98 126 VAL B C 1
ATOM 3953 O O . VAL B 1 126 ? -0.48 0.133 -17.266 1 98 126 VAL B O 1
ATOM 3956 N N . ARG B 1 127 ? -1.953 -1.481 -16.75 1 96.25 127 ARG B N 1
ATOM 3957 C CA . ARG B 1 127 ? -3.129 -0.666 -17.047 1 96.25 127 ARG B CA 1
ATOM 3958 C C . ARG B 1 127 ? -3.215 0.522 -16.094 1 96.25 127 ARG B C 1
ATOM 3960 O O . ARG B 1 127 ? -3.629 1.613 -16.484 1 96.25 127 ARG B O 1
ATOM 3967 N N . GLN B 1 128 ? -2.832 0.368 -14.836 1 96.81 128 GLN B N 1
ATOM 3968 C CA . GLN B 1 128 ? -2.889 1.464 -13.875 1 96.81 128 GLN B CA 1
ATOM 3969 C C . GLN B 1 128 ? -1.934 2.588 -14.266 1 96.81 128 GLN B C 1
ATOM 3971 O O . GLN B 1 128 ? -2.145 3.746 -13.898 1 96.81 128 GLN B O 1
ATOM 3976 N N . ALA B 1 129 ? -0.9 2.275 -15.031 1 96.69 129 ALA B N 1
ATOM 3977 C CA . ALA B 1 129 ? 0.02 3.287 -15.547 1 96.69 129 ALA B CA 1
ATOM 3978 C C . ALA B 1 129 ? -0.382 3.732 -16.953 1 96.69 129 ALA B C 1
ATOM 3980 O O . ALA B 1 129 ? 0.363 4.457 -17.609 1 96.69 129 ALA B O 1
ATOM 3981 N N . GLU B 1 130 ? -1.563 3.191 -17.438 1 96.25 130 GLU B N 1
ATOM 3982 C CA . GLU B 1 130 ? -2.066 3.5 -18.781 1 96.25 130 GLU B CA 1
ATOM 3983 C C . GLU B 1 130 ? -1.12 2.984 -19.859 1 96.25 130 GLU B C 1
ATOM 3985 O O . GLU B 1 130 ? -0.967 3.611 -20.906 1 96.25 130 GLU B O 1
ATOM 3990 N N . GLY B 1 131 ? -0.369 1.938 -19.547 1 96.81 131 GLY B N 1
ATOM 3991 C CA . GLY B 1 131 ? 0.501 1.293 -20.516 1 96.81 131 GLY B CA 1
ATOM 3992 C C . GLY B 1 131 ? -0.224 0.293 -21.391 1 96.81 131 GLY B C 1
ATOM 3993 O O . GLY B 1 131 ? -1.413 0.034 -21.203 1 96.81 131 GLY B O 1
ATOM 3994 N N . ARG B 1 132 ? 0.498 -0.231 -22.375 1 97.5 132 ARG B N 1
ATOM 3995 C CA . ARG B 1 132 ? -0.001 -1.267 -23.266 1 97.5 132 ARG B CA 1
ATOM 3996 C C . ARG B 1 132 ? 0.738 -2.582 -23.047 1 97.5 132 ARG B C 1
ATOM 3998 O O . ARG B 1 132 ? 1.958 -2.594 -22.875 1 97.5 132 ARG B O 1
ATOM 4005 N N . VAL B 1 133 ? 0.034 -3.697 -23.109 1 97.75 133 VAL B N 1
ATOM 4006 C CA . VAL B 1 133 ? 0.606 -5.016 -22.859 1 97.75 133 VAL B CA 1
ATOM 4007 C C . VAL B 1 133 ? 0.924 -5.703 -24.172 1 97.75 133 VAL B C 1
ATOM 4009 O O . VAL B 1 133 ? 0.089 -5.734 -25.078 1 97.75 133 VAL B O 1
ATOM 4012 N N . THR B 1 134 ? 2.072 -6.113 -24.344 1 98 134 THR B N 1
ATOM 4013 C CA . THR B 1 134 ? 2.502 -7.078 -25.359 1 98 134 THR B CA 1
ATOM 4014 C C . THR B 1 134 ? 3.086 -8.328 -24.703 1 98 134 THR B C 1
ATOM 4016 O O . THR B 1 134 ? 3.615 -8.258 -23.578 1 98 134 THR B O 1
ATOM 4019 N N . THR B 1 135 ? 2.961 -9.523 -25.359 1 98.31 135 THR B N 1
ATOM 4020 C CA . THR B 1 135 ? 3.398 -10.734 -24.672 1 98.31 135 THR B CA 1
ATOM 4021 C C . THR B 1 135 ? 4.375 -11.523 -25.547 1 98.31 135 THR B C 1
ATOM 4023 O O . THR B 1 135 ? 4.359 -11.406 -26.766 1 98.31 135 THR B O 1
ATOM 4026 N N . VAL B 1 136 ? 5.234 -12.203 -24.859 1 98.31 136 VAL B N 1
ATOM 4027 C CA . VAL B 1 136 ? 6.09 -13.25 -25.422 1 98.31 136 VAL B CA 1
ATOM 4028 C C . VAL B 1 136 ? 5.613 -14.617 -24.953 1 98.31 136 VAL B C 1
ATOM 4030 O O . VAL B 1 136 ? 5.477 -14.852 -23.75 1 98.31 136 VAL B O 1
ATOM 4033 N N . THR B 1 137 ? 5.406 -15.5 -25.875 1 97.56 137 THR B N 1
ATOM 4034 C CA . THR B 1 137 ? 4.855 -16.812 -25.547 1 97.56 137 THR B CA 1
ATOM 4035 C C . THR B 1 137 ? 5.922 -17.703 -24.922 1 97.56 137 THR B C 1
ATOM 4037 O O . THR B 1 137 ? 7.047 -17.781 -25.422 1 97.56 137 THR B O 1
ATOM 4040 N N . LEU B 1 138 ? 5.57 -18.328 -23.828 1 97.44 138 LEU B N 1
ATOM 4041 C CA . LEU B 1 138 ? 6.375 -19.391 -23.234 1 97.44 138 LEU B CA 1
ATOM 4042 C C . LEU B 1 138 ? 5.832 -20.766 -23.625 1 97.44 138 LEU B C 1
ATOM 4044 O O . LEU B 1 138 ? 4.633 -21.016 -23.484 1 97.44 138 LEU B O 1
ATOM 4048 N N . ASP B 1 139 ? 6.691 -21.625 -24.062 1 95.69 139 ASP B N 1
ATOM 4049 C CA . ASP B 1 139 ? 6.305 -22.938 -24.594 1 95.69 139 ASP B CA 1
ATOM 4050 C C . ASP B 1 139 ? 6.508 -24.031 -23.547 1 95.69 139 ASP B C 1
ATOM 4052 O O . ASP B 1 139 ? 7.609 -24.188 -23.016 1 95.69 139 ASP B O 1
ATOM 4056 N N . PRO B 1 140 ? 5.461 -24.812 -23.281 1 95.44 140 PRO B N 1
ATOM 4057 C CA . PRO B 1 140 ? 5.637 -25.922 -22.344 1 95.44 140 PRO B CA 1
ATOM 4058 C C . PRO B 1 140 ? 6.691 -26.922 -22.797 1 95.44 140 PRO B C 1
ATOM 4060 O O . PRO B 1 140 ? 7.34 -27.562 -21.969 1 95.44 140 PRO B O 1
ATOM 4063 N N . GLU B 1 141 ? 6.922 -27.047 -24.031 1 94.62 141 GLU B N 1
ATOM 4064 C CA . GLU B 1 141 ? 7.891 -28 -24.562 1 94.62 141 GLU B CA 1
ATOM 4065 C C . GLU B 1 141 ? 9.305 -27.656 -24.125 1 94.62 141 GLU B C 1
ATOM 4067 O O . GLU B 1 141 ? 10.172 -28.531 -24.047 1 94.62 141 GLU B O 1
ATOM 4072 N N . ASN B 1 142 ? 9.445 -26.391 -23.828 1 94.25 142 ASN B N 1
ATOM 4073 C CA . ASN B 1 142 ? 10.742 -25.953 -23.312 1 94.25 142 ASN B CA 1
ATOM 4074 C C . ASN B 1 142 ? 10.68 -25.641 -21.828 1 94.25 142 ASN B C 1
ATOM 4076 O O . ASN B 1 142 ? 11.445 -24.812 -21.328 1 94.25 142 ASN B O 1
ATOM 4080 N N . GLY B 1 143 ? 9.641 -26.188 -21.156 1 95.44 143 GLY B N 1
ATOM 4081 C CA . GLY B 1 143 ? 9.492 -26.031 -19.703 1 95.44 143 GLY B CA 1
ATOM 4082 C C . GLY B 1 143 ? 9.023 -24.641 -19.312 1 95.44 143 GLY B C 1
ATOM 4083 O O . GLY B 1 143 ? 9.273 -24.188 -18.188 1 95.44 143 GLY B O 1
ATOM 4084 N N . PHE B 1 144 ? 8.523 -23.859 -20.281 1 97.38 144 PHE B N 1
ATOM 4085 C CA . PHE B 1 144 ? 8.031 -22.5 -20.094 1 97.38 144 PHE B CA 1
ATOM 4086 C C . PHE B 1 144 ? 9.18 -21.547 -19.781 1 97.38 144 PHE B C 1
ATOM 4088 O O . PHE B 1 144 ? 8.953 -20.469 -19.234 1 97.38 144 PHE B O 1
ATOM 4095 N N . VAL B 1 145 ? 10.406 -21.891 -20.062 1 95.62 145 VAL B N 1
ATOM 4096 C CA . VAL B 1 145 ? 11.547 -20.984 -19.922 1 95.62 145 VAL B CA 1
ATOM 4097 C C . VAL B 1 145 ? 11.594 -20.031 -21.109 1 95.62 145 VAL B C 1
ATOM 4099 O O . VAL B 1 145 ? 11.406 -20.453 -22.266 1 95.62 145 VAL B O 1
ATOM 4102 N N . PRO B 1 146 ? 11.828 -18.844 -20.906 1 96.56 146 PRO B N 1
ATOM 4103 C CA . PRO B 1 146 ? 11.867 -17.859 -21.984 1 96.56 146 PRO B CA 1
ATOM 4104 C C . PRO B 1 146 ? 12.984 -18.125 -22.984 1 96.56 146 PRO B C 1
ATOM 4106 O O . PRO B 1 146 ? 14.086 -18.547 -22.594 1 96.56 146 PRO B O 1
ATOM 4109 N N . ARG B 1 147 ? 12.711 -17.906 -24.25 1 96.12 147 ARG B N 1
ATOM 4110 C CA . ARG B 1 147 ? 13.719 -17.828 -25.297 1 96.12 147 ARG B CA 1
ATOM 4111 C C . ARG B 1 147 ? 14.031 -16.391 -25.656 1 96.12 147 ARG B C 1
ATOM 4113 O O . ARG B 1 147 ? 13.133 -15.617 -26 1 96.12 147 ARG B O 1
ATOM 4120 N N . VAL B 1 148 ? 15.242 -16.047 -25.609 1 97.31 148 VAL B N 1
ATOM 4121 C CA . VAL B 1 148 ? 15.672 -14.672 -25.844 1 97.31 148 VAL B CA 1
ATOM 4122 C C . VAL B 1 148 ? 15.227 -14.203 -27.219 1 97.31 148 VAL B C 1
ATOM 4124 O O . VAL B 1 148 ? 14.844 -13.047 -27.406 1 97.31 148 VAL B O 1
ATOM 4127 N N . ALA B 1 149 ? 15.242 -15.102 -28.188 1 97.31 149 ALA B N 1
ATOM 4128 C CA . ALA B 1 149 ? 14.852 -14.781 -29.562 1 97.31 149 ALA B CA 1
ATOM 4129 C C . ALA B 1 149 ? 13.406 -14.289 -29.625 1 97.31 149 ALA B C 1
ATOM 4131 O O . ALA B 1 149 ? 13.078 -13.43 -30.438 1 97.31 149 ALA B O 1
ATOM 4132 N N . ASP B 1 150 ? 12.555 -14.844 -28.844 1 97.56 150 ASP B N 1
ATOM 4133 C CA . ASP B 1 150 ? 11.156 -14.43 -28.812 1 97.56 150 ASP B CA 1
ATOM 4134 C C . ASP B 1 150 ? 11.008 -13.016 -28.25 1 97.56 150 ASP B C 1
ATOM 4136 O O . ASP B 1 150 ? 10.148 -12.258 -28.703 1 97.56 150 ASP B O 1
ATOM 4140 N N . PHE B 1 151 ? 11.844 -12.625 -27.266 1 98.19 151 PHE B N 1
ATOM 4141 C CA . PHE B 1 151 ? 11.867 -11.266 -26.75 1 98.19 151 PHE B CA 1
ATOM 4142 C C . PHE B 1 151 ? 12.398 -10.297 -27.797 1 98.19 151 PHE B C 1
ATOM 4144 O O . PHE B 1 151 ? 11.922 -9.164 -27.906 1 98.19 151 PHE B O 1
ATOM 4151 N N . GLU B 1 152 ? 13.398 -10.734 -28.547 1 98 152 GLU B N 1
ATOM 4152 C CA . GLU B 1 152 ? 13.992 -9.891 -29.578 1 98 152 GLU B CA 1
ATOM 4153 C C . GLU B 1 152 ? 12.953 -9.461 -30.609 1 98 152 GLU B C 1
ATOM 4155 O O . GLU B 1 152 ? 13.055 -8.375 -31.203 1 98 152 GLU B O 1
ATOM 4160 N N . GLU B 1 153 ? 11.969 -10.258 -30.797 1 97.81 153 GLU B N 1
ATOM 4161 C CA . GLU B 1 153 ? 10.922 -9.969 -31.766 1 97.81 153 GLU B CA 1
ATOM 4162 C C . GLU B 1 153 ? 9.953 -8.914 -31.25 1 97.81 153 GLU B C 1
ATOM 4164 O O . GLU B 1 153 ? 9.266 -8.258 -32.031 1 97.81 153 GLU B O 1
ATOM 4169 N N . LYS B 1 154 ? 9.859 -8.734 -29.922 1 97.81 154 LYS B N 1
ATOM 4170 C CA . LYS B 1 154 ? 8.805 -7.914 -29.344 1 97.81 154 LYS B CA 1
ATOM 4171 C C . LYS B 1 154 ? 9.383 -6.664 -28.688 1 97.81 154 LYS B C 1
ATOM 4173 O O . LYS B 1 154 ? 8.695 -5.648 -28.547 1 97.81 154 LYS B O 1
ATOM 4178 N N . VAL B 1 155 ? 10.656 -6.734 -28.266 1 98 155 VAL B N 1
ATOM 4179 C CA . VAL B 1 155 ? 11.289 -5.652 -27.531 1 98 155 VAL B CA 1
ATOM 4180 C C . VAL B 1 155 ? 12.094 -4.777 -28.484 1 98 155 VAL B C 1
ATOM 4182 O O . VAL B 1 155 ? 12.922 -5.277 -29.25 1 98 155 VAL B O 1
ATOM 4185 N N . ASP B 1 156 ? 11.836 -3.482 -28.484 1 95.94 156 ASP B N 1
ATOM 4186 C CA . ASP B 1 156 ? 12.578 -2.518 -29.297 1 95.94 156 ASP B CA 1
ATOM 4187 C C . ASP B 1 156 ? 12.734 -1.19 -28.562 1 95.94 156 ASP B C 1
ATOM 4189 O O . ASP B 1 156 ? 12.578 -1.13 -27.328 1 95.94 156 ASP B O 1
ATOM 4193 N N . GLN B 1 157 ? 13.094 -0.147 -29.266 1 93.31 157 GLN B N 1
ATOM 4194 C CA . GLN B 1 157 ? 13.438 1.13 -28.656 1 93.31 157 GLN B CA 1
ATOM 4195 C C . GLN B 1 157 ? 12.195 1.821 -28.094 1 93.31 157 GLN B C 1
ATOM 4197 O O . GLN B 1 157 ? 12.305 2.777 -27.328 1 93.31 157 GLN B O 1
ATOM 4202 N N . HIS B 1 158 ? 11.062 1.243 -28.438 1 93.81 158 HIS B N 1
ATOM 4203 C CA . HIS B 1 158 ? 9.828 1.859 -27.969 1 93.81 158 HIS B CA 1
ATOM 4204 C C . HIS B 1 158 ? 9.258 1.113 -26.766 1 93.81 158 HIS B C 1
ATOM 4206 O O . HIS B 1 158 ? 8.266 1.549 -26.172 1 93.81 158 HIS B O 1
ATOM 4212 N N . THR B 1 159 ? 9.867 0.047 -26.391 1 97.56 159 THR B N 1
ATOM 4213 C CA . THR B 1 159 ? 9.445 -0.734 -25.234 1 97.56 159 THR B CA 1
ATOM 4214 C C . THR B 1 159 ? 9.914 -0.075 -23.938 1 97.56 159 THR B C 1
ATOM 4216 O O . THR B 1 159 ? 11.109 0.161 -23.75 1 97.56 159 THR B O 1
ATOM 4219 N N . ALA B 1 160 ? 8.914 0.223 -23.062 1 97.88 160 ALA B N 1
ATOM 4220 C CA . ALA B 1 160 ? 9.25 0.87 -21.797 1 97.88 160 ALA B CA 1
ATOM 4221 C C . ALA B 1 160 ? 9.914 -0.114 -20.844 1 97.88 160 ALA B C 1
ATOM 4223 O O . ALA B 1 160 ? 10.883 0.228 -20.172 1 97.88 160 ALA B O 1
ATOM 4224 N N . ALA B 1 161 ? 9.344 -1.342 -20.797 1 98.62 161 ALA B N 1
ATOM 4225 C CA . ALA B 1 161 ? 9.859 -2.314 -19.844 1 98.62 161 ALA B CA 1
ATOM 4226 C C . ALA B 1 161 ? 9.516 -3.74 -20.266 1 98.62 161 ALA B C 1
ATOM 4228 O O . ALA B 1 161 ? 8.594 -3.955 -21.047 1 98.62 161 ALA B O 1
ATOM 4229 N N . MET B 1 162 ? 10.305 -4.66 -19.844 1 98.62 162 MET B N 1
ATOM 4230 C CA . MET B 1 162 ? 9.953 -6.078 -19.891 1 98.62 162 MET B CA 1
ATOM 4231 C C . MET B 1 162 ? 9.945 -6.684 -18.5 1 98.62 162 MET B C 1
ATOM 4233 O O . MET B 1 162 ? 10.781 -6.34 -17.656 1 98.62 162 MET B O 1
ATOM 4237 N N . MET B 1 163 ? 8.977 -7.5 -18.203 1 98.56 163 MET B N 1
ATOM 4238 C CA . MET B 1 163 ? 8.797 -8.164 -16.922 1 98.56 163 MET B CA 1
ATOM 4239 C C . MET B 1 163 ? 9.398 -9.57 -16.938 1 98.56 163 MET B C 1
ATOM 4241 O O . MET B 1 163 ? 9.141 -10.344 -17.859 1 98.56 163 MET B O 1
ATOM 4245 N N . LEU B 1 164 ? 10.234 -9.844 -16 1 98.56 164 LEU B N 1
ATOM 4246 C CA . LEU B 1 164 ? 10.758 -11.188 -15.766 1 98.56 164 LEU B CA 1
ATOM 4247 C C . LEU B 1 164 ? 10.242 -11.75 -14.453 1 98.56 164 LEU B C 1
ATOM 4249 O O . LEU B 1 164 ? 10.086 -11.016 -13.477 1 98.56 164 LEU B O 1
ATOM 4253 N N . ASN B 1 165 ? 9.914 -12.953 -14.43 1 98.69 165 ASN B N 1
ATOM 4254 C CA . ASN B 1 165 ? 9.414 -13.656 -13.25 1 98.69 165 ASN B CA 1
ATOM 4255 C C . ASN B 1 165 ? 10.008 -15.055 -13.141 1 98.69 165 ASN B C 1
ATOM 4257 O O . ASN B 1 165 ? 9.711 -15.93 -13.961 1 98.69 165 ASN B O 1
ATOM 4261 N N . SER B 1 166 ? 10.906 -15.273 -12.172 1 98.31 166 SER B N 1
ATOM 4262 C CA . SER B 1 166 ? 11.633 -16.516 -11.977 1 98.31 166 SER B CA 1
ATOM 4263 C C . SER B 1 166 ? 11.977 -16.734 -10.5 1 98.31 166 SER B C 1
ATOM 4265 O O . SER B 1 166 ? 12.719 -15.953 -9.914 1 98.31 166 SER B O 1
ATOM 4267 N N . PRO B 1 167 ? 11.508 -17.828 -9.906 1 97.94 167 PRO B N 1
ATOM 4268 C CA . PRO B 1 167 ? 10.539 -18.797 -10.422 1 97.94 167 PRO B CA 1
ATOM 4269 C C . PRO B 1 167 ? 9.227 -18.156 -10.867 1 97.94 167 PRO B C 1
ATOM 4271 O O . PRO B 1 167 ? 8.836 -17.109 -10.328 1 97.94 167 PRO B O 1
ATOM 4274 N N . GLN B 1 168 ? 8.586 -18.781 -11.828 1 98.06 168 GLN B N 1
ATOM 4275 C CA . GLN B 1 168 ? 7.504 -18.109 -12.547 1 98.06 168 GLN B CA 1
ATOM 4276 C C . GLN B 1 168 ? 6.141 -18.594 -12.055 1 98.06 168 GLN B C 1
ATOM 4278 O O . GLN B 1 168 ? 5.93 -19.797 -11.867 1 98.06 168 GLN B O 1
ATOM 4283 N N . ASN B 1 169 ? 5.273 -17.766 -11.664 1 97.62 169 ASN B N 1
ATOM 4284 C CA . ASN B 1 169 ? 3.84 -18 -11.5 1 97.62 169 ASN B CA 1
ATOM 4285 C C . ASN B 1 169 ? 3.08 -17.75 -12.797 1 97.62 169 ASN B C 1
ATOM 4287 O O . ASN B 1 169 ? 3.084 -16.625 -13.312 1 97.62 169 ASN B O 1
ATOM 4291 N N . PRO B 1 170 ? 2.598 -18.734 -13.422 1 97.69 170 PRO B N 1
ATOM 4292 C CA . PRO B 1 170 ? 2.031 -19.922 -12.773 1 97.69 170 PRO B CA 1
ATOM 4293 C C . PRO B 1 170 ? 2.789 -21.203 -13.125 1 97.69 170 PRO B C 1
ATOM 4295 O O . PRO B 1 170 ? 2.34 -22.312 -12.789 1 97.69 170 PRO B O 1
ATOM 4298 N N . THR B 1 171 ? 3.936 -21.172 -13.75 1 98.12 171 THR B N 1
ATOM 4299 C CA . THR B 1 171 ? 4.48 -22.359 -14.391 1 98.12 171 THR B CA 1
ATOM 4300 C C . THR B 1 171 ? 5.5 -23.047 -13.492 1 98.12 171 THR B C 1
ATOM 4302 O O . THR B 1 171 ? 5.816 -24.219 -13.68 1 98.12 171 THR B O 1
ATOM 4305 N N . GLY B 1 172 ? 6.109 -22.234 -12.625 1 97.81 172 GLY B N 1
ATOM 4306 C CA . GLY B 1 172 ? 7.168 -22.766 -11.781 1 97.81 172 GLY B CA 1
ATOM 4307 C C . GLY B 1 172 ? 8.516 -22.812 -12.484 1 97.81 172 GLY B C 1
ATOM 4308 O O . GLY B 1 172 ? 9.5 -23.297 -11.906 1 97.81 172 GLY B O 1
ATOM 4309 N N . ALA B 1 173 ? 8.617 -22.297 -13.68 1 97.69 173 ALA B N 1
ATOM 4310 C CA . ALA B 1 173 ? 9.867 -22.312 -14.438 1 97.69 173 ALA B CA 1
ATOM 4311 C C . ALA B 1 173 ? 10.914 -21.422 -13.773 1 97.69 173 ALA B C 1
ATOM 4313 O O . ALA B 1 173 ? 10.586 -20.391 -13.195 1 97.69 173 ALA B O 1
ATOM 4314 N N . VAL B 1 174 ? 12.18 -21.797 -13.836 1 98.06 174 VAL B N 1
ATOM 4315 C CA . VAL B 1 174 ? 13.305 -21.031 -13.312 1 98.06 174 VAL B CA 1
ATOM 4316 C C . VAL B 1 174 ? 14.289 -20.719 -14.438 1 98.06 174 VAL B C 1
ATOM 4318 O O . VAL B 1 174 ? 14.75 -21.625 -15.133 1 98.06 174 VAL B O 1
ATOM 4321 N N . MET B 1 175 ? 14.531 -19.453 -14.648 1 97.62 175 MET B N 1
ATOM 4322 C CA . MET B 1 175 ? 15.484 -19.031 -15.672 1 97.62 175 MET B CA 1
ATOM 4323 C C . MET B 1 175 ? 16.922 -19.297 -15.211 1 97.62 175 MET B C 1
ATOM 4325 O O . MET B 1 175 ? 17.25 -19.062 -14.055 1 97.62 175 MET B O 1
ATOM 4329 N N . ASP B 1 176 ? 17.734 -19.734 -16.125 1 97.19 176 ASP B N 1
ATOM 4330 C CA . ASP B 1 176 ? 19.156 -19.875 -15.797 1 97.19 176 ASP B CA 1
ATOM 4331 C C . ASP B 1 176 ? 19.891 -18.547 -16 1 97.19 176 ASP B C 1
ATOM 4333 O O . ASP B 1 176 ? 19.328 -17.578 -16.5 1 97.19 176 ASP B O 1
ATOM 4337 N N . GLY B 1 177 ? 21.078 -18.516 -15.555 1 98 177 GLY B N 1
ATOM 4338 C CA . GLY B 1 177 ? 21.891 -17.297 -15.609 1 98 177 GLY B CA 1
ATOM 4339 C C . GLY B 1 177 ? 22.125 -16.812 -17.016 1 98 177 GLY B C 1
ATOM 4340 O O . GLY B 1 177 ? 22.094 -15.602 -17.281 1 98 177 GLY B O 1
ATOM 4341 N N . ARG B 1 178 ? 22.359 -17.719 -17.938 1 97.94 178 ARG B N 1
ATOM 4342 C CA . ARG B 1 178 ? 22.641 -17.344 -19.312 1 97.94 178 ARG B CA 1
ATOM 4343 C C . ARG B 1 178 ? 21.453 -16.625 -19.953 1 97.94 178 ARG B C 1
ATOM 4345 O O . ARG B 1 178 ? 21.625 -15.617 -20.625 1 97.94 178 ARG B O 1
ATOM 4352 N N . THR B 1 179 ? 20.281 -17.172 -19.734 1 97.94 179 THR B N 1
ATOM 4353 C CA . THR B 1 179 ? 19.078 -16.547 -20.25 1 97.94 179 THR B CA 1
ATOM 4354 C C . THR B 1 179 ? 18.906 -15.141 -19.703 1 97.94 179 THR B C 1
ATOM 4356 O O . THR B 1 179 ? 18.625 -14.203 -20.469 1 97.94 179 THR B O 1
ATOM 4359 N N . ILE B 1 180 ? 19.094 -14.906 -18.422 1 98.69 180 ILE B N 1
ATOM 4360 C CA . ILE B 1 180 ? 18.969 -13.602 -17.797 1 98.69 180 ILE B CA 1
ATOM 4361 C C . ILE B 1 180 ? 20 -12.641 -18.375 1 98.69 180 ILE B C 1
ATOM 4363 O O . ILE B 1 180 ? 19.672 -11.5 -18.719 1 98.69 180 ILE B O 1
ATOM 4367 N N . GLU B 1 181 ? 21.203 -13.141 -18.5 1 98.69 181 GLU B N 1
ATOM 4368 C CA . GLU B 1 181 ? 22.281 -12.32 -19.047 1 98.69 181 GLU B CA 1
ATOM 4369 C C . GLU B 1 181 ? 21.938 -11.844 -20.469 1 98.69 181 GLU B C 1
ATOM 4371 O O . GLU B 1 181 ? 22.156 -10.672 -20.797 1 98.69 181 GLU B O 1
ATOM 4376 N N . GLU B 1 182 ? 21.438 -12.727 -21.281 1 98.69 182 GLU B N 1
ATOM 4377 C CA . GLU B 1 182 ? 21.094 -12.383 -22.656 1 98.69 182 GLU B CA 1
ATOM 4378 C C . GLU B 1 182 ? 19.938 -11.391 -22.703 1 98.69 182 GLU B C 1
ATOM 4380 O O . GLU B 1 182 ? 19.906 -10.508 -23.547 1 98.69 182 GLU B O 1
ATOM 4385 N N . LEU B 1 183 ? 18.969 -11.539 -21.812 1 98.75 183 LEU B N 1
ATOM 4386 C CA . LEU B 1 183 ? 17.844 -10.602 -21.75 1 98.75 183 LEU B CA 1
ATOM 4387 C C . LEU B 1 183 ? 18.328 -9.227 -21.281 1 98.75 183 LEU B C 1
ATOM 4389 O O . LEU B 1 183 ? 17.812 -8.203 -21.75 1 98.75 183 LEU B O 1
ATOM 4393 N N . VAL B 1 184 ? 19.297 -9.203 -20.344 1 98.81 184 VAL B N 1
ATOM 4394 C CA . VAL B 1 184 ? 19.906 -7.957 -19.891 1 98.81 184 VAL B CA 1
ATOM 4395 C C . VAL B 1 184 ? 20.594 -7.262 -21.062 1 98.81 184 VAL B C 1
ATOM 4397 O O . VAL B 1 184 ? 20.469 -6.051 -21.234 1 98.81 184 VAL B O 1
ATOM 4400 N N . THR B 1 185 ? 21.297 -8.047 -21.859 1 98.62 185 THR B N 1
ATOM 4401 C CA . THR B 1 185 ? 21.969 -7.504 -23.047 1 98.62 185 THR B CA 1
ATOM 4402 C C . THR B 1 185 ? 20.969 -6.895 -24.016 1 98.62 185 THR B C 1
ATOM 4404 O O . THR B 1 185 ? 21.188 -5.812 -24.562 1 98.62 185 THR B O 1
ATOM 4407 N N . LEU B 1 186 ? 19.875 -7.594 -24.266 1 98.56 186 LEU B N 1
ATOM 4408 C CA . LEU B 1 186 ? 18.797 -7.086 -25.125 1 98.56 186 LEU B CA 1
ATOM 4409 C C . LEU B 1 186 ? 18.25 -5.777 -24.578 1 98.56 186 LEU B C 1
ATOM 4411 O O . LEU B 1 186 ? 18.031 -4.824 -25.328 1 98.56 186 LEU B O 1
ATOM 4415 N N . ALA B 1 187 ? 18.031 -5.734 -23.266 1 98.38 187 ALA B N 1
ATOM 4416 C CA . ALA B 1 187 ? 17.484 -4.543 -22.609 1 98.38 187 ALA B CA 1
ATOM 4417 C C . ALA B 1 187 ? 18.422 -3.348 -22.797 1 98.38 187 ALA B C 1
ATOM 4419 O O . ALA B 1 187 ? 17.969 -2.234 -23.062 1 98.38 187 ALA B O 1
ATOM 4420 N N . GLU B 1 188 ? 19.688 -3.551 -22.656 1 97.5 188 GLU B N 1
ATOM 4421 C CA . GLU B 1 188 ? 20.688 -2.492 -22.812 1 97.5 188 GLU B CA 1
ATOM 4422 C C . GLU B 1 188 ? 20.703 -1.97 -24.25 1 97.5 188 GLU B C 1
ATOM 4424 O O . GLU B 1 188 ? 20.734 -0.758 -24.469 1 97.5 188 GLU B O 1
ATOM 4429 N N . ARG B 1 189 ? 20.609 -2.889 -25.156 1 97.19 189 ARG B N 1
ATOM 4430 C CA . ARG B 1 189 ? 20.656 -2.529 -26.578 1 97.19 189 ARG B CA 1
ATOM 4431 C C . ARG B 1 189 ? 19.438 -1.711 -26.969 1 97.19 189 ARG B C 1
ATOM 4433 O O . ARG B 1 189 ? 19.516 -0.827 -27.828 1 97.19 189 ARG B O 1
ATOM 4440 N N . THR B 1 190 ? 18.344 -1.924 -26.359 1 97.75 190 THR B N 1
ATOM 4441 C CA . THR B 1 190 ? 17.078 -1.311 -26.781 1 97.75 190 THR B CA 1
ATOM 4442 C C . THR B 1 190 ? 16.672 -0.208 -25.812 1 97.75 190 THR B C 1
ATOM 4444 O O . THR B 1 190 ? 15.617 0.405 -25.969 1 97.75 190 THR B O 1
ATOM 4447 N N . ASP B 1 191 ? 17.469 -0.021 -24.734 1 96.25 191 ASP B N 1
ATOM 4448 C CA . ASP B 1 191 ? 17.156 0.949 -23.688 1 96.25 191 ASP B CA 1
ATOM 4449 C C . ASP B 1 191 ? 15.82 0.622 -23.016 1 96.25 191 ASP B C 1
ATOM 4451 O O . ASP B 1 191 ? 14.984 1.507 -22.828 1 96.25 191 ASP B O 1
ATOM 4455 N N . THR B 1 192 ? 15.555 -0.66 -22.859 1 97.81 192 THR B N 1
ATOM 4456 C CA . THR B 1 192 ? 14.352 -1.171 -22.203 1 97.81 192 THR B CA 1
ATOM 4457 C C . THR B 1 192 ? 14.633 -1.467 -20.734 1 97.81 192 THR B C 1
ATOM 4459 O O . THR B 1 192 ? 15.641 -2.092 -20.391 1 97.81 192 THR B O 1
ATOM 4462 N N . ARG B 1 193 ? 13.773 -1.026 -19.859 1 97.94 193 ARG B N 1
ATOM 4463 C CA . ARG B 1 193 ? 13.93 -1.327 -18.438 1 97.94 193 ARG B CA 1
ATOM 4464 C C . ARG B 1 193 ? 13.547 -2.771 -18.141 1 97.94 193 ARG B C 1
ATOM 4466 O O . ARG B 1 193 ? 12.586 -3.293 -18.703 1 97.94 193 ARG B O 1
ATOM 4473 N N . ILE B 1 194 ? 14.289 -3.422 -17.25 1 98.81 194 ILE B N 1
ATOM 4474 C CA . ILE B 1 194 ? 13.922 -4.742 -16.75 1 98.81 194 ILE B CA 1
ATOM 4475 C C . ILE B 1 194 ? 13.25 -4.609 -15.383 1 98.81 194 ILE B C 1
ATOM 4477 O O . ILE B 1 194 ? 13.766 -3.932 -14.492 1 98.81 194 ILE B O 1
ATOM 4481 N N . ILE B 1 195 ? 12.102 -5.141 -15.227 1 98.88 195 ILE B N 1
ATOM 4482 C CA . ILE B 1 195 ? 11.445 -5.355 -13.938 1 98.88 195 ILE B CA 1
ATOM 4483 C C . ILE B 1 195 ? 11.43 -6.848 -13.609 1 98.88 195 ILE B C 1
ATOM 4485 O O . ILE B 1 195 ? 10.727 -7.625 -14.25 1 98.88 195 ILE B O 1
ATOM 4489 N N . SER B 1 196 ? 12.211 -7.234 -12.664 1 98.94 196 SER B N 1
ATOM 4490 C CA . SER B 1 196 ? 12.359 -8.641 -12.297 1 98.94 196 SER B CA 1
ATOM 4491 C C . SER B 1 196 ? 11.602 -8.961 -11.016 1 98.94 196 SER B C 1
ATOM 4493 O O . SER B 1 196 ? 11.945 -8.445 -9.945 1 98.94 196 SER B O 1
ATOM 4495 N N . ASP B 1 197 ? 10.547 -9.727 -11.133 1 98.88 197 ASP B N 1
ATOM 4496 C CA . ASP B 1 197 ? 9.812 -10.234 -9.984 1 98.88 197 ASP B CA 1
ATOM 4497 C C . ASP B 1 197 ? 10.445 -11.516 -9.453 1 98.88 197 ASP B C 1
ATOM 4499 O O . ASP B 1 197 ? 10.328 -12.578 -10.07 1 98.88 197 ASP B O 1
ATOM 4503 N N . GLU B 1 198 ? 11.07 -11.406 -8.305 1 98.88 198 GLU B N 1
ATOM 4504 C CA . GLU B 1 198 ? 11.859 -12.492 -7.727 1 98.88 198 GLU B CA 1
ATOM 4505 C C . GLU B 1 198 ? 11.281 -12.93 -6.383 1 98.88 198 GLU B C 1
ATOM 4507 O O . GLU B 1 198 ? 12.023 -13.352 -5.492 1 98.88 198 GLU B O 1
ATOM 4512 N N . ILE B 1 199 ? 9.953 -12.812 -6.238 1 98.62 199 ILE B N 1
ATOM 4513 C CA . ILE B 1 199 ? 9.258 -12.992 -4.965 1 98.62 199 ILE B CA 1
ATOM 4514 C C . ILE B 1 199 ? 9.359 -14.453 -4.523 1 98.62 199 ILE B C 1
ATOM 4516 O O . ILE B 1 199 ? 9.211 -14.758 -3.338 1 98.62 199 ILE B O 1
ATOM 4520 N N . TYR B 1 200 ? 9.703 -15.406 -5.449 1 98.06 200 TYR B N 1
ATOM 4521 C CA . TYR B 1 200 ? 9.734 -16.828 -5.102 1 98.06 200 TYR B CA 1
ATOM 4522 C C . TYR B 1 200 ? 11.164 -17.297 -4.891 1 98.06 200 TYR B C 1
ATOM 4524 O O . TYR B 1 200 ? 11.414 -18.5 -4.773 1 98.06 200 TYR B O 1
ATOM 4532 N N . HIS B 1 201 ? 12.18 -16.375 -4.902 1 97.44 201 HIS B N 1
ATOM 4533 C CA . HIS B 1 201 ? 13.555 -16.781 -4.621 1 97.44 201 HIS B CA 1
ATOM 4534 C C . HIS B 1 201 ? 13.641 -17.516 -3.287 1 97.44 201 HIS B C 1
ATOM 4536 O O . HIS B 1 201 ? 12.969 -17.156 -2.322 1 97.44 201 HIS B O 1
ATOM 4542 N N . GLY B 1 202 ? 14.461 -18.516 -3.271 1 95.38 202 GLY B N 1
ATOM 4543 C CA . GLY B 1 202 ? 14.562 -19.422 -2.133 1 95.38 202 GLY B CA 1
ATOM 4544 C C . GLY B 1 202 ? 13.719 -20.672 -2.281 1 95.38 202 GLY B C 1
ATOM 4545 O O . GLY B 1 202 ? 13.883 -21.641 -1.534 1 95.38 202 GLY B O 1
ATOM 4546 N N . LEU B 1 203 ? 12.867 -20.734 -3.324 1 96.25 203 LEU B N 1
ATOM 4547 C CA . LEU B 1 203 ? 11.93 -21.844 -3.469 1 96.25 203 LEU B CA 1
ATOM 4548 C C . LEU B 1 203 ? 12.172 -22.594 -4.77 1 96.25 203 LEU B C 1
ATOM 4550 O O . LEU B 1 203 ? 11.25 -23.172 -5.344 1 96.25 203 LEU B O 1
ATOM 4554 N N . ALA B 1 204 ? 13.367 -22.562 -5.309 1 95 204 ALA B N 1
ATOM 4555 C CA . ALA B 1 204 ? 13.773 -23.438 -6.402 1 95 204 ALA B CA 1
ATOM 4556 C C . ALA B 1 204 ? 14.258 -24.781 -5.871 1 95 204 ALA B C 1
ATOM 4558 O O . ALA B 1 204 ? 14.922 -24.844 -4.836 1 95 204 ALA B O 1
ATOM 4559 N N . TYR B 1 205 ? 13.953 -25.953 -6.488 1 88.19 205 TYR B N 1
ATOM 4560 C CA . TYR B 1 205 ? 14.25 -27.312 -6.031 1 88.19 205 TYR B CA 1
ATOM 4561 C C . TYR B 1 205 ? 15.25 -27.984 -6.953 1 88.19 205 TYR B C 1
ATOM 4563 O O . TYR B 1 205 ? 16.062 -28.812 -6.512 1 88.19 205 TYR B O 1
ATOM 4571 N N . ASP B 1 206 ? 15.273 -27.859 -8.125 1 86.06 206 ASP B N 1
ATOM 4572 C CA . ASP B 1 206 ? 16.109 -28.547 -9.102 1 86.06 206 ASP B CA 1
ATOM 4573 C C . ASP B 1 206 ? 16.812 -27.547 -10.023 1 86.06 206 ASP B C 1
ATOM 4575 O O . ASP B 1 206 ? 17.094 -27.859 -11.18 1 86.06 206 ASP B O 1
ATOM 4579 N N . ALA B 1 207 ? 16.938 -26.406 -9.523 1 93.56 207 ALA B N 1
ATOM 4580 C CA . ALA B 1 207 ? 17.547 -25.344 -10.336 1 93.56 207 ALA B CA 1
ATOM 4581 C C . ALA B 1 207 ? 18.25 -24.328 -9.461 1 93.56 207 ALA B C 1
ATOM 4583 O O . ALA B 1 207 ? 17.984 -24.234 -8.258 1 93.56 207 ALA B O 1
ATOM 4584 N N . THR B 1 208 ? 19.172 -23.672 -10.055 1 95.06 208 THR B N 1
ATOM 4585 C CA . THR B 1 208 ? 19.844 -22.562 -9.391 1 95.06 208 THR B CA 1
ATOM 4586 C C . THR B 1 208 ? 19.156 -21.234 -9.727 1 95.06 208 THR B C 1
ATOM 4588 O O . THR B 1 208 ? 18.953 -20.922 -10.898 1 95.06 208 THR B O 1
ATOM 4591 N N . GLU B 1 209 ? 18.75 -20.578 -8.719 1 95.69 209 GLU B N 1
ATOM 4592 C CA . GLU B 1 209 ? 18.141 -19.266 -8.914 1 95.69 209 GLU B CA 1
ATOM 4593 C C . GLU B 1 209 ? 19.203 -18.188 -9.156 1 95.69 209 GLU B C 1
ATOM 4595 O O . GLU B 1 209 ? 20.297 -18.25 -8.578 1 95.69 209 GLU B O 1
ATOM 4600 N N . HIS B 1 210 ? 18.922 -17.25 -9.992 1 98.38 210 HIS B N 1
ATOM 4601 C CA . HIS B 1 210 ? 19.75 -16.078 -10.242 1 98.38 210 HIS B CA 1
ATOM 4602 C C . HIS B 1 210 ? 18.953 -14.789 -10.148 1 98.38 210 HIS B C 1
ATOM 4604 O O . HIS B 1 210 ? 17.828 -14.719 -10.633 1 98.38 210 HIS B O 1
ATOM 4610 N N . SER B 1 211 ? 19.516 -13.82 -9.461 1 98.81 211 SER B N 1
ATOM 4611 C CA . SER B 1 211 ? 18.938 -12.484 -9.523 1 98.81 211 SER B CA 1
ATOM 4612 C C . SER B 1 211 ? 19.453 -11.719 -10.742 1 98.81 211 SER B C 1
ATOM 4614 O O . SER B 1 211 ? 20.609 -11.859 -11.133 1 98.81 211 SER B O 1
ATOM 4616 N N . VAL B 1 212 ? 18.641 -10.945 -11.305 1 98.94 212 VAL B N 1
ATOM 4617 C CA . VAL B 1 212 ? 19.031 -10.109 -12.438 1 98.94 212 VAL B CA 1
ATOM 4618 C C . VAL B 1 212 ? 20.156 -9.172 -12.016 1 98.94 212 VAL B C 1
ATOM 4620 O O . VAL B 1 212 ? 20.953 -8.742 -12.852 1 98.94 212 VAL B O 1
ATOM 4623 N N . LEU B 1 213 ? 20.297 -8.922 -10.688 1 98.88 213 LEU B N 1
ATOM 4624 C CA . LEU B 1 213 ? 21.297 -8.023 -10.125 1 98.88 213 LEU B CA 1
ATOM 4625 C C . LEU B 1 213 ? 22.703 -8.578 -10.32 1 98.88 213 LEU B C 1
ATOM 4627 O O . LEU B 1 213 ? 23.688 -7.848 -10.195 1 98.88 213 LEU B O 1
ATOM 4631 N N . GLU B 1 214 ? 22.828 -9.867 -10.609 1 98.81 214 GLU B N 1
ATOM 4632 C CA . GLU B 1 214 ? 24.109 -10.461 -10.938 1 98.81 214 GLU B CA 1
ATOM 4633 C C . GLU B 1 214 ? 24.625 -9.945 -12.281 1 98.81 214 GLU B C 1
ATOM 4635 O O . GLU B 1 214 ? 25.828 -10.016 -12.555 1 98.81 214 GLU B O 1
ATOM 4640 N N . TYR B 1 215 ? 23.766 -9.375 -13.062 1 98.75 215 TYR B N 1
ATOM 4641 C CA . TYR B 1 215 ? 24.125 -9.117 -14.453 1 98.75 215 TYR B CA 1
ATOM 4642 C C . TYR B 1 215 ? 23.969 -7.637 -14.789 1 98.75 215 TYR B C 1
ATOM 4644 O O . TYR B 1 215 ? 24.5 -7.168 -15.805 1 98.75 215 TYR B O 1
ATOM 4652 N N . THR B 1 216 ? 23.234 -6.891 -13.961 1 98.69 216 THR B N 1
ATOM 4653 C CA . THR B 1 216 ? 23.062 -5.465 -14.227 1 98.69 216 THR B CA 1
ATOM 4654 C C . THR B 1 216 ? 22.641 -4.73 -12.953 1 98.69 216 THR B C 1
ATOM 4656 O O . THR B 1 216 ? 22 -5.309 -12.078 1 98.69 216 THR B O 1
ATOM 4659 N N . ASP B 1 217 ? 22.891 -3.451 -12.805 1 98.12 217 ASP B N 1
ATOM 4660 C CA . ASP B 1 217 ? 22.422 -2.582 -11.727 1 98.12 217 ASP B CA 1
ATOM 4661 C C . ASP B 1 217 ? 21.219 -1.758 -12.172 1 98.12 217 ASP B C 1
ATOM 4663 O O . ASP B 1 217 ? 20.656 -0.989 -11.383 1 98.12 217 ASP B O 1
ATOM 4667 N N . GLU B 1 218 ? 20.781 -1.994 -13.414 1 98.06 218 GLU B N 1
ATOM 4668 C CA . GLU B 1 218 ? 19.812 -1.069 -14.008 1 98.06 218 GLU B CA 1
ATOM 4669 C C . GLU B 1 218 ? 18.406 -1.658 -14.016 1 98.06 218 GLU B C 1
ATOM 4671 O O . GLU B 1 218 ? 17.516 -1.129 -14.672 1 98.06 218 GLU B O 1
ATOM 4676 N N . ALA B 1 219 ? 18.219 -2.779 -13.289 1 98.75 219 ALA B N 1
ATOM 4677 C CA . ALA B 1 219 ? 16.906 -3.422 -13.211 1 98.75 219 ALA B CA 1
ATOM 4678 C C . ALA B 1 219 ? 16.203 -3.055 -11.914 1 98.75 219 ALA B C 1
ATOM 4680 O O . ALA B 1 219 ? 16.844 -2.771 -10.898 1 98.75 219 ALA B O 1
ATOM 4681 N N . PHE B 1 220 ? 14.883 -2.959 -11.992 1 98.88 220 PHE B N 1
ATOM 4682 C CA . PHE B 1 220 ? 14.078 -3.043 -10.773 1 98.88 220 PHE B CA 1
ATOM 4683 C C . PHE B 1 220 ? 13.906 -4.496 -10.344 1 98.88 220 PHE B C 1
ATOM 4685 O O . PHE B 1 220 ? 13.578 -5.359 -11.156 1 98.88 220 PHE B O 1
ATOM 4692 N N . VAL B 1 221 ? 14.156 -4.766 -9.078 1 98.94 221 VAL B N 1
ATOM 4693 C CA . VAL B 1 221 ? 13.953 -6.109 -8.547 1 98.94 221 VAL B CA 1
ATOM 4694 C C . VAL B 1 221 ? 12.914 -6.074 -7.426 1 98.94 221 VAL B C 1
ATOM 4696 O O . VAL B 1 221 ? 13.016 -5.27 -6.496 1 98.94 221 VAL B O 1
ATOM 4699 N N . LEU B 1 222 ? 11.898 -6.844 -7.547 1 98.94 222 LEU B N 1
ATOM 4700 C CA . LEU B 1 222 ? 10.867 -6.996 -6.523 1 98.94 222 LEU B CA 1
ATOM 4701 C C . LEU B 1 222 ? 11.062 -8.289 -5.742 1 98.94 222 LEU B C 1
ATOM 4703 O O . LEU B 1 222 ? 11.289 -9.352 -6.336 1 98.94 222 LEU B O 1
ATOM 4707 N N . ASP B 1 223 ? 11.039 -8.211 -4.48 1 98.88 223 ASP B N 1
ATOM 4708 C CA . ASP B 1 223 ? 11.141 -9.367 -3.59 1 98.88 223 ASP B CA 1
ATOM 4709 C C . ASP B 1 223 ? 10.484 -9.078 -2.24 1 98.88 223 ASP B C 1
ATOM 4711 O O . ASP B 1 223 ? 9.82 -8.055 -2.074 1 98.88 223 ASP B O 1
ATOM 4715 N N . GLY B 1 224 ? 10.5 -10.031 -1.319 1 98.62 224 GLY B N 1
ATOM 4716 C CA . GLY B 1 224 ? 9.867 -9.867 -0.018 1 98.62 224 GLY B CA 1
ATOM 4717 C C . GLY B 1 224 ? 9.961 -11.117 0.844 1 98.62 224 GLY B C 1
ATOM 4718 O O . GLY B 1 224 ? 10.711 -12.039 0.53 1 98.62 224 GLY B O 1
ATOM 4719 N N . VAL B 1 225 ? 9.195 -11.117 1.916 1 98.38 225 VAL B N 1
ATOM 4720 C CA . VAL B 1 225 ? 9.297 -12.203 2.887 1 98.38 225 VAL B CA 1
ATOM 4721 C C . VAL B 1 225 ? 8.039 -13.062 2.834 1 98.38 225 VAL B C 1
ATOM 4723 O O . VAL B 1 225 ? 7.934 -14.055 3.557 1 98.38 225 VAL B O 1
ATOM 4726 N N . SER B 1 226 ? 7.129 -12.75 1.982 1 98.06 226 SER B N 1
ATOM 4727 C CA . SER B 1 226 ? 5.816 -13.391 1.95 1 98.06 226 SER B CA 1
ATOM 4728 C C . SER B 1 226 ? 5.93 -14.867 1.613 1 98.06 226 SER B C 1
ATOM 4730 O O . SER B 1 226 ? 5.328 -15.711 2.283 1 98.06 226 SER B O 1
ATOM 4732 N N . LYS B 1 227 ? 6.711 -15.172 0.548 1 97.56 227 LYS B N 1
ATOM 4733 C CA . LYS B 1 227 ? 6.68 -16.531 0.01 1 97.56 227 LYS B CA 1
ATOM 4734 C C . LYS B 1 227 ? 7.785 -17.391 0.623 1 97.56 227 LYS B C 1
ATOM 4736 O O . LYS B 1 227 ? 7.512 -18.438 1.2 1 97.56 227 LYS B O 1
ATOM 4741 N N . ARG B 1 228 ? 8.953 -16.828 0.679 1 95.31 228 ARG B N 1
ATOM 4742 C CA . ARG B 1 228 ? 10.117 -17.547 1.18 1 95.31 228 ARG B CA 1
ATOM 4743 C C . ARG B 1 228 ? 9.945 -17.922 2.648 1 95.31 228 ARG B C 1
ATOM 4745 O O . ARG B 1 228 ? 10.359 -19 3.074 1 95.31 228 ARG B O 1
ATOM 4752 N N . TYR B 1 229 ? 9.281 -17.078 3.432 1 96.62 229 TYR B N 1
ATOM 4753 C CA . TYR B 1 229 ? 9.258 -17.266 4.879 1 96.62 229 TYR B CA 1
ATOM 4754 C C . TYR B 1 229 ? 7.836 -17.484 5.379 1 96.62 229 TYR B C 1
ATOM 4756 O O . TYR B 1 229 ? 7.59 -17.484 6.586 1 96.62 229 TYR B O 1
ATOM 4764 N N . GLY B 1 230 ? 6.855 -17.625 4.441 1 96.56 230 GLY B N 1
ATOM 4765 C CA . GLY B 1 230 ? 5.484 -17.844 4.867 1 96.56 230 GLY B CA 1
ATOM 4766 C C . GLY B 1 230 ? 4.891 -16.656 5.605 1 96.56 230 GLY B C 1
ATOM 4767 O O . GLY B 1 230 ? 4.133 -16.828 6.562 1 96.56 230 GLY B O 1
ATOM 4768 N N . MET B 1 231 ? 5.234 -15.477 5.203 1 98.25 231 MET B N 1
ATOM 4769 C CA . MET B 1 231 ? 4.82 -14.258 5.887 1 98.25 231 MET B CA 1
ATOM 4770 C C . MET B 1 231 ? 3.895 -13.43 5.004 1 98.25 231 MET B C 1
ATOM 4772 O O . MET B 1 231 ? 4.047 -12.211 4.91 1 98.25 231 MET B O 1
ATOM 4776 N N . THR B 1 232 ? 2.965 -14.102 4.332 1 97.75 232 THR B N 1
ATOM 4777 C CA . THR B 1 232 ? 2.121 -13.445 3.34 1 97.75 232 THR B CA 1
ATOM 4778 C C . THR B 1 232 ? 1.255 -12.367 3.994 1 97.75 232 THR B C 1
ATOM 4780 O O . THR B 1 232 ? 1.115 -11.266 3.461 1 97.75 232 THR B O 1
ATOM 4783 N N . GLY B 1 233 ? 0.704 -12.609 5.184 1 97.69 233 GLY B N 1
ATOM 4784 C CA . GLY B 1 233 ? -0.186 -11.664 5.848 1 97.69 233 GLY B CA 1
ATOM 4785 C C . GLY B 1 233 ? 0.551 -10.555 6.574 1 97.69 233 GLY B C 1
ATOM 4786 O O . GLY B 1 233 ? -0.072 -9.68 7.176 1 97.69 233 GLY B O 1
ATOM 4787 N N . TRP B 1 234 ? 1.886 -10.57 6.543 1 98.75 234 TRP B N 1
ATOM 4788 C CA . TRP B 1 234 ? 2.686 -9.523 7.16 1 98.75 234 TRP B CA 1
ATOM 4789 C C . TRP B 1 234 ? 2.754 -8.289 6.262 1 98.75 234 TRP B C 1
ATOM 4791 O O . TRP B 1 234 ? 2.963 -7.172 6.742 1 98.75 234 TRP B O 1
ATOM 4801 N N . ARG B 1 235 ? 2.59 -8.562 4.938 1 98.31 235 ARG B N 1
ATOM 4802 C CA . ARG B 1 235 ? 2.555 -7.531 3.9 1 98.31 235 ARG B CA 1
ATOM 4803 C C . ARG B 1 235 ? 3.83 -6.695 3.914 1 98.31 235 ARG B C 1
ATOM 4805 O O . ARG B 1 235 ? 3.777 -5.473 4.066 1 98.31 235 ARG B O 1
ATOM 4812 N N . LEU B 1 236 ? 4.945 -7.332 3.672 1 98.88 236 LEU B N 1
ATOM 4813 C CA . LEU B 1 236 ? 6.219 -6.625 3.574 1 98.88 236 LEU B CA 1
ATOM 4814 C C . LEU B 1 236 ? 7.027 -7.121 2.381 1 98.88 236 LEU B C 1
ATOM 4816 O O . LEU B 1 236 ? 7.254 -8.32 2.238 1 98.88 236 LEU B O 1
ATOM 4820 N N . GLY B 1 237 ? 7.41 -6.254 1.539 1 98.81 237 GLY B N 1
ATOM 4821 C CA . GLY B 1 237 ? 8.289 -6.473 0.402 1 98.81 237 GLY B CA 1
ATOM 4822 C C . GLY B 1 237 ? 9.203 -5.297 0.121 1 98.81 237 GLY B C 1
ATOM 4823 O O . GLY B 1 237 ? 9.273 -4.355 0.915 1 98.81 237 GLY B O 1
ATOM 4824 N N . TRP B 1 238 ? 9.969 -5.414 -0.926 1 98.94 238 TRP B N 1
ATOM 4825 C CA . TRP B 1 238 ? 10.859 -4.305 -1.257 1 98.94 238 TRP B CA 1
ATOM 4826 C C . TRP B 1 238 ? 11.156 -4.27 -2.752 1 98.94 238 TRP B C 1
ATOM 4828 O O . TRP B 1 238 ? 10.852 -5.223 -3.475 1 98.94 238 TRP B O 1
ATOM 4838 N N . ALA B 1 239 ? 11.656 -3.178 -3.182 1 98.94 239 ALA B N 1
ATOM 4839 C CA . ALA B 1 239 ? 12.25 -3.006 -4.508 1 98.94 239 ALA B CA 1
ATOM 4840 C C . ALA B 1 239 ? 13.719 -2.607 -4.398 1 98.94 239 ALA B C 1
ATOM 4842 O O . ALA B 1 239 ? 14.086 -1.776 -3.564 1 98.94 239 ALA B O 1
ATOM 4843 N N . VAL B 1 240 ? 14.555 -3.295 -5.094 1 98.94 240 VAL B N 1
ATOM 4844 C CA . VAL B 1 240 ? 15.867 -2.734 -5.418 1 98.94 240 VAL B CA 1
ATOM 4845 C C . VAL B 1 240 ? 15.758 -1.852 -6.656 1 98.94 240 VAL B C 1
ATOM 4847 O O . VAL B 1 240 ? 15.328 -2.311 -7.719 1 98.94 240 VAL B O 1
ATOM 4850 N N . VAL B 1 241 ? 16.141 -0.649 -6.523 1 98.81 241 VAL B N 1
ATOM 4851 C CA . VAL B 1 241 ? 15.875 0.368 -7.535 1 98.81 241 VAL B CA 1
ATOM 4852 C C . VAL B 1 241 ? 17.172 0.733 -8.25 1 98.81 241 VAL B C 1
ATOM 4854 O O . VAL B 1 241 ? 18.219 0.853 -7.617 1 98.81 241 VAL B O 1
ATOM 4857 N N . PRO B 1 242 ? 17.141 0.884 -9.625 1 98.5 242 PRO B N 1
ATOM 4858 C CA . PRO B 1 242 ? 18.344 1.392 -10.305 1 98.5 242 PRO B CA 1
ATOM 4859 C C . PRO B 1 242 ? 18.875 2.67 -9.664 1 98.5 242 PRO B C 1
ATOM 4861 O O . PRO B 1 242 ? 18.109 3.537 -9.258 1 98.5 242 PRO B O 1
ATOM 4864 N N . PRO B 1 243 ? 20.172 2.84 -9.586 1 97.31 243 PRO B N 1
ATOM 4865 C CA . PRO B 1 243 ? 20.781 3.965 -8.867 1 97.31 243 PRO B CA 1
ATOM 4866 C C . PRO B 1 243 ? 20.25 5.316 -9.328 1 97.31 243 PRO B C 1
ATOM 4868 O O . PRO B 1 243 ? 20.016 6.207 -8.508 1 97.31 243 PRO B O 1
ATOM 4871 N N . GLY B 1 244 ? 20 5.492 -10.586 1 96.12 244 GLY B N 1
ATOM 4872 C CA . GLY B 1 244 ? 19.594 6.777 -11.125 1 96.12 244 GLY B CA 1
ATOM 4873 C C . GLY B 1 244 ? 18.125 7.074 -10.891 1 96.12 244 GLY B C 1
ATOM 4874 O O . GLY B 1 244 ? 17.656 8.188 -11.156 1 96.12 244 GLY B O 1
ATOM 4875 N N . GLU B 1 245 ? 17.375 6.117 -10.289 1 96.94 245 GLU B N 1
ATOM 4876 C CA . GLU B 1 245 ? 15.922 6.285 -10.18 1 96.94 245 GLU B CA 1
ATOM 4877 C C . GLU B 1 245 ? 15.469 6.27 -8.727 1 96.94 245 GLU B C 1
ATOM 4879 O O . GLU B 1 245 ? 14.273 6.391 -8.438 1 96.94 245 GLU B O 1
ATOM 4884 N N . VAL B 1 246 ? 16.391 6.168 -7.785 1 96.88 246 VAL B N 1
ATOM 4885 C CA . VAL B 1 246 ? 16.078 5.988 -6.371 1 96.88 246 VAL B CA 1
ATOM 4886 C C . VAL B 1 246 ? 15.281 7.184 -5.859 1 96.88 246 VAL B C 1
ATOM 4888 O O . VAL B 1 246 ? 14.273 7.012 -5.172 1 96.88 246 VAL B O 1
ATOM 4891 N N . ARG B 1 247 ? 15.672 8.367 -6.211 1 93.19 247 ARG B N 1
ATOM 4892 C CA . ARG B 1 247 ? 15.008 9.562 -5.715 1 93.19 247 ARG B CA 1
ATOM 4893 C C . ARG B 1 247 ? 13.57 9.641 -6.207 1 93.19 247 ARG B C 1
ATOM 4895 O O . ARG B 1 247 ? 12.648 9.844 -5.414 1 93.19 247 ARG B O 1
ATOM 4902 N N . ALA B 1 248 ? 13.352 9.484 -7.531 1 95.06 248 ALA B N 1
ATOM 4903 C CA . ALA B 1 248 ? 12.016 9.547 -8.109 1 95.06 248 ALA B CA 1
ATOM 4904 C C . ALA B 1 248 ? 11.109 8.461 -7.523 1 95.06 248 ALA B C 1
ATOM 4906 O O . ALA B 1 248 ? 9.945 8.719 -7.211 1 95.06 248 ALA B O 1
ATOM 4907 N N . PHE B 1 249 ? 11.695 7.281 -7.398 1 97.38 249 PHE B N 1
ATOM 4908 C CA . PHE B 1 249 ? 10.945 6.16 -6.84 1 97.38 249 PHE B CA 1
ATOM 4909 C C . PHE B 1 249 ? 10.531 6.449 -5.402 1 97.38 249 PHE B C 1
ATOM 4911 O O . PHE B 1 249 ? 9.367 6.27 -5.039 1 97.38 249 PHE B O 1
ATOM 4918 N N . ASN B 1 250 ? 11.453 6.891 -4.605 1 94.56 250 ASN B N 1
ATOM 4919 C CA . ASN B 1 250 ? 11.172 7.152 -3.197 1 94.56 250 ASN B CA 1
ATOM 4920 C C . ASN B 1 250 ? 10.195 8.312 -3.027 1 94.56 250 ASN B C 1
ATOM 4922 O O . ASN B 1 250 ? 9.383 8.32 -2.102 1 94.56 250 ASN B O 1
ATOM 4926 N N . ASN B 1 251 ? 10.305 9.352 -3.887 1 93.44 251 ASN B N 1
ATOM 4927 C CA . ASN B 1 251 ? 9.336 10.438 -3.846 1 93.44 251 ASN B CA 1
ATOM 4928 C C . ASN B 1 251 ? 7.906 9.914 -4.008 1 93.44 251 ASN B C 1
ATOM 4930 O O . ASN B 1 251 ? 6.992 10.367 -3.316 1 93.44 251 ASN B O 1
ATOM 4934 N N . LEU B 1 252 ? 7.758 8.969 -4.867 1 95.44 252 LEU B N 1
ATOM 4935 C CA . LEU B 1 252 ? 6.438 8.367 -5.051 1 95.44 252 LEU B CA 1
ATOM 4936 C C . LEU B 1 252 ? 6.027 7.574 -3.816 1 95.44 252 LEU B C 1
ATOM 4938 O O . LEU B 1 252 ? 4.898 7.703 -3.338 1 95.44 252 LEU B O 1
ATOM 4942 N N . VAL B 1 253 ? 6.949 6.77 -3.295 1 95.44 253 VAL B N 1
ATOM 4943 C CA . VAL B 1 253 ? 6.672 5.914 -2.146 1 95.44 253 VAL B CA 1
ATOM 4944 C C . VAL B 1 253 ? 6.266 6.773 -0.95 1 95.44 253 VAL B C 1
ATOM 4946 O O . VAL B 1 253 ? 5.266 6.492 -0.289 1 95.44 253 VAL B O 1
ATOM 4949 N N . GLN B 1 254 ? 6.973 7.801 -0.706 1 93.06 254 GLN B N 1
ATOM 4950 C CA . GLN B 1 254 ? 6.723 8.625 0.47 1 93.06 254 GLN B CA 1
ATOM 4951 C C . GLN B 1 254 ? 5.363 9.32 0.376 1 93.06 254 GLN B C 1
ATOM 4953 O O . GLN B 1 254 ? 4.715 9.562 1.395 1 93.06 254 GLN B O 1
ATOM 4958 N N . ASN B 1 255 ? 4.957 9.586 -0.845 1 93.25 255 ASN B N 1
ATOM 4959 C CA . ASN B 1 255 ? 3.668 10.242 -1.046 1 93.25 255 ASN B CA 1
ATOM 4960 C C . ASN B 1 255 ? 2.514 9.242 -0.968 1 93.25 255 ASN B C 1
ATOM 4962 O O . ASN B 1 255 ? 1.54 9.477 -0.249 1 93.25 255 ASN B O 1
ATOM 4966 N N . VAL B 1 256 ? 2.666 8.055 -1.604 1 95.62 256 VAL B N 1
ATOM 4967 C CA . VAL B 1 256 ? 1.465 7.262 -1.843 1 95.62 256 VAL B CA 1
ATOM 4968 C C . VAL B 1 256 ? 1.433 6.07 -0.887 1 95.62 256 VAL B C 1
ATOM 4970 O O . VAL B 1 256 ? 0.381 5.457 -0.684 1 95.62 256 VAL B O 1
ATOM 4973 N N . LEU B 1 257 ? 2.654 5.73 -0.316 1 96.56 257 LEU B N 1
ATOM 4974 C CA . LEU B 1 257 ? 2.693 4.586 0.588 1 96.56 257 LEU B CA 1
ATOM 4975 C C . LEU B 1 257 ? 3.123 5.012 1.987 1 96.56 257 LEU B C 1
ATOM 4977 O O . LEU B 1 257 ? 2.893 4.289 2.959 1 96.56 257 LEU B O 1
ATOM 4981 N N . ILE B 1 258 ? 3.754 6.156 2.143 1 94.25 258 ILE B N 1
ATOM 4982 C CA . ILE B 1 258 ? 4.27 6.719 3.385 1 94.25 258 ILE B CA 1
ATOM 4983 C C . ILE B 1 258 ? 5.449 5.887 3.877 1 94.25 258 ILE B C 1
ATOM 4985 O O . ILE B 1 258 ? 6.602 6.312 3.779 1 94.25 258 ILE B O 1
ATOM 4989 N N . CYS B 1 259 ? 5.254 4.68 4.312 1 95.38 259 CYS B N 1
ATOM 4990 C CA . CYS B 1 259 ? 6.293 3.762 4.77 1 95.38 259 CYS B CA 1
ATOM 4991 C C . CYS B 1 259 ? 5.715 2.375 5.031 1 95.38 259 CYS B C 1
ATOM 4993 O O . CYS B 1 259 ? 4.496 2.184 4.977 1 95.38 259 CYS B O 1
ATOM 4995 N N . ALA B 1 260 ? 6.566 1.422 5.191 1 98.06 260 ALA B N 1
ATOM 4996 C CA . ALA B 1 260 ? 6.164 0.072 5.578 1 98.06 260 ALA B CA 1
ATOM 4997 C C . ALA B 1 260 ? 5.867 -0.004 7.074 1 98.06 260 ALA B C 1
ATOM 4999 O O . ALA B 1 260 ? 6.336 0.831 7.852 1 98.06 260 ALA B O 1
ATOM 5000 N N . PRO B 1 261 ? 5.051 -0.959 7.496 1 98.5 261 PRO B N 1
ATOM 5001 C CA . PRO B 1 261 ? 4.719 -1.055 8.922 1 98.5 261 PRO B CA 1
ATOM 5002 C C . PRO B 1 261 ? 5.949 -1.236 9.805 1 98.5 261 PRO B C 1
ATOM 5004 O O . PRO B 1 261 ? 6.805 -2.074 9.508 1 98.5 261 PRO B O 1
ATOM 5007 N N . ASN B 1 262 ? 6.012 -0.563 10.891 1 98.38 262 ASN B N 1
ATOM 5008 C CA . ASN B 1 262 ? 7.195 -0.4 11.727 1 98.38 262 ASN B CA 1
ATOM 5009 C C . ASN B 1 262 ? 7.652 -1.73 12.32 1 98.38 262 ASN B C 1
ATOM 5011 O O . ASN B 1 262 ? 8.641 -2.307 11.875 1 98.38 262 ASN B O 1
ATOM 5015 N N . PHE B 1 263 ? 6.926 -2.396 13.164 1 98.88 263 PHE B N 1
ATOM 5016 C CA . PHE B 1 263 ? 7.332 -3.602 13.875 1 98.88 263 PHE B CA 1
ATOM 5017 C C . PHE B 1 263 ? 7.387 -4.797 12.938 1 98.88 263 PHE B C 1
ATOM 5019 O O . PHE B 1 263 ? 8.07 -5.785 13.219 1 98.88 263 PHE B O 1
ATOM 5026 N N . VAL B 1 264 ? 6.684 -4.738 11.812 1 98.94 264 VAL B N 1
ATOM 5027 C CA . VAL B 1 264 ? 6.742 -5.789 10.805 1 98.94 264 VAL B CA 1
ATOM 5028 C C . VAL B 1 264 ? 8.141 -5.836 10.188 1 98.94 264 VAL B C 1
ATOM 5030 O O . VAL B 1 264 ? 8.648 -6.914 9.875 1 98.94 264 VAL B O 1
ATOM 5033 N N . GLN B 1 265 ? 8.727 -4.633 10.016 1 98.94 265 GLN B N 1
ATOM 5034 C CA . GLN B 1 265 ? 10.07 -4.551 9.461 1 98.94 265 GLN B CA 1
ATOM 5035 C C . GLN B 1 265 ? 11.078 -5.262 10.359 1 98.94 265 GLN B C 1
ATOM 5037 O O . GLN B 1 265 ? 12.023 -5.883 9.867 1 98.94 265 GLN B O 1
ATOM 5042 N N . ASP B 1 266 ? 10.867 -5.18 11.68 1 98.94 266 ASP B N 1
ATOM 5043 C CA . ASP B 1 266 ? 11.742 -5.879 12.617 1 98.94 266 ASP B CA 1
ATOM 5044 C C . ASP B 1 266 ? 11.586 -7.395 12.484 1 98.94 266 ASP B C 1
ATOM 5046 O O . ASP B 1 266 ? 12.57 -8.133 12.57 1 98.94 266 ASP B O 1
ATOM 5050 N N . GLY B 1 267 ? 10.352 -7.844 12.312 1 98.88 267 GLY B N 1
ATOM 5051 C CA . GLY B 1 267 ? 10.133 -9.258 12.031 1 98.88 267 GLY B CA 1
ATOM 5052 C C . GLY B 1 267 ? 10.797 -9.719 10.75 1 98.88 267 GLY B C 1
ATOM 5053 O O . GLY B 1 267 ? 11.414 -10.789 10.719 1 98.88 267 GLY B O 1
ATOM 5054 N N . ALA B 1 268 ? 10.703 -8.914 9.711 1 98.88 268 ALA B N 1
ATOM 5055 C CA . ALA B 1 268 ? 11.289 -9.25 8.422 1 98.88 268 ALA B CA 1
ATOM 5056 C C . ALA B 1 268 ? 12.812 -9.344 8.516 1 98.88 268 ALA B C 1
ATOM 5058 O O . ALA B 1 268 ? 13.43 -10.227 7.918 1 98.88 268 ALA B O 1
ATOM 5059 N N . ARG B 1 269 ? 13.398 -8.375 9.234 1 98.88 269 ARG B N 1
ATOM 5060 C CA . ARG B 1 269 ? 14.844 -8.414 9.43 1 98.88 269 ARG B CA 1
ATOM 5061 C C . ARG B 1 269 ? 15.273 -9.734 10.078 1 98.88 269 ARG B C 1
ATOM 5063 O O . ARG B 1 269 ? 16.234 -10.367 9.633 1 98.88 269 ARG B O 1
ATOM 5070 N N . ALA B 1 270 ? 14.531 -10.148 11.117 1 98.69 270 ALA B N 1
ATOM 5071 C CA . ALA B 1 270 ? 14.844 -11.398 11.812 1 98.69 270 ALA B CA 1
ATOM 5072 C C . ALA B 1 270 ? 14.695 -12.594 10.883 1 98.69 270 ALA B C 1
ATOM 5074 O O . ALA B 1 270 ? 15.484 -13.539 10.945 1 98.69 270 ALA B O 1
ATOM 5075 N N . ALA B 1 271 ? 13.695 -12.586 10.023 1 98.19 271 ALA B N 1
ATOM 5076 C CA . ALA B 1 271 ? 13.508 -13.664 9.055 1 98.19 271 ALA B CA 1
ATOM 5077 C C . ALA B 1 271 ? 14.703 -13.773 8.109 1 98.19 271 ALA B C 1
ATOM 5079 O O . ALA B 1 271 ? 15.211 -14.867 7.867 1 98.19 271 ALA B O 1
ATOM 5080 N N . LEU B 1 272 ? 15.172 -12.625 7.637 1 97.88 272 LEU B N 1
ATOM 5081 C CA . LEU B 1 272 ? 16.281 -12.578 6.695 1 97.88 272 LEU B CA 1
ATOM 5082 C C . LEU B 1 272 ? 17.578 -13.07 7.352 1 97.88 272 LEU B C 1
ATOM 5084 O O . LEU B 1 272 ? 18.484 -13.516 6.66 1 97.88 272 LEU B O 1
ATOM 5088 N N . GLU B 1 273 ? 17.609 -13.008 8.633 1 96.62 273 GLU B N 1
ATOM 5089 C CA . GLU B 1 273 ? 18.797 -13.391 9.375 1 96.62 273 GLU B CA 1
ATOM 5090 C C . GLU B 1 273 ? 18.734 -14.852 9.82 1 96.62 273 GLU B C 1
ATOM 5092 O O . GLU B 1 273 ? 19.703 -15.383 10.352 1 96.62 273 GLU B O 1
ATOM 5097 N N . THR B 1 274 ? 17.625 -15.461 9.594 1 93.5 274 THR B N 1
ATOM 5098 C CA . THR B 1 274 ? 17.516 -16.891 9.859 1 93.5 274 THR B CA 1
ATOM 5099 C C . THR B 1 274 ? 18.453 -17.688 8.969 1 93.5 274 THR B C 1
ATOM 5101 O O . THR B 1 274 ? 18.672 -17.344 7.809 1 93.5 274 THR B O 1
ATOM 5104 N N . GLU B 1 275 ? 18.969 -18.781 9.523 1 90.62 275 GLU B N 1
ATOM 5105 C CA . GLU B 1 275 ? 19.875 -19.625 8.766 1 90.62 275 GLU B CA 1
ATOM 5106 C C . GLU B 1 275 ? 19.219 -20.156 7.492 1 90.62 275 GLU B C 1
ATOM 5108 O O . GLU B 1 275 ? 18.078 -20.578 7.516 1 90.62 275 GLU B O 1
ATOM 5113 N N . PRO B 1 276 ? 19.953 -20.141 6.449 1 84.12 276 PRO B N 1
ATOM 5114 C CA . PRO B 1 276 ? 19.406 -20.578 5.16 1 84.12 276 PRO B CA 1
ATOM 5115 C C . PRO B 1 276 ? 18.859 -22 5.199 1 84.12 276 PRO B C 1
ATOM 5117 O O . PRO B 1 276 ? 17.938 -22.344 4.457 1 84.12 276 PRO B O 1
ATOM 5120 N N . SER B 1 277 ? 19.406 -22.844 6.105 1 88.69 277 SER B N 1
ATOM 5121 C CA . SER B 1 277 ? 18.984 -24.234 6.195 1 88.69 277 SER B CA 1
ATOM 5122 C C . SER B 1 277 ? 17.531 -24.344 6.66 1 88.69 277 SER B C 1
ATOM 5124 O O . SER B 1 277 ? 16.906 -25.391 6.5 1 88.69 277 SER B O 1
ATOM 5126 N N . TRP B 1 278 ? 17.031 -23.234 7.113 1 89.44 278 TRP B N 1
ATOM 5127 C CA . TRP B 1 278 ? 15.648 -23.188 7.586 1 89.44 278 TRP B CA 1
ATOM 5128 C C . TRP B 1 278 ? 14.672 -23.5 6.457 1 89.44 278 TRP B C 1
ATOM 5130 O O . TRP B 1 278 ? 13.617 -24.094 6.688 1 89.44 278 TRP B O 1
ATOM 5140 N N . LEU B 1 279 ? 15.102 -23.188 5.234 1 89.75 279 LEU B N 1
ATOM 5141 C CA . LEU B 1 279 ? 14.203 -23.312 4.09 1 89.75 279 LEU B CA 1
ATOM 5142 C C . LEU B 1 279 ? 14.383 -24.656 3.406 1 89.75 279 LEU B C 1
ATOM 5144 O O . LEU B 1 279 ? 13.539 -25.062 2.596 1 89.75 279 LEU B O 1
ATOM 5148 N N . GLU B 1 280 ? 15.383 -25.375 3.752 1 90.75 280 GLU B N 1
ATOM 5149 C CA . GLU B 1 280 ? 15.75 -26.594 3.035 1 90.75 280 GLU B CA 1
ATOM 5150 C C . GLU B 1 280 ? 14.648 -27.641 3.143 1 90.75 280 GLU B C 1
ATOM 5152 O O . GLU B 1 280 ? 14.273 -28.266 2.145 1 90.75 280 GLU B O 1
ATOM 5157 N N . ASP B 1 281 ? 14.102 -27.766 4.359 1 89.81 281 ASP B N 1
ATOM 5158 C CA . ASP B 1 281 ? 13.055 -28.75 4.57 1 89.81 281 ASP B CA 1
ATOM 5159 C C . ASP B 1 281 ? 11.797 -28.406 3.771 1 89.81 281 ASP B C 1
ATOM 5161 O O . ASP B 1 281 ? 11.141 -29.281 3.225 1 89.81 281 ASP B O 1
ATOM 5165 N N . ALA B 1 282 ? 11.5 -27.172 3.746 1 90.38 282 ALA B N 1
ATOM 5166 C CA . ALA B 1 282 ? 10.328 -26.734 2.988 1 90.38 282 ALA B CA 1
ATOM 5167 C C . ALA B 1 282 ? 10.508 -27 1.497 1 90.38 282 ALA B C 1
ATOM 5169 O O . ALA B 1 282 ? 9.578 -27.453 0.825 1 90.38 282 ALA B O 1
ATOM 5170 N N . ARG B 1 283 ? 11.68 -26.766 0.952 1 94 283 ARG B N 1
ATOM 5171 C CA . ARG B 1 283 ? 11.969 -27 -0.458 1 94 283 ARG B CA 1
ATOM 5172 C C . ARG B 1 283 ? 11.836 -28.484 -0.804 1 94 283 ARG B C 1
ATOM 5174 O O . ARG B 1 283 ? 11.258 -28.828 -1.831 1 94 283 ARG B O 1
ATOM 5181 N N . ASP B 1 284 ? 12.344 -29.281 0.088 1 94.81 284 ASP B N 1
ATOM 5182 C CA . ASP B 1 284 ? 12.258 -30.719 -0.137 1 94.81 284 ASP B CA 1
ATOM 5183 C C . ASP B 1 284 ? 10.805 -31.188 -0.127 1 94.81 284 ASP B C 1
ATOM 5185 O O . ASP B 1 284 ? 10.406 -32 -0.958 1 94.81 284 ASP B O 1
ATOM 5189 N N . THR B 1 285 ? 10.109 -30.672 0.762 1 95.25 285 THR B N 1
ATOM 5190 C CA . THR B 1 285 ? 8.695 -31.016 0.877 1 95.25 285 THR B CA 1
ATOM 5191 C C . THR B 1 285 ? 7.93 -30.578 -0.367 1 95.25 285 THR B C 1
ATOM 5193 O O . THR B 1 285 ? 7.109 -31.328 -0.895 1 95.25 285 THR B O 1
ATOM 5196 N N . TYR B 1 286 ? 8.195 -29.359 -0.833 1 96.44 286 TYR B N 1
ATOM 5197 C CA . TYR B 1 286 ? 7.523 -28.859 -2.033 1 96.44 286 TYR B CA 1
ATOM 5198 C C . TYR B 1 286 ? 7.898 -29.703 -3.248 1 96.44 286 TYR B C 1
ATOM 5200 O O . TYR B 1 286 ? 7.059 -29.969 -4.109 1 96.44 286 TYR B O 1
ATOM 5208 N N . ARG B 1 287 ? 9.148 -30.125 -3.322 1 97.25 287 ARG B N 1
ATOM 5209 C CA . ARG B 1 287 ? 9.586 -31 -4.406 1 97.25 287 ARG B CA 1
ATOM 5210 C C . ARG B 1 287 ? 8.828 -32.312 -4.391 1 97.25 287 ARG B C 1
ATOM 5212 O O . ARG B 1 287 ? 8.383 -32.812 -5.438 1 97.25 287 ARG B O 1
ATOM 5219 N N . GLU B 1 288 ? 8.672 -32.875 -3.242 1 97.62 288 GLU B N 1
ATOM 5220 C CA . GLU B 1 288 ? 7.938 -34.125 -3.1 1 97.62 288 GLU B CA 1
ATOM 5221 C C . GLU B 1 288 ? 6.473 -33.969 -3.494 1 97.62 288 GLU B C 1
ATOM 5223 O O . GLU B 1 288 ? 5.91 -34.812 -4.188 1 97.62 288 GLU B O 1
ATOM 5228 N N . ARG B 1 289 ? 5.898 -32.938 -3.021 1 98.19 289 ARG B N 1
ATOM 5229 C CA . ARG B 1 289 ? 4.504 -32.656 -3.334 1 98.19 289 ARG B CA 1
ATOM 5230 C C . ARG B 1 289 ? 4.312 -32.406 -4.828 1 98.19 289 ARG B C 1
ATOM 5232 O O . ARG B 1 289 ? 3.324 -32.844 -5.414 1 98.19 289 ARG B O 1
ATOM 5239 N N . ARG B 1 290 ? 5.285 -31.703 -5.418 1 97.94 290 ARG B N 1
ATOM 5240 C CA . ARG B 1 290 ? 5.305 -31.516 -6.867 1 97.94 290 ARG B CA 1
ATOM 5241 C C . ARG B 1 290 ? 5.273 -32.844 -7.586 1 97.94 290 ARG B C 1
ATOM 5243 O O . ARG B 1 290 ? 4.469 -33.062 -8.5 1 97.94 290 ARG B O 1
ATOM 5250 N N . ASP B 1 291 ? 6.129 -33.719 -7.176 1 98.19 291 ASP B N 1
ATOM 5251 C CA . ASP B 1 291 ? 6.25 -35.031 -7.84 1 98.19 291 ASP B CA 1
ATOM 5252 C C . ASP B 1 291 ? 4.965 -35.844 -7.703 1 98.19 291 ASP B C 1
ATOM 5254 O O . ASP B 1 291 ? 4.543 -36.5 -8.648 1 98.19 291 ASP B O 1
ATOM 5258 N N . LEU B 1 292 ? 4.336 -35.75 -6.535 1 98.38 292 LEU B N 1
ATOM 5259 C CA . LEU B 1 292 ? 3.055 -36.438 -6.32 1 98.38 292 LEU B CA 1
ATOM 5260 C C . LEU B 1 292 ? 2.002 -35.906 -7.297 1 98.38 292 LEU B C 1
ATOM 5262 O O . LEU B 1 292 ? 1.282 -36.688 -7.914 1 98.38 292 LEU B O 1
ATOM 5266 N N . LEU B 1 293 ? 1.907 -34.625 -7.402 1 98.38 293 LEU B N 1
ATOM 5267 C CA . LEU B 1 293 ? 0.895 -34 -8.25 1 98.38 293 LEU B CA 1
ATOM 5268 C C . LEU B 1 293 ? 1.198 -34.25 -9.727 1 98.38 293 LEU B C 1
ATOM 5270 O O . LEU B 1 293 ? 0.282 -34.438 -10.531 1 98.38 293 LEU B O 1
ATOM 5274 N N . LEU B 1 294 ? 2.486 -34.188 -10.07 1 98.06 294 LEU B N 1
ATOM 5275 C CA . LEU B 1 294 ? 2.906 -34.438 -11.445 1 98.06 294 LEU B CA 1
ATOM 5276 C C . LEU B 1 294 ? 2.564 -35.875 -11.867 1 98.06 294 LEU B C 1
ATOM 5278 O O . LEU B 1 294 ? 2.088 -36.094 -12.984 1 98.06 294 LEU B O 1
ATOM 5282 N N . ASP B 1 295 ? 2.824 -36.781 -11.008 1 98.19 295 ASP B N 1
ATOM 5283 C CA . ASP B 1 295 ? 2.484 -38.156 -11.281 1 98.19 295 ASP B CA 1
ATOM 5284 C C . ASP B 1 295 ? 0.982 -38.344 -11.484 1 98.19 295 ASP B C 1
ATOM 5286 O O . ASP B 1 295 ? 0.552 -39.031 -12.406 1 98.19 295 ASP B O 1
ATOM 5290 N N . ALA B 1 296 ? 0.223 -37.75 -10.688 1 98.12 296 ALA B N 1
ATOM 5291 C CA . ALA B 1 296 ? -1.23 -37.781 -10.82 1 98.12 296 ALA B CA 1
ATOM 5292 C C . ALA B 1 296 ? -1.68 -37.156 -12.133 1 98.12 296 ALA B C 1
ATOM 5294 O O . ALA B 1 296 ? -2.549 -37.688 -12.828 1 98.12 296 ALA B O 1
ATOM 5295 N N . ALA B 1 297 ? -1.113 -36 -12.445 1 98.19 297 ALA B N 1
ATOM 5296 C CA . ALA B 1 297 ? -1.46 -35.281 -13.672 1 98.19 297 ALA B CA 1
ATOM 5297 C C . ALA B 1 297 ? -1.228 -36.188 -14.898 1 98.19 297 ALA B C 1
ATOM 5299 O O . ALA B 1 297 ? -2.02 -36.156 -15.844 1 98.19 297 ALA B O 1
ATOM 5300 N N . ARG B 1 298 ? -0.152 -36.906 -14.867 1 97.19 298 ARG B N 1
ATOM 5301 C CA . ARG B 1 298 ? 0.157 -37.812 -15.953 1 97.19 298 ARG B CA 1
ATOM 5302 C C . ARG B 1 298 ? -0.89 -38.938 -16.047 1 97.19 298 ARG B C 1
ATOM 5304 O O . ARG B 1 298 ? -1.364 -39.25 -17.141 1 97.19 298 ARG B O 1
ATOM 5311 N N . ARG B 1 299 ? -1.244 -39.406 -14.898 1 96.19 299 ARG B N 1
ATOM 5312 C CA . ARG B 1 299 ? -2.258 -40.469 -14.867 1 96.19 299 ARG B CA 1
ATOM 5313 C C . ARG B 1 299 ? -3.598 -39.938 -15.383 1 96.19 299 ARG B C 1
ATOM 5315 O O . ARG B 1 299 ? -4.332 -40.688 -16.062 1 96.19 299 ARG B O 1
ATOM 5322 N N . TRP B 1 300 ? -3.873 -38.688 -15.102 1 96.31 300 TRP B N 1
ATOM 5323 C CA . TRP B 1 300 ? -5.141 -38.062 -15.5 1 96.31 300 TRP B CA 1
ATOM 5324 C C . TRP B 1 300 ? -5.117 -37.688 -16.969 1 96.31 300 TRP B C 1
ATOM 5326 O O . TRP B 1 300 ? -6.164 -37.375 -17.547 1 96.31 300 TRP B O 1
ATOM 5336 N N . GLY B 1 301 ? -3.908 -37.688 -17.594 1 95.88 301 GLY B N 1
ATOM 5337 C CA . GLY B 1 301 ? -3.775 -37.188 -18.938 1 95.88 301 GLY B CA 1
ATOM 5338 C C . GLY B 1 301 ? -3.84 -35.656 -19 1 95.88 301 GLY B C 1
ATOM 5339 O O . GLY B 1 301 ? -4.18 -35.094 -20.047 1 95.88 301 GLY B O 1
ATOM 5340 N N . LEU B 1 302 ? -3.582 -34.969 -17.875 1 97.88 302 LEU B N 1
ATOM 5341 C CA . LEU B 1 302 ? -3.682 -33.5 -17.781 1 97.88 302 LEU B CA 1
ATOM 5342 C C . LEU B 1 302 ? -2.299 -32.875 -17.75 1 97.88 302 LEU B C 1
ATOM 5344 O O . LEU B 1 302 ? -2.174 -31.656 -17.562 1 97.88 302 LEU B O 1
ATOM 5348 N N . ASP B 1 303 ? -1.255 -33.656 -17.891 1 96.56 303 ASP B N 1
ATOM 5349 C CA . ASP B 1 303 ? 0.135 -33.219 -17.844 1 96.56 303 ASP B CA 1
ATOM 5350 C C . ASP B 1 303 ? 0.495 -32.406 -19.078 1 96.56 303 ASP B C 1
ATOM 5352 O O . ASP B 1 303 ? 0.092 -32.75 -20.203 1 96.56 303 ASP B O 1
ATOM 5356 N N . MET B 1 304 ? 1.206 -31.359 -18.891 1 96.56 304 MET B N 1
ATOM 5357 C CA . MET B 1 304 ? 1.587 -30.5 -20.016 1 96.56 304 MET B CA 1
ATOM 5358 C C . MET B 1 304 ? 3.004 -30.812 -20.484 1 96.56 304 MET B C 1
ATOM 5360 O O . MET B 1 304 ? 3.551 -30.125 -21.344 1 96.56 304 MET B O 1
ATOM 5364 N N . GLY B 1 305 ? 3.637 -31.766 -19.875 1 96.25 305 GLY B N 1
ATOM 5365 C CA . GLY B 1 305 ? 4.914 -32.281 -20.344 1 96.25 305 GLY B CA 1
ATOM 5366 C C . GLY B 1 305 ? 6.102 -31.5 -19.812 1 96.25 305 GLY B C 1
ATOM 5367 O O . GLY B 1 305 ? 7.152 -31.453 -20.453 1 96.25 305 GLY B O 1
ATOM 5368 N N . TYR B 1 306 ? 5.984 -30.781 -18.734 1 96.88 306 TYR B N 1
ATOM 5369 C CA . TYR B 1 306 ? 7.078 -30.062 -18.109 1 96.88 306 TYR B CA 1
ATOM 5370 C C . TYR B 1 306 ? 7.125 -30.328 -16.609 1 96.88 306 TYR B C 1
ATOM 5372 O O . TYR B 1 306 ? 6.207 -30.922 -16.062 1 96.88 306 TYR B O 1
ATOM 5380 N N . THR B 1 307 ? 8.172 -30 -15.961 1 97.25 307 THR B N 1
ATOM 5381 C CA . THR B 1 307 ? 8.344 -30.141 -14.516 1 97.25 307 THR B CA 1
ATOM 5382 C C . THR B 1 307 ? 8.68 -28.781 -13.891 1 97.25 307 THR B C 1
ATOM 5384 O O . THR B 1 307 ? 9.711 -28.188 -14.211 1 97.25 307 THR B O 1
ATOM 5387 N N . PRO B 1 308 ? 7.781 -28.25 -13.055 1 97.81 308 PRO B N 1
ATOM 5388 C CA . PRO B 1 308 ? 8.148 -27.031 -12.344 1 97.81 308 PRO B CA 1
ATOM 5389 C C . PRO B 1 308 ? 9.43 -27.172 -11.531 1 97.81 308 PRO B C 1
ATOM 5391 O O . PRO B 1 308 ? 9.625 -28.188 -10.852 1 97.81 308 PRO B O 1
ATOM 5394 N N . SER B 1 309 ? 10.258 -26.172 -11.57 1 97.25 309 SER B N 1
ATOM 5395 C CA . SER B 1 309 ? 11.539 -26.25 -10.875 1 97.25 309 SER B CA 1
ATOM 5396 C C . SER B 1 309 ? 11.539 -25.344 -9.641 1 97.25 309 SER B C 1
ATOM 5398 O O . SER B 1 309 ? 12.492 -25.359 -8.859 1 97.25 309 SER B O 1
ATOM 5400 N N . GLY B 1 310 ? 10.477 -24.562 -9.445 1 96.56 310 GLY B N 1
ATOM 5401 C CA . GLY B 1 310 ? 10.391 -23.656 -8.312 1 96.56 310 GLY B CA 1
ATOM 5402 C C . GLY B 1 310 ? 8.969 -23.188 -8.031 1 96.56 310 GLY B C 1
ATOM 5403 O O . GLY B 1 310 ? 8.016 -23.703 -8.617 1 96.56 310 GLY B O 1
ATOM 5404 N N . ALA B 1 311 ? 8.828 -22.312 -7.078 1 96.5 311 ALA B N 1
ATOM 5405 C CA . ALA B 1 311 ? 7.531 -21.891 -6.562 1 96.5 311 ALA B CA 1
ATOM 5406 C C . ALA B 1 311 ? 6.746 -23.078 -6.016 1 96.5 311 ALA B C 1
ATOM 5408 O O . ALA B 1 311 ? 7.27 -23.859 -5.223 1 96.5 311 ALA B O 1
ATOM 5409 N N . TYR B 1 312 ? 5.484 -23.25 -6.379 1 98 312 TYR B N 1
ATOM 5410 C CA . TYR B 1 312 ? 4.695 -24.375 -5.902 1 98 312 TYR B CA 1
ATOM 5411 C C . TYR B 1 312 ? 3.4 -24.516 -6.691 1 98 312 TYR B C 1
ATOM 5413 O O . TYR B 1 312 ? 2.33 -24.719 -6.109 1 98 312 TYR B O 1
ATOM 5421 N N . TYR B 1 313 ? 3.543 -24.328 -8.047 1 97.94 313 TYR B N 1
ATOM 5422 C CA . TYR B 1 313 ? 2.385 -24.391 -8.93 1 97.94 313 TYR B CA 1
ATOM 5423 C C . TYR B 1 313 ? 2.594 -25.438 -10.023 1 97.94 313 TYR B C 1
ATOM 5425 O O . TYR B 1 313 ? 3.725 -25.672 -10.453 1 97.94 313 TYR B O 1
ATOM 5433 N N . LEU B 1 314 ? 1.533 -26 -10.453 1 98.44 314 LEU B N 1
ATOM 5434 C CA . LEU B 1 314 ? 1.487 -26.875 -11.625 1 98.44 314 LEU B CA 1
ATOM 5435 C C . LEU B 1 314 ? 0.296 -26.531 -12.516 1 98.44 314 LEU B C 1
ATOM 5437 O O . LEU B 1 314 ? -0.829 -26.406 -12.023 1 98.44 314 LEU B O 1
ATOM 5441 N N . LEU B 1 315 ? 0.558 -26.266 -13.766 1 98.5 315 LEU B N 1
ATOM 5442 C CA . LEU B 1 315 ? -0.529 -26.109 -14.727 1 98.5 315 LEU B CA 1
ATOM 5443 C C . LEU B 1 315 ? -1.021 -27.469 -15.227 1 98.5 315 LEU B C 1
ATOM 5445 O O . LEU B 1 315 ? -0.219 -28.312 -15.609 1 98.5 315 LEU B O 1
ATOM 5449 N N . LEU B 1 316 ? -2.291 -27.656 -15.172 1 98.44 316 LEU B N 1
ATOM 5450 C CA . LEU B 1 316 ? -2.949 -28.859 -15.656 1 98.44 316 LEU B CA 1
ATOM 5451 C C . LEU B 1 316 ? -3.709 -28.578 -16.953 1 98.44 316 LEU B C 1
ATOM 5453 O O . LEU B 1 316 ? -4.547 -27.672 -17 1 98.44 316 LEU B O 1
ATOM 5457 N N . ASP B 1 317 ? -3.441 -29.266 -17.984 1 98.19 317 ASP B N 1
ATOM 5458 C CA . ASP B 1 317 ? -4.148 -29.141 -19.266 1 98.19 317 ASP B CA 1
ATOM 5459 C C . ASP B 1 317 ? -5.523 -29.797 -19.188 1 98.19 317 ASP B C 1
ATOM 5461 O O . ASP B 1 317 ? -5.621 -31.031 -19.125 1 98.19 317 ASP B O 1
ATOM 5465 N N . VAL B 1 318 ? -6.539 -29.016 -19.297 1 97.75 318 VAL B N 1
ATOM 5466 C CA . VAL B 1 318 ? -7.875 -29.578 -19.172 1 97.75 318 VAL B CA 1
ATOM 5467 C C . VAL B 1 318 ? -8.625 -29.453 -20.484 1 97.75 318 VAL B C 1
ATOM 5469 O O . VAL B 1 318 ? -9.859 -29.469 -20.516 1 97.75 318 VAL B O 1
ATOM 5472 N N . SER B 1 319 ? -7.949 -29.281 -21.562 1 96.62 319 SER B N 1
ATOM 5473 C CA . SER B 1 319 ? -8.547 -29.047 -22.875 1 96.62 319 SER B CA 1
ATOM 5474 C C . SER B 1 319 ? -9.359 -30.25 -23.344 1 96.62 319 SER B C 1
ATOM 5476 O O . SER B 1 319 ? -10.281 -30.109 -24.141 1 96.62 319 SER B O 1
ATOM 5478 N N . ASP B 1 320 ? -9.008 -31.438 -22.859 1 94.94 320 ASP B N 1
ATOM 5479 C CA . ASP B 1 320 ? -9.695 -32.625 -23.297 1 94.94 320 ASP B CA 1
ATOM 5480 C C . ASP B 1 320 ? -10.906 -32.938 -22.422 1 94.94 320 ASP B C 1
ATOM 5482 O O . ASP B 1 320 ? -11.656 -33.875 -22.688 1 94.94 320 ASP B O 1
ATOM 5486 N N . LEU B 1 321 ? -11.086 -32.188 -21.391 1 95.44 321 LEU B N 1
ATOM 5487 C CA . LEU B 1 321 ? -12.258 -32.344 -20.547 1 95.44 321 LEU B CA 1
ATOM 5488 C C . LEU B 1 321 ? -13.422 -31.5 -21.078 1 95.44 321 LEU B C 1
ATOM 5490 O O . LEU B 1 321 ? -13.211 -30.5 -21.766 1 95.44 321 LEU B O 1
ATOM 5494 N N . PRO B 1 322 ? -14.648 -31.969 -20.781 1 94.38 322 PRO B N 1
ATOM 5495 C CA . PRO B 1 322 ? -15.797 -31.172 -21.219 1 94.38 322 PRO B CA 1
ATOM 5496 C C . PRO B 1 322 ? -15.867 -29.812 -20.547 1 94.38 322 PRO B C 1
ATOM 5498 O O . PRO B 1 322 ? -15.68 -29.703 -19.328 1 94.38 322 PRO B O 1
ATOM 5501 N N . GLY B 1 323 ? -16.078 -28.781 -21.391 1 95.44 323 GLY B N 1
ATOM 5502 C CA . GLY B 1 323 ? -16.219 -27.438 -20.875 1 95.44 323 GLY B CA 1
ATOM 5503 C C . GLY B 1 323 ? -14.93 -26.641 -20.938 1 95.44 323 GLY B C 1
ATOM 5504 O O . GLY B 1 323 ? -13.867 -27.172 -21.25 1 95.44 323 GLY B O 1
ATOM 5505 N N . ASP B 1 324 ? -14.992 -25.344 -20.672 1 95.94 324 ASP B N 1
ATOM 5506 C CA . ASP B 1 324 ? -13.805 -24.484 -20.609 1 95.94 324 ASP B CA 1
ATOM 5507 C C . ASP B 1 324 ? -13.156 -24.578 -19.219 1 95.94 324 ASP B C 1
ATOM 5509 O O . ASP B 1 324 ? -13.633 -25.312 -18.344 1 95.94 324 ASP B O 1
ATOM 5513 N N . ALA B 1 325 ? -12.078 -23.984 -19.016 1 96.75 325 ALA B N 1
ATOM 5514 C CA . ALA B 1 325 ? -11.289 -24.094 -17.797 1 96.75 325 ALA B CA 1
ATOM 5515 C C . ALA B 1 325 ? -12.102 -23.672 -16.578 1 96.75 325 ALA B C 1
ATOM 5517 O O . ALA B 1 325 ? -11.945 -24.25 -15.5 1 96.75 325 ALA B O 1
ATOM 5518 N N . PHE B 1 326 ? -13 -22.641 -16.719 1 95 326 PHE B N 1
ATOM 5519 C CA . PHE B 1 326 ? -13.844 -22.203 -15.609 1 95 326 PHE B CA 1
ATOM 5520 C C . PHE B 1 326 ? -14.836 -23.281 -15.219 1 95 326 PHE B C 1
ATOM 5522 O O . PHE B 1 326 ? -15.023 -23.562 -14.031 1 95 326 PHE B O 1
ATOM 5529 N N . GLU B 1 327 ? -15.414 -23.859 -16.141 1 95.06 327 GLU B N 1
ATOM 5530 C CA . GLU B 1 327 ? -16.391 -24.922 -15.906 1 95.06 327 GLU B CA 1
ATOM 5531 C C . GLU B 1 327 ? -15.727 -26.141 -15.266 1 95.06 327 GLU B C 1
ATOM 5533 O O . GLU B 1 327 ? -16.297 -26.766 -14.367 1 95.06 327 GLU B O 1
ATOM 5538 N N . VAL B 1 328 ? -14.547 -26.469 -15.805 1 96.38 328 VAL B N 1
ATOM 5539 C CA . VAL B 1 328 ? -13.828 -27.609 -15.242 1 96.38 328 VAL B CA 1
ATOM 5540 C C . VAL B 1 328 ? -13.484 -27.328 -13.781 1 96.38 328 VAL B C 1
ATOM 5542 O O . VAL B 1 328 ? -13.625 -28.203 -12.922 1 96.38 328 VAL B O 1
ATOM 5545 N N . ALA B 1 329 ? -12.992 -26.125 -13.461 1 96.19 329 ALA B N 1
ATOM 5546 C CA . ALA B 1 329 ? -12.695 -25.734 -12.086 1 96.19 329 ALA B CA 1
ATOM 5547 C C . ALA B 1 329 ? -13.93 -25.891 -11.203 1 96.19 329 ALA B C 1
ATOM 5549 O O . ALA B 1 329 ? -13.836 -26.359 -10.062 1 96.19 329 ALA B O 1
ATOM 5550 N N . ASP B 1 330 ? -15.07 -25.484 -11.742 1 94.5 330 ASP B N 1
ATOM 5551 C CA . ASP B 1 330 ? -16.328 -25.594 -11.008 1 94.5 330 ASP B CA 1
ATOM 5552 C C . ASP B 1 330 ? -16.672 -27.062 -10.719 1 94.5 330 ASP B C 1
ATOM 5554 O O . ASP B 1 330 ? -17.109 -27.391 -9.617 1 94.5 330 ASP B O 1
ATOM 5558 N N . VAL B 1 331 ? -16.531 -27.859 -11.688 1 95.19 331 VAL B N 1
ATOM 5559 C CA . VAL B 1 331 ? -16.828 -29.266 -11.539 1 95.19 331 VAL B CA 1
ATOM 5560 C C . VAL B 1 331 ? -15.891 -29.891 -10.492 1 95.19 331 VAL B C 1
ATOM 5562 O O . VAL B 1 331 ? -16.328 -30.656 -9.641 1 95.19 331 VAL B O 1
ATOM 5565 N N . PHE B 1 332 ? -14.555 -29.578 -10.531 1 97.12 332 PHE B N 1
ATOM 5566 C CA . PHE B 1 332 ? -13.609 -30.062 -9.539 1 97.12 332 PHE B CA 1
ATOM 5567 C C . PHE B 1 332 ? -14.016 -29.641 -8.141 1 97.12 332 PHE B C 1
ATOM 5569 O O . PHE B 1 332 ? -13.938 -30.422 -7.191 1 97.12 332 PHE B O 1
ATOM 5576 N N . LEU B 1 333 ? -14.438 -28.391 -8 1 96.31 333 LEU B N 1
ATOM 5577 C CA . LEU B 1 333 ? -14.836 -27.844 -6.703 1 96.31 333 LEU B CA 1
ATOM 5578 C C . LEU B 1 333 ? -16.125 -28.484 -6.219 1 96.31 333 LEU B C 1
ATOM 5580 O O . LEU B 1 333 ? -16.203 -28.953 -5.078 1 96.31 333 LEU B O 1
ATOM 5584 N N . GLU B 1 334 ? -17.156 -28.578 -7.066 1 94.69 334 GLU B N 1
ATOM 5585 C CA . GLU B 1 334 ? -18.5 -28.984 -6.676 1 94.69 334 GLU B CA 1
ATOM 5586 C C . GLU B 1 334 ? -18.578 -30.5 -6.5 1 94.69 334 GLU B C 1
ATOM 5588 O O . GLU B 1 334 ? -19.25 -31 -5.59 1 94.69 334 GLU B O 1
ATOM 5593 N N . GLU B 1 335 ? -17.891 -31.219 -7.352 1 95.5 335 GLU B N 1
ATOM 5594 C CA . GLU B 1 335 ? -18.062 -32.656 -7.371 1 95.5 335 GLU B CA 1
ATOM 5595 C C . GLU B 1 335 ? -16.953 -33.375 -6.586 1 95.5 335 GLU B C 1
ATOM 5597 O O . GLU B 1 335 ? -17.141 -34.469 -6.07 1 95.5 335 GLU B O 1
ATOM 5602 N N . ALA B 1 336 ? -15.797 -32.719 -6.512 1 96.69 336 ALA B N 1
ATOM 5603 C CA . ALA B 1 336 ? -14.672 -33.375 -5.852 1 96.69 336 ALA B CA 1
ATOM 5604 C C . ALA B 1 336 ? -14.203 -32.594 -4.637 1 96.69 336 ALA B C 1
ATOM 5606 O O . ALA B 1 336 ? -13.375 -33.062 -3.857 1 96.69 336 ALA B O 1
ATOM 5607 N N . ASN B 1 337 ? -14.617 -31.375 -4.445 1 97.25 337 ASN B N 1
ATOM 5608 C CA . ASN B 1 337 ? -14.211 -30.5 -3.342 1 97.25 337 ASN B CA 1
ATOM 5609 C C . ASN B 1 337 ? -12.727 -30.172 -3.418 1 97.25 337 ASN B C 1
ATOM 5611 O O . ASN B 1 337 ? -12.016 -30.234 -2.41 1 97.25 337 ASN B O 1
ATOM 5615 N N . VAL B 1 338 ? -12.305 -29.938 -4.602 1 97.88 338 VAL B N 1
ATOM 5616 C CA . VAL B 1 338 ? -10.938 -29.5 -4.84 1 97.88 338 VAL B CA 1
ATOM 5617 C C . VAL B 1 338 ? -10.953 -28.156 -5.574 1 97.88 338 VAL B C 1
ATOM 5619 O O . VAL B 1 338 ? -11.477 -28.062 -6.688 1 97.88 338 VAL B O 1
ATOM 5622 N N . ALA B 1 339 ? -10.414 -27.141 -4.965 1 97.25 339 ALA B N 1
ATOM 5623 C CA . ALA B 1 339 ? -10.398 -25.797 -5.547 1 97.25 339 ALA B CA 1
ATOM 5624 C C . ALA B 1 339 ? -9.094 -25.531 -6.285 1 97.25 339 ALA B C 1
ATOM 5626 O O . ALA B 1 339 ? -8.008 -25.734 -5.73 1 97.25 339 ALA B O 1
ATOM 5627 N N . MET B 1 340 ? -9.164 -25.188 -7.531 1 96.69 340 MET B N 1
ATOM 5628 C CA . MET B 1 340 ? -8.023 -24.781 -8.359 1 96.69 340 MET B CA 1
ATOM 5629 C C . MET B 1 340 ? -8.336 -23.5 -9.117 1 96.69 340 MET B C 1
ATOM 5631 O O . MET B 1 340 ? -9.5 -23.125 -9.25 1 96.69 340 MET B O 1
ATOM 5635 N N . THR B 1 341 ? -7.355 -22.844 -9.578 1 96.19 341 THR B N 1
ATOM 5636 C CA . THR B 1 341 ? -7.531 -21.578 -10.273 1 96.19 341 THR B CA 1
ATOM 5637 C C . THR B 1 341 ? -7.621 -21.781 -11.781 1 96.19 341 THR B C 1
ATOM 5639 O O . THR B 1 341 ? -6.73 -22.391 -12.383 1 96.19 341 THR B O 1
ATOM 5642 N N . PRO B 1 342 ? -8.672 -21.281 -12.438 1 95.94 342 PRO B N 1
ATOM 5643 C CA . PRO B 1 342 ? -8.75 -21.375 -13.898 1 95.94 342 PRO B CA 1
ATOM 5644 C C . PRO B 1 342 ? -7.652 -20.578 -14.594 1 95.94 342 PRO B C 1
ATOM 5646 O O . PRO B 1 342 ? -7.305 -19.484 -14.141 1 95.94 342 PRO B O 1
ATOM 5649 N N . GLY B 1 343 ? -7.164 -21 -15.656 1 96.25 343 GLY B N 1
ATOM 5650 C CA . GLY B 1 343 ? -5.938 -20.562 -16.297 1 96.25 343 GLY B CA 1
ATOM 5651 C C . GLY B 1 343 ? -6.117 -19.281 -17.109 1 96.25 343 GLY B C 1
ATOM 5652 O O . GLY B 1 343 ? -5.148 -18.562 -17.359 1 96.25 343 GLY B O 1
ATOM 5653 N N . PRO B 1 344 ? -7.309 -18.922 -17.578 1 93.5 344 PRO B N 1
ATOM 5654 C CA . PRO B 1 344 ? -7.469 -17.781 -18.484 1 93.5 344 PRO B CA 1
ATOM 5655 C C . PRO B 1 344 ? -6.91 -16.484 -17.891 1 93.5 344 PRO B C 1
ATOM 5657 O O . PRO B 1 344 ? -6.453 -15.609 -18.625 1 93.5 344 PRO B O 1
ATOM 5660 N N . ASP B 1 345 ? -6.844 -16.359 -16.594 1 90.75 345 ASP B N 1
ATOM 5661 C CA . ASP B 1 345 ? -6.328 -15.164 -15.945 1 90.75 345 ASP B CA 1
ATOM 5662 C C . ASP B 1 345 ? -4.828 -15.008 -16.188 1 90.75 345 ASP B C 1
ATOM 5664 O O . ASP B 1 345 ? -4.273 -13.922 -16.016 1 90.75 345 ASP B O 1
ATOM 5668 N N . PHE B 1 346 ? -4.133 -16.125 -16.578 1 97 346 PHE B N 1
ATOM 5669 C CA . PHE B 1 346 ? -2.68 -16.125 -16.688 1 97 346 PHE B CA 1
ATOM 5670 C C . PHE B 1 346 ? -2.234 -15.867 -18.125 1 97 346 PHE B C 1
ATOM 5672 O O . PHE B 1 346 ? -1.038 -15.867 -18.406 1 97 346 PHE B O 1
ATOM 5679 N N . GLY B 1 347 ? -3.18 -15.664 -19.062 1 96 347 GLY B N 1
ATOM 5680 C CA . GLY B 1 347 ? -2.83 -15.43 -20.453 1 96 347 GLY B CA 1
ATOM 5681 C C . GLY B 1 347 ? -3.357 -16.5 -21.391 1 96 347 GLY B C 1
ATOM 5682 O O . GLY B 1 347 ? -3.92 -17.5 -20.938 1 96 347 GLY B O 1
ATOM 5683 N N . SER B 1 348 ? -3.189 -16.312 -22.656 1 95.88 348 SER B N 1
ATOM 5684 C CA . SER B 1 348 ? -3.768 -17.156 -23.688 1 95.88 348 SER B CA 1
ATOM 5685 C C . SER B 1 348 ? -3.135 -18.547 -23.672 1 95.88 348 SER B C 1
ATOM 5687 O O . SER B 1 348 ? -3.799 -19.547 -23.969 1 95.88 348 SER B O 1
ATOM 5689 N N . MET B 1 349 ? -1.888 -18.641 -23.234 1 95.69 349 MET B N 1
ATOM 5690 C CA . MET B 1 349 ? -1.177 -19.922 -23.234 1 95.69 349 MET B CA 1
ATOM 5691 C C . MET B 1 349 ? -1.656 -20.797 -22.078 1 95.69 349 MET B C 1
ATOM 5693 O O . MET B 1 349 ? -1.364 -22 -22.047 1 95.69 349 MET B O 1
ATOM 5697 N N . ALA B 1 350 ? -2.457 -20.203 -21.188 1 97.06 350 ALA B N 1
ATOM 5698 C CA . ALA B 1 350 ? -2.994 -20.969 -20.062 1 97.06 350 ALA B CA 1
ATOM 5699 C C . ALA B 1 350 ? -4.512 -21.094 -20.156 1 97.06 350 ALA B C 1
ATOM 5701 O O . ALA B 1 350 ? -5.168 -21.547 -19.219 1 97.06 350 ALA B O 1
ATOM 5702 N N . GLU B 1 351 ? -5.094 -20.703 -21.25 1 96 351 GLU B N 1
ATOM 5703 C CA . GLU B 1 351 ? -6.539 -20.594 -21.406 1 96 351 GLU B CA 1
ATOM 5704 C C . GLU B 1 351 ? -7.25 -21.891 -21.062 1 96 351 GLU B C 1
ATOM 5706 O O . GLU B 1 351 ? -8.328 -21.875 -20.469 1 96 351 GLU B O 1
ATOM 5711 N N . ASP B 1 352 ? -6.66 -23.031 -21.406 1 97.31 352 ASP B N 1
ATOM 5712 C CA . ASP B 1 352 ? -7.277 -24.344 -21.203 1 97.31 352 ASP B CA 1
ATOM 5713 C C . ASP B 1 352 ? -6.578 -25.109 -20.094 1 97.31 352 ASP B C 1
ATOM 5715 O O . ASP B 1 352 ? -6.371 -26.328 -20.203 1 97.31 352 ASP B O 1
ATOM 5719 N N . THR B 1 353 ? -6.211 -24.391 -19.078 1 98.25 353 THR B N 1
ATOM 5720 C CA . THR B 1 353 ? -5.504 -25.031 -17.969 1 98.25 353 THR B CA 1
ATOM 5721 C C . THR B 1 353 ? -6.152 -24.672 -16.641 1 98.25 353 THR B C 1
ATOM 5723 O O . THR B 1 353 ? -7.016 -23.781 -16.578 1 98.25 353 THR B O 1
ATOM 5726 N N . LEU B 1 354 ? -5.84 -25.391 -15.625 1 97.94 354 LEU B N 1
ATOM 5727 C CA . LEU B 1 354 ? -5.98 -25.047 -14.219 1 97.94 354 LEU B CA 1
ATOM 5728 C C . LEU B 1 354 ? -4.617 -24.922 -13.547 1 97.94 354 LEU B C 1
ATOM 5730 O O . LEU B 1 354 ? -3.711 -25.703 -13.828 1 97.94 354 LEU B O 1
ATOM 5734 N N . ARG B 1 355 ? -4.457 -23.969 -12.75 1 98.06 355 ARG B N 1
ATOM 5735 C CA . ARG B 1 355 ? -3.273 -23.922 -11.898 1 98.06 355 ARG B CA 1
ATOM 5736 C C . ARG B 1 355 ? -3.549 -24.578 -10.547 1 98.06 355 ARG B C 1
ATOM 5738 O O . ARG B 1 355 ? -4.441 -24.156 -9.812 1 98.06 355 ARG B O 1
ATOM 5745 N N . ALA B 1 356 ? -2.803 -25.531 -10.242 1 98.12 356 ALA B N 1
ATOM 5746 C CA . ALA B 1 356 ? -2.859 -26.219 -8.945 1 98.12 356 ALA B CA 1
ATOM 5747 C C . ALA B 1 356 ? -1.677 -25.812 -8.062 1 98.12 356 ALA B C 1
ATOM 5749 O O . ALA B 1 356 ? -0.52 -26.031 -8.438 1 98.12 356 ALA B O 1
ATOM 5750 N N . SER B 1 357 ? -1.956 -25.266 -6.961 1 97.81 357 SER B N 1
ATOM 5751 C CA . SER B 1 357 ? -0.92 -24.969 -5.973 1 97.81 357 SER B CA 1
ATOM 5752 C C . SER B 1 357 ? -0.662 -26.188 -5.078 1 97.81 357 SER B C 1
ATOM 5754 O O . SER B 1 357 ? -1.598 -26.75 -4.516 1 97.81 357 SER B O 1
ATOM 5756 N N . TYR B 1 358 ? 0.552 -26.547 -4.98 1 97.94 358 TYR B N 1
ATOM 5757 C CA . TYR B 1 358 ? 0.86 -27.625 -4.055 1 97.94 358 TYR B CA 1
ATOM 5758 C C . TYR B 1 358 ? 1.477 -27.094 -2.768 1 97.94 358 TYR B C 1
ATOM 5760 O O . TYR B 1 358 ? 2.227 -27.797 -2.088 1 97.94 358 TYR B O 1
ATOM 5768 N N . ALA B 1 359 ? 1.197 -25.828 -2.51 1 96 359 ALA B N 1
ATOM 5769 C CA . ALA B 1 359 ? 1.521 -25.219 -1.223 1 96 359 ALA B CA 1
ATOM 5770 C C . ALA B 1 359 ? 0.449 -25.531 -0.182 1 96 359 ALA B C 1
ATOM 5772 O O . ALA B 1 359 ? -0.166 -24.625 0.376 1 96 359 ALA B O 1
ATOM 5773 N N . THR B 1 360 ? 0.061 -26.75 -0.004 1 95.56 360 THR B N 1
ATOM 5774 C CA . THR B 1 360 ? -0.819 -27.312 1.015 1 95.56 360 THR B CA 1
ATOM 5775 C C . THR B 1 360 ? -0.243 -28.609 1.568 1 95.56 360 THR B C 1
ATOM 5777 O O . THR B 1 360 ? 0.821 -29.062 1.137 1 95.56 360 THR B O 1
ATOM 5780 N N . SER B 1 361 ? -0.845 -29.203 2.547 1 96.12 361 SER B N 1
ATOM 5781 C CA . SER B 1 361 ? -0.265 -30.375 3.197 1 96.12 361 SER B CA 1
ATOM 5782 C C . SER B 1 361 ? -0.204 -31.562 2.244 1 96.12 361 SER B C 1
ATOM 5784 O O . SER B 1 361 ? -1.008 -31.672 1.314 1 96.12 361 SER B O 1
ATOM 5786 N N . THR B 1 362 ? 0.769 -32.375 2.465 1 97.62 362 THR B N 1
ATOM 5787 C CA . THR B 1 362 ? 0.877 -33.625 1.685 1 97.62 362 THR B CA 1
ATOM 5788 C C . THR B 1 362 ? -0.411 -34.438 1.773 1 97.62 362 THR B C 1
ATOM 5790 O O . THR B 1 362 ? -0.879 -34.969 0.771 1 97.62 362 THR B O 1
ATOM 5793 N N . ALA B 1 363 ? -1 -34.469 2.939 1 97.94 363 ALA B N 1
ATOM 5794 C CA . ALA B 1 363 ? -2.252 -35.188 3.15 1 97.94 363 ALA B CA 1
ATOM 5795 C C . ALA B 1 363 ? -3.369 -34.594 2.285 1 97.94 363 ALA B C 1
ATOM 5797 O O . ALA B 1 363 ? -4.164 -35.344 1.707 1 97.94 363 ALA B O 1
ATOM 5798 N N . ASP B 1 364 ? -3.422 -33.281 2.213 1 97.69 364 ASP B N 1
ATOM 5799 C CA . ASP B 1 364 ? -4.441 -32.625 1.401 1 97.69 364 ASP B CA 1
ATOM 5800 C C . ASP B 1 364 ? -4.219 -32.906 -0.085 1 97.69 364 ASP B C 1
ATOM 5802 O O . ASP B 1 364 ? -5.176 -33.094 -0.841 1 97.69 364 ASP B O 1
ATOM 5806 N N . ILE B 1 365 ? -2.984 -32.938 -0.491 1 98.19 365 ILE B N 1
ATOM 5807 C CA . ILE B 1 365 ? -2.662 -33.219 -1.886 1 98.19 365 ILE B CA 1
ATOM 5808 C C . ILE B 1 365 ? -3.082 -34.656 -2.232 1 98.19 365 ILE B C 1
ATOM 5810 O O . ILE B 1 365 ? -3.691 -34.875 -3.277 1 98.19 365 ILE B O 1
ATOM 5814 N N . GLU B 1 366 ? -2.779 -35.531 -1.366 1 98.56 366 GLU B N 1
ATOM 5815 C CA . GLU B 1 366 ? -3.178 -36.906 -1.572 1 98.56 366 GLU B CA 1
ATOM 5816 C C . GLU B 1 366 ? -4.695 -37.062 -1.613 1 98.56 366 GLU B C 1
ATOM 5818 O O . GLU B 1 366 ? -5.238 -37.781 -2.441 1 98.56 366 GLU B O 1
ATOM 5823 N N . LEU B 1 367 ? -5.344 -36.344 -0.729 1 98.5 367 LEU B N 1
ATOM 5824 C CA . LEU B 1 367 ? -6.805 -36.344 -0.713 1 98.5 367 LEU B CA 1
ATOM 5825 C C . LEU B 1 367 ? -7.363 -35.781 -2.018 1 98.5 367 LEU B C 1
ATOM 5827 O O . LEU B 1 367 ? -8.32 -36.312 -2.574 1 98.5 367 LEU B O 1
ATOM 5831 N N . ALA B 1 368 ? -6.797 -34.688 -2.484 1 98.62 368 ALA B N 1
ATOM 5832 C CA . ALA B 1 368 ? -7.207 -34.125 -3.76 1 98.62 368 ALA B CA 1
ATOM 5833 C C . ALA B 1 368 ? -7.023 -35.125 -4.902 1 98.62 368 ALA B C 1
ATOM 5835 O O . ALA B 1 368 ? -7.891 -35.25 -5.766 1 98.62 368 ALA B O 1
ATOM 5836 N N . ILE B 1 369 ? -5.887 -35.781 -4.887 1 98.44 369 ILE B N 1
ATOM 5837 C CA . ILE B 1 369 ? -5.578 -36.781 -5.922 1 98.44 369 ILE B CA 1
ATOM 5838 C C . ILE B 1 369 ? -6.605 -37.906 -5.883 1 98.44 369 ILE B C 1
ATOM 5840 O O . ILE B 1 369 ? -7.156 -38.281 -6.918 1 98.44 369 ILE B O 1
ATOM 5844 N N . ASP B 1 370 ? -6.91 -38.375 -4.684 1 98.12 370 ASP B N 1
ATOM 5845 C CA . ASP B 1 370 ? -7.895 -39.438 -4.527 1 98.12 370 ASP B CA 1
ATOM 5846 C C . ASP B 1 370 ? -9.258 -39.031 -5.066 1 98.12 370 ASP B C 1
ATOM 5848 O O . ASP B 1 370 ? -9.906 -39.781 -5.789 1 98.12 370 ASP B O 1
ATOM 5852 N N . ARG B 1 371 ? -9.664 -37.906 -4.746 1 97.94 371 ARG B N 1
ATOM 5853 C CA . ARG B 1 371 ? -10.977 -37.375 -5.148 1 97.94 371 ARG B CA 1
ATOM 5854 C C . ARG B 1 371 ? -11.047 -37.188 -6.656 1 97.94 371 ARG B C 1
ATOM 5856 O O . ARG B 1 371 ? -12.062 -37.5 -7.281 1 97.94 371 ARG B O 1
ATOM 5863 N N . LEU B 1 372 ? -10.023 -36.688 -7.203 1 98 372 LEU B N 1
ATOM 5864 C CA . LEU B 1 372 ? -10 -36.438 -8.641 1 98 372 LEU B CA 1
ATOM 5865 C C . LEU B 1 372 ? -9.852 -37.75 -9.414 1 98 372 LEU B C 1
ATOM 5867 O O . LEU B 1 372 ? -10.391 -37.906 -10.516 1 98 372 LEU B O 1
ATOM 5871 N N . ASP B 1 373 ? -9.07 -38.688 -8.852 1 96.94 373 ASP B N 1
ATOM 5872 C CA . ASP B 1 373 ? -9.039 -40.031 -9.43 1 96.94 373 ASP B CA 1
ATOM 5873 C C . ASP B 1 373 ? -10.453 -40.594 -9.617 1 96.94 373 ASP B C 1
ATOM 5875 O O . ASP B 1 373 ? -10.789 -41.094 -10.68 1 96.94 373 ASP B O 1
ATOM 5879 N N . GLU B 1 374 ? -11.211 -40.438 -8.594 1 96.06 374 GLU B N 1
ATOM 5880 C CA . GLU B 1 374 ? -12.578 -40.938 -8.617 1 96.06 374 GLU B CA 1
ATOM 5881 C C . GLU B 1 374 ? -13.422 -40.188 -9.648 1 96.06 374 GLU B C 1
ATOM 5883 O O . GLU B 1 374 ? -14.18 -40.812 -10.406 1 96.06 374 GLU B O 1
ATOM 5888 N N . LEU B 1 375 ? -13.266 -38.906 -9.68 1 96.06 375 LEU B N 1
ATOM 5889 C CA . LEU B 1 375 ? -14.062 -38.062 -10.562 1 96.06 375 LEU B CA 1
ATOM 5890 C C . LEU B 1 375 ? -13.703 -38.312 -12.023 1 96.06 375 LEU B C 1
ATOM 5892 O O . LEU B 1 375 ? -14.586 -38.406 -12.875 1 96.06 375 LEU B O 1
ATOM 5896 N N . LEU B 1 376 ? -12.438 -38.406 -12.32 1 94.69 376 LEU B N 1
ATOM 5897 C CA . LEU B 1 376 ? -11.969 -38.438 -13.703 1 94.69 376 LEU B CA 1
ATOM 5898 C C . LEU B 1 376 ? -12.086 -39.844 -14.289 1 94.69 376 LEU B C 1
ATOM 5900 O O . LEU B 1 376 ? -12.078 -40.031 -15.508 1 94.69 376 LEU B O 1
ATOM 5904 N N . VAL B 1 377 ? -12.094 -40.844 -13.469 1 86.25 377 VAL B N 1
ATOM 5905 C CA . VAL B 1 377 ? -12.43 -42.156 -13.945 1 86.25 377 VAL B CA 1
ATOM 5906 C C . VAL B 1 377 ? -13.859 -42.188 -14.5 1 86.25 377 VAL B C 1
ATOM 5908 O O . VAL B 1 377 ? -14.133 -42.844 -15.5 1 86.25 377 VAL B O 1
ATOM 5911 N N . GLU B 1 378 ? -14.68 -41.375 -13.844 1 75 378 GLU B N 1
ATOM 5912 C CA . GLU B 1 378 ? -16.078 -41.281 -14.281 1 75 378 GLU B CA 1
ATOM 5913 C C . GLU B 1 378 ? -16.172 -40.531 -15.609 1 75 378 GLU B C 1
ATOM 5915 O O . GLU B 1 378 ? -17.094 -40.75 -16.391 1 75 378 GLU B O 1
ATOM 5920 N N . PHE B 1 379 ? -15.234 -39.531 -15.805 1 67.75 379 PHE B N 1
ATOM 5921 C CA . PHE B 1 379 ? -15.203 -38.812 -17.078 1 67.75 379 PHE B CA 1
ATOM 5922 C C . PHE B 1 379 ? -14.617 -39.688 -18.188 1 67.75 379 PHE B C 1
ATOM 5924 O O . PHE B 1 379 ? -14.68 -39.344 -19.359 1 67.75 379 PHE B O 1
ATOM 5931 N N . GLY B 1 380 ? -14.086 -40.781 -17.969 1 54.34 380 GLY B N 1
ATOM 5932 C CA . GLY B 1 380 ? -13.438 -41.656 -18.938 1 54.34 380 GLY B CA 1
ATOM 5933 C C . GLY B 1 380 ? -14.172 -41.719 -20.266 1 54.34 380 GLY B C 1
ATOM 5934 O O . GLY B 1 380 ? -15.258 -41.156 -20.406 1 54.34 380 GLY B O 1
ATOM 5935 N N . PRO B 1 381 ? -13.5 -42.438 -21.281 1 46.19 381 PRO B N 1
ATOM 5936 C CA . PRO B 1 381 ? -13.758 -42.375 -22.719 1 46.19 381 PRO B CA 1
ATOM 5937 C C . PRO B 1 381 ? -15.242 -42.312 -23.062 1 46.19 381 PRO B C 1
ATOM 5939 O O . PRO B 1 381 ? -15.625 -41.781 -24.109 1 46.19 381 PRO B O 1
ATOM 5942 N N . GLU B 1 382 ? -16.062 -42.875 -22.359 1 41.44 382 GLU B N 1
ATOM 5943 C CA . GLU B 1 382 ? -17.453 -43 -22.812 1 41.44 382 GLU B CA 1
ATOM 5944 C C . GLU B 1 382 ? -18.219 -41.688 -22.625 1 41.44 382 GLU B C 1
ATOM 5946 O O . GLU B 1 382 ? -19.297 -41.5 -23.156 1 41.44 382 GLU B O 1
ATOM 5951 N N . ALA B 1 383 ? -17.953 -40.906 -21.781 1 43.81 383 ALA B N 1
ATOM 5952 C CA . ALA B 1 383 ? -18.688 -39.656 -21.531 1 43.81 383 ALA B CA 1
ATOM 5953 C C . ALA B 1 383 ? -18.406 -38.625 -22.609 1 43.81 383 ALA B C 1
ATOM 5955 O O . ALA B 1 383 ? -19.031 -37.562 -22.625 1 43.81 383 ALA B O 1
ATOM 5956 N N . HIS B 1 384 ? -17.391 -38.625 -23.344 1 38.12 384 HIS B N 1
ATOM 5957 C CA . HIS B 1 384 ? -17.141 -37.781 -24.516 1 38.12 384 HIS B CA 1
ATOM 5958 C C . HIS B 1 384 ? -18.219 -37.969 -25.578 1 38.12 384 HIS B C 1
ATOM 5960 O O . HIS B 1 384 ? -18.375 -37.156 -26.469 1 38.12 384 HIS B O 1
ATOM 5966 N N . LEU B 1 385 ? -18.781 -39.188 -25.844 1 34.88 385 LEU B N 1
ATOM 5967 C CA . LEU B 1 385 ? -19.703 -39.562 -26.922 1 34.88 385 LEU B CA 1
ATOM 5968 C C . LEU B 1 385 ? -21.078 -38.969 -26.672 1 34.88 385 LEU B C 1
ATOM 5970 O O . LEU B 1 385 ? -21.891 -38.875 -27.594 1 34.88 385 LEU B O 1
ATOM 5974 N N . SER B 1 386 ? -21.547 -38.844 -25.422 1 33.19 386 SER B N 1
ATOM 5975 C CA . SER B 1 386 ? -22.969 -38.5 -25.391 1 33.19 386 SER B CA 1
ATOM 5976 C C . SER B 1 386 ? -23.203 -37.031 -25.734 1 33.19 386 SER B C 1
ATOM 5978 O O . SER B 1 386 ? -24.344 -36.594 -25.891 1 33.19 386 SER B O 1
ATOM 5980 N N . ARG B 1 387 ? -22.297 -36.062 -25.422 1 33.06 387 ARG B N 1
ATOM 5981 C CA . ARG B 1 387 ? -22.719 -34.719 -25.828 1 33.06 387 ARG B CA 1
ATOM 5982 C C . ARG B 1 387 ? -22.328 -34.469 -27.281 1 33.06 387 ARG B C 1
ATOM 5984 O O . ARG B 1 387 ? -22.328 -33.312 -27.734 1 33.06 387 ARG B O 1
ATOM 5991 N N . SER B 1 388 ? -21.969 -35.469 -28.109 1 25.19 388 SER B N 1
ATOM 5992 C CA . SER B 1 388 ? -22.188 -35.094 -29.516 1 25.19 388 SER B CA 1
ATOM 5993 C C . SER B 1 388 ? -23.672 -35.031 -29.844 1 25.19 388 SER B C 1
ATOM 5995 O O . SER B 1 388 ? -24.453 -35.844 -29.391 1 25.19 388 SER B O 1
#

Foldseek 3Di:
DDDPLVVVQDDALLVVLVVVLVVDPPFLEFADQFFPDAFPPLLVVLLVVCVVVVQFDFDQLQADPLLLVLVQVLCCVQAVFRFPSLLKRKFLALVVVLLLVLLLQDAAAFEEEEEVQADLCVVSSNVVNNYHYHYFYAAVVVLREDDLVSVLVVAALRHRAYEAEACGPPRLDHYDPVRLLSNVVSCVVRVHEYEYEDQFPLFFQQDRHHDSSSRDLRYKYKYFCCQQRSCVVLRMIIIRHRPVRSVVSSVVSCVPGVHHGGSSSSSRSSSSVDDSVVRVVVNVQLQVLQVVVQVLLVVLVQHSNHGNRGRFKHKGQQVVPPDWQVVVQVCLCPQQSYHWGQQVSSHPNRRRITMTGSSDDSVSSVSSSVSVVVVSVVVPPPVVPPVD/DDDPLVVVQDDALLVVLVVVLVVDPPFLEFADQFFPDAFPPLLVVLLVVCVVVVQFDFDQLQADPLLLVLVQVLCCVQAVFRFPSLLKRKFLALVVVLLLVLLLQDAAAFEEEEEVQADLCVVSSNVVNNYHYDYFYAAVVVLREDDLVSVLVVAALRHRAYEAEACGPPRLDHYDPVRLLSNVVSCVVRVHEYEYEDQFPLFFQQDRHHDNSSRDLRYKYKYFCCQQRSCVVLRMIIIRHRPVRSVVSSVVSCVPGVHHGRSSSSSRSSSSVDDSVVRVVVNVQLQVLQVVVQVLLVVLVQASNHGNRGRFKHKGQQVVPPDWQVVVQVCLCPQQSYHWGQQVSSHPNRRRITMGGSSDDSVSSVSSSVSVVVVSVVVPDPVVPPVD

Organism: NCBI:txid1604004